Protein AF-A0A496VZM4-F1 (afdb_monomer)

Sequence (642 aa):
MKKKQLTVAIQAALLTVAVGGVSLPAYAQDSSTNTSATTPADQLVITIKSDGTVAITLNGDEITDISTLSNDVIKFLTAEQVTKFPVAVISGLTSEQVTALNADALPGLTKEQVAALKPEVVGSLSKDQIAKLTPETAGALTDEQKAKLSDEQKAVLPKAELDFATATAEQIKALTPEQLKGITPEQVILISVDVIAELSVDQLKALTPETAGALTDDQKAQLSDEQKAVLPKAELDFATATAEQIKALTPEQLKAITPEQIKLISIDVIVELSVEQLEALTPETAGALTDDQKAQLSDEQKATLPKAELDFATATAEQIKALTPEQLKGITPEQVILISIEVIAELSVEQLQALTPETAGALTDEQKAKLSDDQKAVLPKAELDFAKATAEQIKALTPEQLKAITPEQIKLISIDVIGELSVEQLKALTPETAAALTDDQKAKLSEEQVAALPKPDVPKPDVEIDFANLTAEAIKALTPEQLKGIKPDQITLIKVEIIVVLSVEQLKLLTPETAAALTDEQKAKLSEEQVAALPKPDAPKPDVEIDFANLTAEAIKALTPAQLKGIKPDQITLIKVEIIVVLSVEQLKFLTPETAAALTDEQKAKLSEDQVAALPKIEVEIDFANLTADEIKALTPEQLKG

Mean predicted aligned error: 21.82 Å

Foldseek 3Di:
DVVVVVVVVVVVVVVVPPDDPDDDDADDDDDDDDDDDDDRQFDWDWDQDPVRAIFTDTVRHTQPALCPDDLVNQLPAALCNQLRDDLNRLQNDDLSSQCSHDLRNQCSDDLSNLLSHDLQNLLSHDLSSQLSHELSNLVSHDPSNVVSHDPSSVVNHNHRPDPLQPDDLVRLLPDALQNLCVDALVSLQSHDLVSLQPHDLSNQLSHDLRNLLSQDPSNVVSHDPSSVVNHDHPPPPLQPDDLVRLQSDDLVNQCVDALVSLQSHDLVSLQVHDLSNQLSHAQRNLLSHDPSSQVNHDPSSNVSHHHPPDPLQPDDLVRLQPDDLQNLCPDALVSLQSQDLVSLQVHDLSNQLSHDCHNLVSQDPSSVVSHDPSSVVNHPNNPPPLLPDDLVRVQPDDLVNQCVDALVSLQNHDLVNLQVHDLSNQLSHAQRNLVSHDPSNVVSHDPSSNVSHDHPPADDLPDDDPQLPDDLVRLQPHDLVRLCVQALVSLQNHDLVNLQSDDLVSQLSYDQRNLVSHDPSNLVSHDPSNNVSHDHPDQDDLPDDDPQLDDDLVNLLSDDLVNQCVQALVSLQSHDLVNLQSQDLVSQLSHDQSNLVSHDPSNLVSHDPSNNVSHDHDDDPDPPVPDDPVNVVVDDPVRPPD

Structure (mmCIF, N/CA/C/O backbone):
data_AF-A0A496VZM4-F1
#
_entry.id   AF-A0A496VZM4-F1
#
loop_
_atom_site.group_PDB
_atom_site.id
_atom_site.type_symbol
_atom_site.label_atom_id
_atom_site.label_alt_id
_atom_site.label_comp_id
_atom_site.label_asym_id
_atom_site.label_entity_id
_atom_site.label_seq_id
_atom_site.pdbx_PDB_ins_code
_atom_site.Cartn_x
_atom_site.Cartn_y
_atom_site.Cartn_z
_atom_site.occupancy
_atom_site.B_iso_or_equiv
_atom_site.auth_seq_id
_atom_site.auth_comp_id
_atom_site.auth_asym_id
_atom_site.auth_atom_id
_atom_site.pdbx_PDB_model_num
ATOM 1 N N . MET A 1 1 ? -50.394 -44.567 76.960 1.00 43.31 1 MET A N 1
ATOM 2 C CA . MET A 1 1 ? -49.107 -43.854 77.150 1.00 43.31 1 MET A CA 1
ATOM 3 C C . MET A 1 1 ? -48.301 -43.605 75.865 1.00 43.31 1 MET A C 1
ATOM 5 O O . MET A 1 1 ? -47.581 -42.621 75.844 1.00 43.31 1 MET A O 1
ATOM 9 N N . LYS A 1 2 ? -48.451 -44.372 74.767 1.00 40.59 2 LYS A N 1
ATOM 10 C CA . LYS A 1 2 ? -47.658 -44.157 73.530 1.00 40.59 2 LYS A CA 1
ATOM 11 C C . LYS A 1 2 ? -48.129 -43.033 72.578 1.00 40.59 2 LYS A C 1
ATOM 13 O O . LYS A 1 2 ? -47.316 -42.535 71.818 1.00 40.59 2 LYS A O 1
ATOM 18 N N . LYS A 1 3 ? -49.385 -42.558 72.651 1.00 34.91 3 LYS A N 1
ATOM 19 C CA . LYS A 1 3 ? -49.855 -41.397 71.849 1.00 34.91 3 LYS A CA 1
ATOM 20 C C . LYS A 1 3 ? -49.446 -40.031 72.425 1.00 34.91 3 LYS A C 1
ATOM 22 O O . LYS A 1 3 ? -49.185 -39.114 71.664 1.00 34.91 3 LYS A O 1
ATOM 27 N N . LYS A 1 4 ? -49.314 -39.908 73.754 1.00 36.12 4 LYS A N 1
ATOM 28 C CA . LYS A 1 4 ? -48.930 -38.646 74.419 1.00 36.12 4 LYS A CA 1
ATOM 29 C C . LYS A 1 4 ? -47.436 -38.322 74.275 1.00 36.12 4 LYS A C 1
ATOM 31 O O . LYS A 1 4 ? -47.079 -37.156 74.286 1.00 36.12 4 LYS A O 1
ATOM 36 N N . GLN A 1 5 ? -46.581 -39.331 74.083 1.00 35.34 5 GLN A N 1
ATOM 37 C CA . GLN A 1 5 ? -45.159 -39.103 73.803 1.00 35.34 5 GLN A CA 1
ATOM 38 C C . GLN A 1 5 ? -44.869 -38.762 72.335 1.00 35.34 5 GLN A C 1
ATOM 40 O O . GLN A 1 5 ? -43.882 -38.091 72.075 1.00 35.34 5 GLN A O 1
ATOM 45 N N . LEU A 1 6 ? -45.745 -39.129 71.390 1.00 33.50 6 LEU A N 1
ATOM 46 C CA . LEU A 1 6 ? -45.580 -38.736 69.986 1.00 33.50 6 LEU A CA 1
ATOM 47 C C . LEU A 1 6 ? -46.003 -37.275 69.749 1.00 33.50 6 LEU A C 1
ATOM 49 O O . LEU A 1 6 ? -45.349 -36.568 68.995 1.00 33.50 6 LEU A O 1
ATOM 53 N N . THR A 1 7 ? -47.025 -36.784 70.461 1.00 34.47 7 THR A N 1
ATOM 54 C CA . THR A 1 7 ? -47.387 -35.355 70.440 1.00 34.47 7 THR A CA 1
ATOM 55 C C . THR A 1 7 ? -46.315 -34.495 71.110 1.00 34.47 7 THR A C 1
ATOM 57 O O . THR A 1 7 ? -45.970 -33.456 70.573 1.00 34.47 7 THR A O 1
ATOM 60 N N . VAL A 1 8 ? -45.706 -34.952 72.213 1.00 35.44 8 VAL A N 1
ATOM 61 C CA . VAL A 1 8 ? -44.595 -34.230 72.866 1.00 35.44 8 VAL A CA 1
ATOM 62 C C . VAL A 1 8 ? -43.301 -34.289 72.040 1.00 35.44 8 VAL A C 1
ATOM 64 O O . VAL A 1 8 ? -42.565 -33.311 72.018 1.00 35.44 8 VAL A O 1
ATOM 67 N N . ALA A 1 9 ? -43.047 -35.368 71.291 1.00 31.36 9 ALA A N 1
ATOM 68 C CA . ALA A 1 9 ? -41.899 -35.452 70.384 1.00 31.36 9 ALA A CA 1
ATOM 69 C C . ALA A 1 9 ? -42.070 -34.602 69.110 1.00 31.36 9 ALA A C 1
ATOM 71 O O . ALA A 1 9 ? -41.090 -34.052 68.625 1.00 31.36 9 ALA A O 1
ATOM 72 N N . ILE A 1 10 ? -43.295 -34.424 68.600 1.00 34.78 10 ILE A N 1
ATOM 73 C CA . ILE A 1 10 ? -43.569 -33.522 67.465 1.00 34.78 10 ILE A CA 1
ATOM 74 C C . ILE A 1 10 ? -43.601 -32.052 67.926 1.00 34.78 10 ILE A C 1
ATOM 76 O O . ILE A 1 10 ? -43.100 -31.187 67.216 1.00 34.78 10 ILE A O 1
ATOM 80 N N . GLN A 1 11 ? -44.066 -31.763 69.148 1.00 31.38 11 GLN A N 1
ATOM 81 C CA . GLN A 1 11 ? -43.980 -30.416 69.734 1.00 31.38 11 GLN A CA 1
ATOM 82 C C . GLN A 1 11 ? -42.536 -30.025 70.108 1.00 31.38 11 GLN A C 1
ATOM 84 O O . GLN A 1 11 ? -42.198 -28.848 70.068 1.00 31.38 11 GLN A O 1
ATOM 89 N N . ALA A 1 12 ? -41.672 -30.999 70.425 1.00 28.48 12 ALA A N 1
ATOM 90 C CA . ALA A 1 12 ? -40.240 -30.785 70.654 1.00 28.48 12 ALA A CA 1
ATOM 91 C C . ALA A 1 12 ? -39.414 -30.744 69.350 1.00 28.48 12 ALA A C 1
ATOM 93 O O . ALA A 1 12 ? -38.400 -30.054 69.304 1.00 28.48 12 ALA A O 1
ATOM 94 N N . ALA A 1 13 ? -39.860 -31.414 68.279 1.00 27.88 13 ALA A N 1
ATOM 95 C CA . ALA A 1 13 ? -39.225 -31.359 66.955 1.00 27.88 13 ALA A CA 1
ATOM 96 C C . ALA A 1 13 ? -39.627 -30.121 66.125 1.00 27.88 13 ALA A C 1
ATOM 98 O O . ALA A 1 13 ? -38.911 -29.745 65.205 1.00 27.88 13 ALA A O 1
ATOM 99 N N . LEU A 1 14 ? -40.723 -29.440 66.479 1.00 29.66 14 LEU A N 1
ATOM 100 C CA . LEU A 1 14 ? -41.043 -28.094 65.975 1.00 29.66 14 LEU A CA 1
ATOM 101 C C . LEU A 1 14 ? -40.309 -26.977 66.739 1.00 29.66 14 LEU A C 1
ATOM 103 O O . LEU A 1 14 ? -40.306 -25.834 66.297 1.00 29.66 14 LEU A O 1
ATOM 107 N N . LEU A 1 15 ? -39.632 -27.306 67.845 1.00 28.31 15 LEU A N 1
ATOM 108 C CA . LEU A 1 15 ? -38.853 -26.359 68.648 1.00 28.31 15 LEU A CA 1
ATOM 109 C C . LEU A 1 15 ? -37.381 -26.239 68.202 1.00 28.31 15 LEU A C 1
ATOM 111 O O . LEU A 1 15 ? -36.607 -25.528 68.834 1.00 28.31 15 LEU A O 1
ATOM 115 N N . THR A 1 16 ? -36.984 -26.915 67.117 1.00 28.17 16 THR A N 1
ATOM 116 C CA . THR A 1 16 ? -35.622 -26.859 66.538 1.00 28.17 16 THR A CA 1
ATOM 117 C C . THR A 1 16 ? -35.547 -26.090 65.213 1.00 28.17 16 THR A C 1
ATOM 119 O O . THR A 1 16 ? -34.551 -26.181 64.503 1.00 28.17 16 THR A O 1
ATOM 122 N N . VAL A 1 17 ? -36.567 -25.281 64.906 1.00 29.25 17 VAL A N 1
ATOM 123 C CA . VAL A 1 17 ? -36.495 -24.199 63.900 1.00 29.25 17 VAL A CA 1
ATOM 124 C C . VAL A 1 17 ? -36.655 -22.841 64.598 1.00 29.25 17 VAL A C 1
ATOM 126 O O . VAL A 1 17 ? -37.290 -21.918 64.106 1.00 29.25 17 VAL A O 1
ATOM 129 N N . ALA A 1 18 ? -36.073 -22.718 65.793 1.00 29.52 18 ALA A N 1
ATOM 130 C CA . ALA A 1 18 ? -35.772 -21.430 66.402 1.00 29.52 18 ALA A CA 1
ATOM 131 C C . ALA A 1 18 ? -34.430 -20.939 65.837 1.00 29.52 18 ALA A C 1
ATOM 133 O O . ALA A 1 18 ? -33.386 -21.051 66.478 1.00 29.52 18 ALA A O 1
ATOM 134 N N . VAL A 1 19 ? -34.450 -20.437 64.601 1.00 27.27 19 VAL A N 1
ATOM 135 C CA . VAL A 1 19 ? -33.400 -19.528 64.133 1.00 27.27 19 VAL A CA 1
ATOM 136 C C . VAL A 1 19 ? -33.747 -18.161 64.718 1.00 27.27 19 VAL A C 1
ATOM 138 O O . VAL A 1 19 ? -34.764 -17.582 64.355 1.00 27.27 19 VAL A O 1
ATOM 141 N N . GLY A 1 20 ? -32.933 -17.693 65.666 1.00 28.41 20 GLY A N 1
ATOM 142 C CA . GLY A 1 20 ? -32.851 -16.270 66.009 1.00 28.41 20 GLY A CA 1
ATOM 143 C C . GLY A 1 20 ? -33.810 -15.749 67.082 1.00 28.41 20 GLY A C 1
ATOM 144 O O . GLY A 1 20 ? -34.491 -14.754 66.872 1.00 28.41 20 GLY A O 1
ATOM 145 N N . GLY A 1 21 ? -33.823 -16.348 68.276 1.00 26.11 21 GLY A N 1
ATOM 146 C CA . GLY A 1 21 ? -34.295 -15.639 69.469 1.00 26.11 21 GLY A CA 1
ATOM 147 C C . GLY A 1 21 ? -33.329 -14.508 69.839 1.00 26.11 21 GLY A C 1
ATOM 148 O O . GLY A 1 21 ? -32.432 -14.713 70.654 1.00 26.11 21 GLY A O 1
ATOM 149 N N . VAL A 1 22 ? -33.496 -13.326 69.244 1.00 27.81 22 VAL A N 1
ATOM 150 C CA . VAL A 1 22 ? -32.857 -12.092 69.721 1.00 27.81 22 VAL A CA 1
ATOM 151 C C . VAL A 1 22 ? -33.694 -11.563 70.884 1.00 27.81 22 VAL A C 1
ATOM 153 O O . VAL A 1 22 ? -34.744 -10.957 70.693 1.00 27.81 22 VAL A O 1
ATOM 156 N N . SER A 1 23 ? -33.238 -11.808 72.111 1.00 31.33 23 SER A N 1
ATOM 157 C CA . SER A 1 23 ? -33.670 -11.011 73.261 1.00 31.33 23 SER A CA 1
ATOM 158 C C . SER A 1 23 ? -33.010 -9.635 73.153 1.00 31.33 23 SER A C 1
ATOM 160 O O . SER A 1 23 ? -31.786 -9.554 73.057 1.00 31.33 23 SER A O 1
ATOM 162 N N . LEU A 1 24 ? -33.799 -8.558 73.186 1.00 34.31 24 LEU A N 1
ATOM 163 C CA . LEU A 1 24 ? -33.275 -7.192 73.283 1.00 34.31 24 LEU A CA 1
ATOM 164 C C . LEU A 1 24 ? -32.529 -6.974 74.618 1.00 34.31 24 LEU A C 1
ATOM 166 O O . LEU A 1 24 ? -32.895 -7.586 75.630 1.00 34.31 24 LEU A O 1
ATOM 170 N N . PRO A 1 25 ? -31.524 -6.075 74.657 1.00 30.08 25 PRO A N 1
ATOM 171 C CA . PRO A 1 25 ? -31.063 -5.458 75.893 1.00 30.08 25 PRO A CA 1
ATOM 172 C C . PRO A 1 25 ? -32.167 -4.558 76.462 1.00 30.08 25 PRO A C 1
ATOM 174 O O . PRO A 1 25 ? -32.875 -3.869 75.731 1.00 30.08 25 PRO A O 1
ATOM 177 N N . ALA A 1 26 ? -32.314 -4.595 77.783 1.00 28.75 26 ALA A N 1
ATOM 178 C CA . ALA A 1 26 ? -33.298 -3.821 78.520 1.00 28.75 26 ALA A CA 1
ATOM 179 C C . ALA A 1 26 ? -33.220 -2.318 78.202 1.00 28.75 26 ALA A C 1
ATOM 181 O O . ALA A 1 26 ? -32.135 -1.744 78.090 1.00 28.75 26 ALA A O 1
ATOM 182 N N . TYR A 1 27 ? -34.394 -1.688 78.148 1.00 31.20 27 TYR A N 1
ATOM 183 C CA . TYR A 1 27 ? -34.573 -0.254 78.344 1.00 31.20 27 TYR A CA 1
ATOM 184 C C . TYR A 1 27 ? -33.718 0.176 79.546 1.00 31.20 27 TYR A C 1
ATOM 186 O O . TYR A 1 27 ? -33.880 -0.364 80.643 1.00 31.20 27 TYR A O 1
ATOM 194 N N . ALA A 1 28 ? -32.774 1.095 79.345 1.00 27.95 28 ALA A N 1
ATOM 195 C CA . ALA A 1 28 ? -31.966 1.636 80.429 1.00 27.95 28 ALA A CA 1
ATOM 196 C C . ALA A 1 28 ? -32.857 2.509 81.329 1.00 27.95 28 ALA A C 1
ATOM 198 O O . ALA A 1 28 ? -32.944 3.722 81.160 1.00 27.95 28 ALA A O 1
ATOM 199 N N . GLN A 1 29 ? -33.553 1.876 82.270 1.00 28.83 29 GLN A N 1
ATOM 200 C CA . GLN A 1 29 ? -33.977 2.523 83.502 1.00 28.83 29 GLN A CA 1
ATOM 201 C C . GLN A 1 29 ? -32.877 2.295 84.536 1.00 28.83 29 GLN A C 1
ATOM 203 O O . GLN A 1 29 ? -32.385 1.183 84.723 1.00 28.83 29 GLN A O 1
ATOM 208 N N . ASP A 1 30 ? -32.478 3.415 85.122 1.00 26.52 30 ASP A N 1
ATOM 209 C CA . ASP A 1 30 ? -31.510 3.604 86.190 1.00 26.52 30 ASP A CA 1
ATOM 210 C C . ASP A 1 30 ? -31.435 2.428 87.182 1.00 26.52 30 ASP A C 1
ATOM 212 O O . ASP A 1 30 ? -32.431 1.920 87.702 1.00 26.52 30 ASP A O 1
ATOM 216 N N . SER A 1 31 ? -30.207 1.990 87.437 1.00 32.09 31 SER A N 1
ATOM 217 C CA . SER A 1 31 ? -29.876 0.900 88.335 1.00 32.09 31 SER A CA 1
ATOM 218 C C . SER A 1 31 ? -30.161 1.269 89.794 1.00 32.09 31 SER A C 1
ATOM 220 O O . SER A 1 31 ? -29.306 1.839 90.468 1.00 32.09 31 SER A O 1
ATOM 222 N N . SER A 1 32 ? -31.302 0.835 90.336 1.00 29.72 32 SER A N 1
ATOM 223 C CA . SER A 1 32 ? -31.382 0.422 91.746 1.00 29.72 32 SER A CA 1
ATOM 224 C C . SER A 1 32 ? -32.537 -0.559 92.023 1.00 29.72 32 SER A C 1
ATOM 226 O O . SER A 1 32 ? -33.709 -0.247 91.869 1.00 29.72 32 SER A O 1
ATOM 228 N N . THR A 1 33 ? -32.163 -1.771 92.460 1.00 33.19 33 THR A N 1
ATOM 229 C CA . THR A 1 33 ? -32.938 -2.739 93.273 1.00 33.19 33 THR A CA 1
ATOM 230 C C . THR A 1 33 ? -34.367 -3.124 92.840 1.00 33.19 33 THR A C 1
ATOM 232 O O . THR A 1 33 ? -35.293 -2.405 93.187 1.00 33.19 33 THR A O 1
ATOM 235 N N . ASN A 1 34 ? -34.591 -4.329 92.277 1.00 25.42 34 ASN A N 1
ATOM 236 C CA . ASN A 1 34 ? -35.631 -5.269 92.765 1.00 25.42 34 ASN A CA 1
ATOM 237 C C . ASN A 1 34 ? -35.643 -6.627 92.027 1.00 25.42 34 ASN A C 1
ATOM 239 O O . ASN A 1 34 ? -35.606 -6.686 90.803 1.00 25.42 34 ASN A O 1
ATOM 243 N N . THR A 1 35 ? -35.803 -7.717 92.779 1.00 33.66 35 THR A N 1
ATOM 244 C CA . THR A 1 35 ? -36.199 -9.049 92.303 1.00 33.66 35 THR A CA 1
ATOM 245 C C . THR A 1 35 ? -37.724 -9.187 92.372 1.00 33.66 35 THR A C 1
ATOM 247 O O . THR A 1 35 ? -38.262 -9.434 93.447 1.00 33.66 35 THR A O 1
ATOM 250 N N . SER A 1 36 ? -38.427 -9.056 91.248 1.00 27.83 36 SER A N 1
ATOM 251 C CA . SER A 1 36 ? -39.773 -9.611 91.029 1.00 27.83 36 SER A CA 1
ATOM 252 C C . SER A 1 36 ? -40.138 -9.460 89.555 1.00 27.83 36 SER A C 1
ATOM 254 O O . SER A 1 36 ? -39.878 -8.420 88.963 1.00 27.83 36 SER A O 1
ATOM 256 N N . ALA A 1 37 ? -40.742 -10.500 88.982 1.00 38.78 37 ALA A N 1
ATOM 257 C CA . ALA A 1 37 ? -41.228 -10.543 87.612 1.00 38.78 37 ALA A CA 1
ATOM 258 C C . ALA A 1 37 ? -42.090 -9.318 87.260 1.00 38.78 37 ALA A C 1
ATOM 260 O O . ALA A 1 37 ? -43.184 -9.142 87.795 1.00 38.78 37 ALA A O 1
ATOM 261 N N . THR A 1 38 ? -41.606 -8.516 86.319 1.00 28.09 38 THR A N 1
ATOM 262 C CA . THR A 1 38 ? -42.410 -7.608 85.508 1.00 28.09 38 THR A CA 1
ATOM 263 C C . THR A 1 38 ? -42.096 -7.929 84.055 1.00 28.09 38 THR A C 1
ATOM 265 O O . THR A 1 38 ? -40.939 -7.959 83.640 1.00 28.09 38 THR A O 1
ATOM 268 N N . THR A 1 39 ? -43.135 -8.273 83.302 1.00 36.97 39 THR A N 1
ATOM 269 C CA . THR A 1 39 ? -43.108 -8.448 81.849 1.00 36.97 39 THR A CA 1
ATOM 270 C C . THR A 1 39 ? -42.351 -7.272 81.224 1.00 36.97 39 THR A C 1
ATOM 272 O O . THR A 1 39 ? -42.657 -6.133 81.585 1.00 36.97 39 THR A O 1
ATOM 275 N N . PRO A 1 40 ? -41.363 -7.486 80.339 1.00 40.44 40 PRO A N 1
ATOM 276 C CA . PRO A 1 40 ? -40.703 -6.368 79.683 1.00 40.44 40 PRO A CA 1
ATOM 277 C C . PRO A 1 40 ? -41.748 -5.663 78.822 1.00 40.44 40 PRO A C 1
ATOM 279 O O . PRO A 1 40 ? -42.354 -6.299 77.960 1.00 40.44 40 PRO A O 1
ATOM 282 N N . ALA A 1 41 ? -41.999 -4.387 79.107 1.00 44.31 41 ALA A N 1
ATOM 283 C CA . ALA A 1 41 ? -42.799 -3.552 78.231 1.00 44.31 41 ALA A CA 1
ATOM 284 C C . ALA A 1 41 ? -42.126 -3.536 76.850 1.00 44.31 41 ALA A C 1
ATOM 286 O O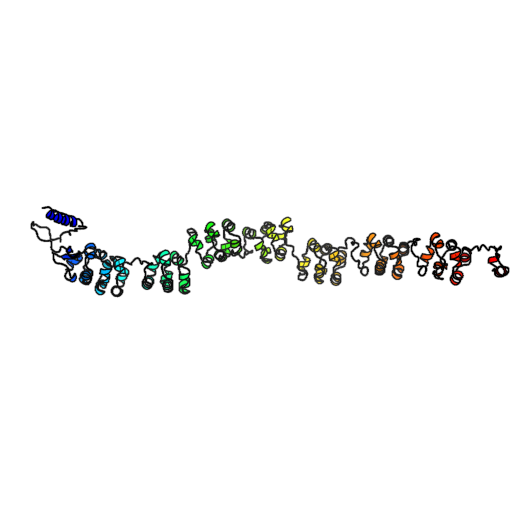 . ALA A 1 41 ? -40.930 -3.266 76.742 1.00 44.31 41 ALA A O 1
ATOM 287 N N . ASP A 1 42 ? -42.911 -3.882 75.836 1.00 56.28 42 ASP A N 1
ATOM 288 C CA . ASP A 1 42 ? -42.643 -3.752 74.404 1.00 56.28 42 ASP A CA 1
ATOM 289 C C . ASP A 1 42 ? -41.777 -4.848 73.761 1.00 56.28 42 ASP A C 1
ATOM 291 O O . ASP A 1 42 ? -40.930 -4.583 72.907 1.00 56.28 42 ASP A O 1
ATOM 295 N N . GLN A 1 43 ? -42.026 -6.121 74.101 1.00 63.41 43 GLN A N 1
ATOM 296 C CA . GLN A 1 43 ? -41.483 -7.229 73.302 1.00 63.41 43 GLN A CA 1
ATOM 297 C C . GLN A 1 43 ? -42.298 -7.470 72.028 1.00 63.41 43 GLN A C 1
ATOM 299 O O . GLN A 1 43 ? -43.440 -7.934 72.083 1.00 63.41 43 GLN A O 1
ATOM 304 N N . LEU A 1 44 ? -41.662 -7.208 70.885 1.00 69.38 44 LEU A N 1
ATOM 305 C CA . LEU A 1 44 ? -42.074 -7.686 69.567 1.00 69.38 44 LEU A CA 1
ATOM 306 C C . LEU A 1 44 ? -41.711 -9.168 69.414 1.00 69.38 44 LEU A C 1
ATOM 308 O O . LEU A 1 44 ? -40.536 -9.534 69.435 1.00 69.38 44 LEU A O 1
ATOM 312 N N . VAL A 1 45 ? -42.722 -10.015 69.233 1.00 71.88 45 VAL A N 1
ATOM 313 C CA . VAL A 1 45 ? -42.568 -11.463 69.036 1.00 71.88 45 VAL A CA 1
ATOM 314 C C . VAL A 1 45 ? -43.171 -11.861 67.695 1.00 71.88 45 VAL A C 1
ATOM 316 O O . VAL A 1 45 ? -44.305 -11.500 67.384 1.00 71.88 45 VAL A O 1
ATOM 319 N N . ILE A 1 46 ? -42.424 -12.636 66.910 1.00 65.56 46 ILE A N 1
ATOM 320 C CA . ILE A 1 46 ? -42.906 -13.240 65.665 1.00 65.56 46 ILE A CA 1
ATOM 321 C C . ILE A 1 46 ? -43.438 -14.635 65.994 1.00 65.56 46 ILE A C 1
ATOM 323 O O . ILE A 1 46 ? -42.703 -15.488 66.490 1.00 65.56 46 ILE A O 1
ATOM 327 N N . THR A 1 47 ? -44.713 -14.875 65.707 1.00 66.31 47 THR A N 1
ATOM 328 C CA . THR A 1 47 ? -45.383 -16.159 65.933 1.00 66.31 47 THR A CA 1
ATOM 329 C C . THR A 1 47 ? -45.964 -16.671 64.623 1.00 66.31 47 THR A C 1
ATOM 331 O O . THR A 1 47 ? -46.574 -15.916 63.876 1.00 66.31 47 THR A O 1
ATOM 334 N N . ILE A 1 48 ? -45.828 -17.965 64.341 1.00 62.62 48 ILE A N 1
ATOM 335 C CA . ILE A 1 48 ? -46.572 -18.605 63.249 1.00 62.62 48 ILE A CA 1
ATOM 336 C C . ILE A 1 48 ? -47.885 -19.127 63.834 1.00 62.62 48 ILE A C 1
ATOM 338 O O . ILE A 1 48 ? -47.879 -19.950 64.753 1.00 62.62 48 ILE A O 1
ATOM 342 N N . LYS A 1 49 ? -49.013 -18.628 63.330 1.00 69.50 49 LYS A N 1
ATOM 343 C CA . LYS A 1 49 ? -50.349 -19.082 63.719 1.00 69.50 49 LYS A CA 1
ATOM 344 C C . LYS A 1 49 ? -50.603 -20.506 63.229 1.00 69.50 49 LYS A C 1
ATOM 346 O O . LYS A 1 49 ? -49.954 -21.017 62.320 1.00 69.50 49 LYS A O 1
ATOM 351 N N . SER A 1 50 ? -51.617 -21.151 63.802 1.00 64.69 50 SER A N 1
ATOM 352 C CA . SER A 1 50 ? -52.029 -22.509 63.424 1.00 64.69 50 SER A CA 1
ATOM 353 C C . SER A 1 50 ? -52.507 -22.647 61.973 1.00 64.69 50 SER A C 1
ATOM 355 O O . SER A 1 50 ? -52.553 -23.762 61.464 1.00 64.69 50 SER A O 1
ATOM 357 N N . ASP A 1 51 ? -52.881 -21.544 61.324 1.00 69.88 51 ASP A N 1
ATOM 358 C CA . ASP A 1 51 ? -53.250 -21.488 59.904 1.00 69.88 51 ASP A CA 1
ATOM 359 C C . ASP A 1 51 ? -52.040 -21.265 58.971 1.00 69.88 51 ASP A C 1
ATOM 361 O O . ASP A 1 51 ? -52.209 -21.160 57.758 1.00 69.88 51 ASP A O 1
ATOM 365 N N . GLY A 1 52 ? -50.821 -21.217 59.521 1.00 57.75 52 GLY A N 1
ATOM 366 C CA . GLY A 1 52 ? -49.579 -21.003 58.780 1.00 57.75 52 GLY A CA 1
ATOM 367 C C . GLY A 1 52 ? -49.239 -19.533 58.519 1.00 57.75 52 GLY A C 1
ATOM 368 O O . GLY A 1 52 ? -48.194 -19.263 57.929 1.00 57.75 52 GLY A O 1
ATOM 369 N N . THR A 1 53 ? -50.070 -18.581 58.956 1.00 65.19 53 THR A N 1
ATOM 370 C CA . THR A 1 53 ? -49.783 -17.146 58.801 1.00 65.19 53 THR A CA 1
ATOM 371 C C . THR A 1 53 ? -48.797 -16.647 59.856 1.00 65.19 53 THR A C 1
ATOM 373 O O . THR A 1 53 ? -48.757 -17.134 60.986 1.00 65.19 53 THR A O 1
ATOM 376 N N . VAL A 1 54 ? -47.972 -15.666 59.488 1.00 65.69 54 VAL A N 1
ATOM 377 C CA . VAL A 1 54 ? -47.052 -15.001 60.417 1.00 65.69 54 VAL A CA 1
ATOM 378 C C . VAL A 1 54 ? -47.807 -13.873 61.121 1.00 65.69 54 VAL A C 1
ATOM 380 O O . VAL A 1 54 ? -48.288 -12.953 60.467 1.00 65.69 54 VAL A O 1
ATOM 383 N N . ALA A 1 55 ? -47.900 -13.942 62.445 1.00 71.38 55 ALA A N 1
ATOM 384 C CA . ALA A 1 55 ? -48.328 -12.849 63.306 1.00 71.38 55 ALA A CA 1
ATOM 385 C C . ALA A 1 55 ? -47.117 -12.193 63.953 1.00 71.38 55 ALA A C 1
ATOM 387 O O . ALA A 1 55 ? -46.207 -12.865 64.441 1.00 71.38 55 ALA A O 1
ATOM 388 N N . ILE A 1 56 ? -47.153 -10.872 64.024 1.00 77.00 56 ILE A N 1
ATOM 389 C CA . ILE A 1 56 ? -46.228 -10.098 64.839 1.00 77.00 56 ILE A CA 1
ATOM 390 C C . ILE A 1 56 ? -47.041 -9.542 65.995 1.00 77.00 56 ILE A C 1
ATOM 392 O O . ILE A 1 56 ? -48.070 -8.914 65.767 1.00 77.00 56 ILE A O 1
ATOM 396 N N . THR A 1 57 ? -46.614 -9.804 67.225 1.00 76.38 57 THR A N 1
ATOM 397 C CA . THR A 1 57 ? -47.324 -9.360 68.427 1.00 76.38 57 THR A CA 1
ATOM 398 C C . THR A 1 57 ? -46.461 -8.426 69.260 1.00 76.38 57 THR A C 1
ATOM 400 O O . THR A 1 57 ? -45.282 -8.724 69.447 1.00 76.38 57 THR A O 1
ATOM 403 N N . LEU A 1 58 ? -47.042 -7.363 69.817 1.00 74.81 58 LEU A N 1
ATOM 404 C CA . LEU A 1 58 ? -46.423 -6.506 70.832 1.00 74.81 58 LEU A CA 1
ATOM 405 C C . LEU A 1 58 ? -47.124 -6.758 72.167 1.00 74.81 58 LEU A C 1
ATOM 407 O O . LEU A 1 58 ? -48.337 -6.605 72.260 1.00 74.81 58 LEU A O 1
ATOM 411 N N . ASN A 1 59 ? -46.384 -7.178 73.195 1.00 74.19 59 ASN A N 1
ATOM 412 C CA . ASN A 1 59 ? -46.956 -7.507 74.513 1.00 74.19 59 ASN A CA 1
ATOM 413 C C . ASN A 1 59 ? -48.088 -8.566 74.467 1.00 74.19 59 ASN A C 1
ATOM 415 O O . ASN A 1 59 ? -48.906 -8.646 75.380 1.00 74.19 59 ASN A O 1
ATOM 419 N N . GLY A 1 60 ? -48.108 -9.406 73.423 1.00 70.94 60 GLY A N 1
ATOM 420 C CA . GLY A 1 60 ? -49.112 -10.453 73.199 1.00 70.94 60 GLY A CA 1
ATOM 421 C C . GLY A 1 60 ? -50.264 -10.066 72.265 1.00 70.94 60 GLY A C 1
ATOM 422 O O . GLY A 1 60 ? -50.984 -10.961 71.824 1.00 70.94 60 GLY A O 1
ATOM 423 N N . ASP A 1 61 ? -50.396 -8.787 71.903 1.00 76.94 61 ASP A N 1
ATOM 424 C CA . ASP A 1 61 ? -51.431 -8.301 70.986 1.00 76.94 61 ASP A CA 1
ATOM 425 C C . ASP A 1 61 ? -50.919 -8.265 69.544 1.00 76.94 61 ASP A C 1
ATOM 427 O O . ASP A 1 61 ? -49.828 -7.764 69.273 1.00 76.94 61 ASP A O 1
ATOM 431 N N . GLU A 1 62 ? -51.698 -8.803 68.605 1.00 83.38 62 GLU A N 1
ATOM 432 C CA . GLU A 1 62 ? -51.327 -8.857 67.190 1.00 83.38 62 GLU A CA 1
ATOM 433 C C . GLU A 1 62 ? -51.338 -7.472 66.531 1.00 83.38 62 GLU A C 1
ATOM 435 O O . GLU A 1 62 ? -52.336 -6.749 66.554 1.00 83.38 62 GLU A O 1
ATOM 440 N N . ILE A 1 63 ? -50.228 -7.136 65.878 1.00 82.88 63 ILE A N 1
ATOM 441 C CA . ILE A 1 63 ? -50.036 -5.894 65.139 1.00 82.88 63 ILE A CA 1
ATOM 442 C C . ILE A 1 63 ? -50.626 -6.078 63.742 1.00 82.88 63 ILE A C 1
ATOM 444 O O . ILE A 1 63 ? -49.989 -6.613 62.835 1.00 82.88 63 ILE A O 1
ATOM 448 N N . THR A 1 64 ? -51.868 -5.635 63.582 1.00 85.31 64 THR A N 1
ATOM 449 C CA . THR A 1 64 ? -52.574 -5.629 62.289 1.00 85.31 64 THR A CA 1
ATOM 450 C C . THR A 1 64 ? -52.500 -4.277 61.580 1.00 85.31 64 THR A C 1
ATOM 452 O O . THR A 1 64 ? -52.711 -4.211 60.372 1.00 85.31 64 THR A O 1
ATOM 455 N N . ASP A 1 65 ? -52.137 -3.220 62.307 1.00 87.50 65 ASP A N 1
ATOM 456 C CA . ASP A 1 65 ? -51.910 -1.873 61.797 1.00 87.50 65 ASP A CA 1
ATOM 457 C C . ASP A 1 65 ? -50.646 -1.305 62.452 1.00 87.50 65 ASP A C 1
ATOM 459 O O . ASP A 1 65 ? -50.574 -1.154 63.670 1.00 87.50 65 ASP A O 1
ATOM 463 N N . ILE A 1 66 ? -49.619 -1.018 61.651 1.00 88.69 66 ILE A N 1
ATOM 464 C CA . ILE A 1 66 ? -48.342 -0.510 62.163 1.00 88.69 66 ILE A CA 1
ATOM 465 C C . ILE A 1 66 ? -48.451 0.935 62.662 1.00 88.69 66 ILE A C 1
ATOM 467 O O . ILE A 1 66 ? -47.633 1.361 63.476 1.00 88.69 66 ILE A O 1
ATOM 471 N N . SER A 1 67 ? -49.471 1.683 62.224 1.00 87.62 67 SER A N 1
ATOM 472 C CA . SER A 1 67 ? -49.684 3.081 62.617 1.00 87.62 67 SER A CA 1
ATOM 473 C C . SER A 1 67 ? -50.035 3.237 64.099 1.00 87.62 67 SER A C 1
ATOM 475 O O . SER A 1 67 ? -49.866 4.316 64.664 1.00 87.62 67 SER A O 1
ATOM 477 N N . THR A 1 68 ? -50.457 2.154 64.763 1.00 83.94 68 THR A N 1
ATOM 478 C CA . THR A 1 68 ? -50.749 2.151 66.201 1.00 83.94 68 THR A CA 1
ATOM 479 C C . THR A 1 68 ? -49.493 2.026 67.066 1.00 83.94 68 THR A C 1
ATOM 481 O O . THR A 1 68 ? -49.583 2.169 68.285 1.00 83.94 68 THR A O 1
ATOM 484 N N . LEU A 1 69 ? -48.329 1.729 66.475 1.00 84.50 69 LEU A N 1
ATOM 485 C CA . LEU A 1 69 ? -47.063 1.631 67.203 1.00 84.50 69 LEU A CA 1
ATOM 486 C C . LEU A 1 69 ? -46.464 3.015 67.458 1.00 84.50 69 LEU A C 1
ATOM 488 O O . LEU A 1 69 ? -46.448 3.876 66.576 1.00 84.50 69 LEU A O 1
ATOM 492 N N . SER A 1 70 ? -45.920 3.218 68.659 1.00 83.38 70 SER A N 1
ATOM 493 C CA . SER A 1 70 ? -45.211 4.455 68.984 1.00 83.38 70 SER A CA 1
ATOM 494 C C . SER A 1 70 ? -43.905 4.572 68.190 1.00 83.38 70 SER A C 1
ATOM 496 O O . SER A 1 70 ? -43.277 3.572 67.834 1.00 83.38 70 SER A O 1
ATOM 498 N N . ASN A 1 71 ? -43.450 5.806 67.963 1.00 82.81 71 ASN A N 1
ATOM 499 C CA . ASN A 1 71 ? -42.167 6.065 67.303 1.00 82.81 71 ASN A CA 1
ATOM 500 C C . ASN A 1 71 ? -40.982 5.442 68.062 1.00 82.81 71 ASN A C 1
ATOM 502 O O . ASN A 1 71 ? -40.004 5.043 67.435 1.00 82.81 71 ASN A O 1
ATOM 506 N N . ASP A 1 72 ? -41.084 5.304 69.388 1.00 78.50 72 ASP A N 1
ATOM 507 C CA . ASP A 1 72 ? -40.068 4.633 70.202 1.00 78.50 72 ASP A CA 1
ATOM 508 C C . ASP A 1 72 ? -39.970 3.143 69.864 1.00 78.50 72 ASP A C 1
ATOM 510 O O . ASP A 1 72 ? -38.864 2.631 69.722 1.00 78.50 72 ASP A O 1
ATOM 514 N N . VAL A 1 73 ? -41.099 2.461 69.646 1.00 78.69 73 VAL A N 1
ATOM 515 C CA . VAL A 1 73 ? -41.103 1.057 69.202 1.00 78.69 73 VAL A CA 1
ATOM 516 C C . VAL A 1 73 ? -40.554 0.939 67.778 1.00 78.69 73 VAL A C 1
ATOM 518 O O . VAL A 1 73 ? -39.696 0.096 67.517 1.00 78.69 73 VAL A O 1
ATOM 521 N N . ILE A 1 74 ? -40.993 1.811 66.863 1.00 84.81 74 ILE A N 1
ATOM 522 C CA . ILE A 1 74 ? -40.554 1.806 65.456 1.00 84.81 74 ILE A CA 1
ATOM 523 C C . ILE A 1 74 ? -39.036 2.002 65.331 1.00 84.81 74 ILE A C 1
ATOM 525 O O . ILE A 1 74 ? -38.385 1.327 64.533 1.00 84.81 74 ILE A O 1
ATOM 529 N N . LYS A 1 75 ? -38.450 2.879 66.151 1.00 82.50 75 LYS A N 1
ATOM 530 C CA . LYS A 1 75 ? -37.014 3.189 66.141 1.00 82.50 75 LYS A CA 1
ATOM 531 C C . LYS A 1 75 ? -36.115 1.976 66.400 1.00 82.50 75 LYS A C 1
ATOM 533 O O . LYS A 1 75 ? -34.982 1.953 65.921 1.00 82.50 75 LYS A O 1
ATOM 538 N N . PHE A 1 76 ? -36.590 0.986 67.155 1.00 79.31 76 PHE A N 1
ATOM 539 C CA . PHE A 1 76 ? -35.809 -0.201 67.522 1.00 79.31 76 PHE A CA 1
ATOM 540 C C . PHE A 1 76 ? -36.065 -1.420 66.630 1.00 79.31 76 PHE A C 1
ATOM 542 O O . PHE A 1 76 ? -35.487 -2.479 66.886 1.00 79.31 76 PHE A O 1
ATOM 549 N N . LEU A 1 77 ? -36.880 -1.287 65.579 1.00 83.00 77 LEU A N 1
ATOM 550 C CA . LEU A 1 77 ? -37.061 -2.361 64.609 1.00 83.00 77 LEU A CA 1
ATOM 551 C C . LEU A 1 77 ? -35.737 -2.698 63.917 1.00 83.00 77 LEU A C 1
ATOM 553 O O . LEU A 1 77 ? -35.007 -1.815 63.465 1.00 83.00 77 LEU A O 1
ATOM 557 N N . THR A 1 78 ? -35.436 -3.989 63.816 1.00 83.38 78 THR A N 1
ATOM 558 C CA . THR A 1 78 ? -34.285 -4.496 63.061 1.00 83.38 78 THR A CA 1
ATOM 559 C C . THR A 1 78 ? -34.684 -4.851 61.631 1.00 83.38 78 THR A C 1
ATOM 561 O O . THR A 1 78 ? -35.854 -5.115 61.354 1.00 83.38 78 THR A O 1
ATOM 564 N N . ALA A 1 79 ? -33.710 -4.937 60.717 1.00 84.00 79 ALA A N 1
ATOM 565 C CA . ALA A 1 79 ? -33.959 -5.400 59.349 1.00 84.00 79 ALA A CA 1
ATOM 566 C C . ALA A 1 79 ? -34.657 -6.773 59.323 1.00 84.00 79 ALA A C 1
ATOM 568 O O . ALA A 1 79 ? -35.632 -6.970 58.602 1.00 84.00 79 ALA A O 1
ATOM 569 N N . GLU A 1 80 ? -34.224 -7.708 60.174 1.00 82.81 80 GLU A N 1
ATOM 570 C CA . GLU A 1 80 ? -34.839 -9.034 60.265 1.00 82.81 80 GLU A CA 1
ATOM 571 C C . GLU A 1 80 ? -36.313 -8.956 60.682 1.00 82.81 80 GLU A C 1
ATOM 573 O O . GLU A 1 80 ? -37.141 -9.653 60.106 1.00 82.81 80 GLU A O 1
ATOM 578 N N . GLN A 1 81 ? -36.678 -8.073 61.611 1.00 80.69 81 GLN A N 1
ATOM 579 C CA . GLN A 1 81 ? -38.077 -7.887 62.008 1.00 80.69 81 GLN A CA 1
ATOM 580 C C . GLN A 1 81 ? -38.905 -7.237 60.896 1.00 80.69 81 GLN A C 1
ATOM 582 O O . GLN A 1 81 ? -40.012 -7.697 60.616 1.00 80.69 81 GLN A O 1
ATOM 587 N N . VAL A 1 82 ? -38.360 -6.215 60.228 1.00 87.94 82 VAL A N 1
ATOM 588 C CA . VAL A 1 82 ? -39.022 -5.522 59.110 1.00 87.94 82 VAL A CA 1
ATOM 589 C C . VAL A 1 82 ? -39.367 -6.496 57.975 1.00 87.94 82 VAL A C 1
ATOM 591 O O . VAL A 1 82 ? -40.502 -6.472 57.490 1.00 87.94 82 VAL A O 1
ATOM 594 N N . THR A 1 83 ? -38.473 -7.437 57.634 1.00 87.56 83 THR A N 1
ATOM 595 C CA . THR A 1 83 ? -38.748 -8.447 56.583 1.00 87.56 83 THR A CA 1
ATOM 596 C C . THR A 1 83 ? -39.963 -9.330 56.882 1.00 87.56 83 THR A C 1
ATOM 598 O O . THR A 1 83 ? -40.539 -9.914 55.966 1.00 87.56 83 THR A O 1
ATOM 601 N N . LYS A 1 84 ? -40.354 -9.482 58.156 1.00 84.25 84 LYS A N 1
ATOM 602 C CA . LYS A 1 84 ? -41.428 -10.397 58.578 1.00 84.25 84 LYS A CA 1
ATOM 603 C C . LYS A 1 84 ? -42.801 -9.739 58.624 1.00 84.25 84 LYS A C 1
ATOM 605 O O . LYS A 1 84 ? -43.794 -10.457 58.734 1.00 84.25 84 LYS A O 1
ATOM 610 N N . PHE A 1 85 ? -42.882 -8.409 58.543 1.00 86.88 85 PHE A N 1
ATOM 611 C CA . PHE A 1 85 ? -44.171 -7.725 58.507 1.00 86.88 85 PHE A CA 1
ATOM 612 C C . PHE A 1 85 ? -44.904 -7.999 57.187 1.00 86.88 85 PHE A C 1
ATOM 614 O O . PHE A 1 85 ? -44.311 -7.884 56.114 1.00 86.88 85 PHE A O 1
ATOM 621 N N . PRO A 1 86 ? -46.211 -8.305 57.213 1.00 88.69 86 PRO A N 1
ATOM 622 C CA . PRO A 1 86 ? -46.994 -8.390 55.987 1.00 88.69 86 PRO A CA 1
ATOM 623 C C . PRO A 1 86 ? -46.985 -7.061 55.214 1.00 88.69 86 PRO A C 1
ATOM 625 O O . PRO A 1 86 ? -47.004 -5.987 55.817 1.00 88.69 86 PRO A O 1
ATOM 628 N N . VAL A 1 87 ? -47.045 -7.126 53.879 1.00 92.06 87 VAL A N 1
ATOM 629 C CA . VAL A 1 87 ? -47.086 -5.940 52.995 1.00 92.06 87 VAL A CA 1
ATOM 630 C C . VAL A 1 87 ? -48.199 -4.966 53.401 1.00 92.06 87 VAL A C 1
ATOM 632 O O . VAL A 1 87 ? -47.964 -3.765 53.494 1.00 92.06 87 VAL A O 1
ATOM 635 N N . ALA A 1 88 ? -49.389 -5.487 53.724 1.00 89.81 88 ALA A N 1
ATOM 636 C CA . ALA A 1 88 ? -50.526 -4.682 54.172 1.00 89.81 88 ALA A CA 1
ATOM 637 C C . ALA A 1 88 ? -50.223 -3.886 55.454 1.00 89.81 88 ALA A C 1
ATOM 639 O O . ALA A 1 88 ? -50.649 -2.741 55.573 1.00 89.81 88 ALA A O 1
ATOM 640 N N . VAL A 1 89 ? -49.439 -4.456 56.373 1.00 90.69 89 VAL A N 1
ATOM 641 C CA . VAL A 1 89 ? -49.050 -3.793 57.623 1.00 90.69 89 VAL A CA 1
ATOM 642 C C . VAL A 1 89 ? -48.015 -2.700 57.342 1.00 90.69 89 VAL A C 1
ATOM 644 O O . VAL A 1 89 ? -48.213 -1.569 57.772 1.00 90.69 89 VAL A O 1
ATOM 647 N N . ILE A 1 90 ? -46.973 -2.982 56.545 1.00 92.94 90 ILE A N 1
ATOM 648 C CA . ILE A 1 90 ? -45.953 -1.980 56.165 1.00 92.94 90 ILE A CA 1
ATOM 649 C C . ILE A 1 90 ? -46.553 -0.801 55.386 1.00 92.94 90 ILE A C 1
ATOM 651 O O . ILE A 1 90 ? -46.165 0.342 55.618 1.00 92.94 90 ILE A O 1
ATOM 655 N N . SER A 1 91 ? -47.543 -1.042 54.520 1.00 93.50 91 SER A N 1
ATOM 656 C CA . SER A 1 91 ? -48.222 0.026 53.762 1.00 93.50 91 SER A CA 1
ATOM 657 C C . SER A 1 91 ? -48.953 1.055 54.647 1.00 93.50 91 SER A C 1
ATOM 659 O O . SER A 1 91 ? -49.273 2.159 54.193 1.00 93.50 91 SER A O 1
ATOM 661 N N . GLY A 1 92 ? -49.204 0.707 55.917 1.00 93.81 92 GLY A N 1
ATOM 662 C CA . GLY A 1 92 ? -49.808 1.572 56.930 1.00 93.81 92 GLY A CA 1
ATOM 663 C C . GLY A 1 92 ? -48.840 2.547 57.610 1.00 93.81 92 GLY A C 1
ATOM 664 O O . GLY A 1 92 ? -49.304 3.397 58.368 1.00 93.81 92 GLY A O 1
ATOM 665 N N . LEU A 1 93 ? -47.528 2.458 57.350 1.00 94.31 93 LEU A N 1
ATOM 666 C CA . LEU A 1 93 ? -46.533 3.360 57.940 1.00 94.31 93 LEU A CA 1
ATOM 667 C C . LEU A 1 93 ? -46.859 4.829 57.646 1.00 94.31 93 LEU A C 1
ATOM 669 O O . LEU A 1 93 ? -47.206 5.202 56.522 1.00 94.31 93 LEU A O 1
ATOM 673 N N . THR A 1 94 ? -46.706 5.678 58.659 1.00 95.81 94 THR A N 1
ATOM 674 C CA . THR A 1 94 ? -46.833 7.134 58.513 1.00 95.81 94 THR A CA 1
ATOM 675 C C . THR A 1 94 ? -45.474 7.782 58.230 1.00 95.81 94 THR A C 1
ATOM 677 O O . THR A 1 94 ? -44.424 7.210 58.529 1.00 95.81 94 THR A O 1
ATOM 680 N N . SER A 1 95 ? -45.465 9.005 57.687 1.00 94.94 95 SER A N 1
ATOM 681 C CA . SER A 1 95 ? -44.222 9.763 57.461 1.00 94.94 95 SER A CA 1
ATOM 682 C C . SER A 1 95 ? -43.435 10.008 58.756 1.00 94.94 95 SER A C 1
ATOM 684 O O . SER A 1 95 ? -42.205 9.951 58.758 1.00 94.94 95 SER A O 1
ATOM 686 N N . GLU A 1 96 ? -44.127 10.228 59.880 1.00 92.81 96 GLU A N 1
ATOM 687 C CA . GLU A 1 96 ? -43.488 10.394 61.192 1.00 92.81 96 GLU A CA 1
ATOM 688 C C . GLU A 1 96 ? -42.808 9.100 61.659 1.00 92.81 96 GLU A C 1
ATOM 690 O O . GLU A 1 96 ? -41.658 9.134 62.098 1.00 92.81 96 GLU A O 1
ATOM 695 N N . GLN A 1 97 ? -43.475 7.954 61.493 1.00 93.12 97 GLN A N 1
ATOM 696 C CA . GLN A 1 97 ? -42.916 6.650 61.850 1.00 93.12 97 GLN A CA 1
ATOM 697 C C . GLN A 1 97 ? -41.725 6.277 60.965 1.00 93.12 97 GLN A C 1
ATOM 699 O O . GLN A 1 97 ? -40.712 5.801 61.472 1.00 93.12 97 GLN A O 1
ATOM 704 N N . VAL A 1 98 ? -41.795 6.536 59.656 1.00 91.56 98 VAL A N 1
ATOM 705 C CA . VAL A 1 98 ? -40.660 6.295 58.753 1.00 91.56 98 VAL A CA 1
ATOM 706 C C . VAL A 1 98 ? -39.474 7.182 59.097 1.00 91.56 98 VAL A C 1
ATOM 708 O O . VAL A 1 98 ? -38.351 6.696 59.091 1.00 91.56 98 VAL A O 1
ATOM 711 N N . THR A 1 99 ? -39.693 8.434 59.495 1.00 91.31 99 THR A N 1
ATOM 712 C CA . THR A 1 99 ? -38.598 9.303 59.958 1.00 91.31 99 THR A CA 1
ATOM 713 C C . THR A 1 99 ? -37.971 8.795 61.266 1.00 91.31 99 THR A C 1
ATOM 715 O O . THR A 1 99 ? -36.774 8.972 61.488 1.00 91.31 99 THR A O 1
ATOM 718 N N . ALA A 1 100 ? -38.755 8.142 62.132 1.00 87.81 100 ALA A N 1
ATOM 719 C CA . ALA A 1 100 ? -38.273 7.538 63.376 1.00 87.81 100 ALA A CA 1
ATOM 720 C C . ALA A 1 100 ? -37.558 6.185 63.181 1.00 87.81 100 ALA A C 1
ATOM 722 O O . ALA A 1 100 ? -36.777 5.785 64.048 1.00 87.81 100 ALA A O 1
ATOM 723 N N . LEU A 1 101 ? -37.811 5.485 62.070 1.00 88.19 101 LEU A N 1
ATOM 724 C CA . LEU A 1 101 ? -37.224 4.180 61.762 1.00 88.19 101 LEU A CA 1
ATOM 725 C C . LEU A 1 101 ? -35.699 4.278 61.618 1.00 88.19 101 LEU A C 1
ATOM 727 O O . LEU A 1 101 ? -35.173 5.130 60.901 1.00 88.19 101 LEU A O 1
ATOM 731 N N . ASN A 1 102 ? -34.964 3.374 62.262 1.00 87.06 102 ASN A N 1
ATOM 732 C CA . ASN A 1 102 ? -33.517 3.313 62.087 1.00 87.06 102 ASN A CA 1
ATOM 733 C C . ASN A 1 102 ? -33.171 2.968 60.624 1.00 87.06 102 ASN A C 1
ATOM 735 O O . ASN A 1 102 ? -33.723 2.027 60.055 1.00 87.06 102 ASN A O 1
ATOM 739 N N . ALA A 1 103 ? -32.233 3.702 60.020 1.00 92.19 103 ALA A N 1
ATOM 740 C CA . ALA A 1 103 ? -31.773 3.455 58.656 1.00 92.19 103 ALA A CA 1
ATOM 741 C C . ALA A 1 103 ? -31.233 2.022 58.463 1.00 92.19 103 ALA A C 1
ATOM 743 O O . ALA A 1 103 ? -31.398 1.450 57.391 1.00 92.19 103 ALA A O 1
ATOM 744 N N . ASP A 1 104 ? -30.680 1.396 59.510 1.00 88.12 104 ASP A N 1
ATOM 745 C CA . ASP A 1 104 ? -30.223 -0.003 59.472 1.00 88.12 104 ASP A CA 1
ATOM 746 C C . ASP A 1 104 ? -31.368 -1.035 59.408 1.00 88.12 104 ASP A C 1
ATOM 748 O O . ASP A 1 104 ? -31.116 -2.219 59.185 1.00 88.12 104 ASP A O 1
ATOM 752 N N . ALA A 1 105 ? -32.626 -0.617 59.573 1.00 87.38 105 ALA A N 1
ATOM 753 C CA . ALA A 1 105 ? -33.794 -1.478 59.400 1.00 87.38 105 ALA A CA 1
ATOM 754 C C . ALA A 1 105 ? -34.264 -1.558 57.936 1.00 87.38 105 ALA A C 1
ATOM 756 O O . ALA A 1 105 ? -34.885 -2.542 57.536 1.00 87.38 105 ALA A O 1
ATOM 757 N N . LEU A 1 106 ? -33.950 -0.542 57.123 1.00 92.50 106 LEU A N 1
ATOM 758 C CA . LEU A 1 106 ? -34.399 -0.435 55.731 1.00 92.50 106 LEU A CA 1
ATOM 759 C C . LEU A 1 106 ? -33.864 -1.512 54.778 1.00 92.50 106 LEU A C 1
ATOM 761 O O . LEU A 1 106 ? -34.631 -1.910 53.897 1.00 92.50 106 LEU A O 1
ATOM 765 N N . PRO A 1 107 ? -32.642 -2.061 54.949 1.00 91.19 107 PRO A N 1
ATOM 766 C CA . PRO A 1 107 ? -32.217 -3.238 54.194 1.00 91.19 107 PRO A CA 1
ATOM 767 C C . PRO A 1 107 ? -33.138 -4.455 54.364 1.00 91.19 107 PRO A C 1
ATOM 769 O O . PRO A 1 107 ? -33.086 -5.376 53.558 1.00 91.19 107 PRO A O 1
ATOM 772 N N . GLY A 1 108 ? -33.964 -4.477 55.416 1.00 89.69 108 GLY A N 1
ATOM 773 C CA . GLY A 1 108 ? -34.949 -5.522 55.672 1.00 89.69 108 GLY A CA 1
ATOM 774 C C . GLY A 1 108 ? -36.288 -5.340 54.959 1.00 89.69 108 GLY A C 1
ATOM 775 O O . GLY A 1 108 ? -37.176 -6.170 55.128 1.00 89.69 108 GLY A O 1
ATOM 776 N N . LEU A 1 109 ? -36.491 -4.270 54.191 1.00 93.81 109 LEU A N 1
ATOM 777 C CA . LEU A 1 109 ? -37.685 -4.169 53.355 1.00 93.81 109 LEU A CA 1
ATOM 778 C C . LEU A 1 109 ? -37.566 -5.111 52.151 1.00 93.81 109 LEU A C 1
ATOM 780 O O . LEU A 1 109 ? -36.502 -5.276 51.567 1.00 93.81 109 LEU A O 1
ATOM 784 N N . THR A 1 110 ? -38.681 -5.710 51.760 1.00 93.62 110 THR A N 1
ATOM 785 C CA . THR A 1 110 ? -38.824 -6.466 50.507 1.00 93.62 110 THR A CA 1
ATOM 786 C C . THR A 1 110 ? -39.278 -5.540 49.381 1.00 93.62 110 THR A C 1
ATOM 788 O O . THR A 1 110 ? -39.845 -4.471 49.634 1.00 93.62 110 THR A O 1
ATOM 791 N N . LYS A 1 111 ? -39.079 -5.942 48.121 1.00 90.50 111 LYS A N 1
ATOM 792 C CA . LYS A 1 111 ? -39.531 -5.157 46.961 1.00 90.50 111 LYS A CA 1
ATOM 793 C C . LYS A 1 111 ? -41.043 -4.902 46.986 1.00 90.50 111 LYS A C 1
ATOM 795 O O . LYS A 1 111 ? -41.476 -3.791 46.696 1.00 90.50 111 LYS A O 1
ATOM 800 N N . GLU A 1 112 ? -41.839 -5.886 47.408 1.00 94.12 112 GLU A N 1
ATOM 801 C CA . GLU A 1 112 ? -43.295 -5.760 47.515 1.00 94.12 112 GLU A CA 1
ATOM 802 C C . GLU A 1 112 ? -43.701 -4.785 48.624 1.00 94.12 112 GLU A C 1
ATOM 804 O O . GLU A 1 112 ? -44.633 -4.003 48.446 1.00 94.12 112 GLU A O 1
ATOM 809 N N . GLN A 1 113 ? -42.993 -4.801 49.758 1.00 95.50 113 GLN A N 1
ATOM 810 C CA . GLN A 1 113 ? -43.217 -3.838 50.837 1.00 95.50 113 GLN A CA 1
ATOM 811 C C . GLN A 1 113 ? -42.883 -2.409 50.388 1.00 95.50 113 GLN A C 1
ATOM 813 O O . GLN A 1 113 ? -43.669 -1.505 50.661 1.00 95.50 113 GLN A O 1
ATOM 818 N N . VAL A 1 114 ? -41.764 -2.198 49.681 1.00 94.50 114 VAL A N 1
ATOM 819 C CA . VAL A 1 114 ? -41.376 -0.864 49.186 1.00 94.50 114 VAL A CA 1
ATOM 820 C C . VAL A 1 114 ? -42.350 -0.344 48.135 1.00 94.50 114 VAL A C 1
ATOM 822 O O . VAL A 1 114 ? -42.808 0.793 48.248 1.00 94.50 114 VAL A O 1
ATOM 825 N N . ALA A 1 115 ? -42.737 -1.172 47.164 1.00 93.62 115 ALA A N 1
ATOM 826 C CA . ALA A 1 115 ? -43.715 -0.789 46.147 1.00 93.62 115 ALA A CA 1
ATOM 827 C C . ALA A 1 115 ? -45.091 -0.432 46.750 1.00 93.62 115 ALA A C 1
ATOM 829 O O . ALA A 1 115 ? -45.818 0.377 46.179 1.00 93.62 115 ALA A O 1
ATOM 830 N N . ALA A 1 116 ? -45.440 -0.995 47.914 1.00 95.44 116 ALA A N 1
ATOM 831 C CA . ALA A 1 116 ? -46.696 -0.725 48.615 1.00 95.44 116 ALA A CA 1
ATOM 832 C C . ALA A 1 116 ? -46.676 0.518 49.531 1.00 95.44 116 ALA A C 1
ATOM 834 O O . ALA A 1 116 ? -47.728 0.900 50.052 1.00 95.44 116 ALA A O 1
ATOM 835 N N . LEU A 1 117 ? -45.519 1.152 49.763 1.00 95.62 117 LEU A N 1
ATOM 836 C CA . LEU A 1 117 ? -45.445 2.390 50.549 1.00 95.62 117 LEU A CA 1
ATOM 837 C C . LEU A 1 117 ? -46.140 3.546 49.821 1.00 95.62 117 LEU A C 1
ATOM 839 O O . LEU A 1 117 ? -46.061 3.685 48.602 1.00 95.62 117 LEU A O 1
ATOM 843 N N . LYS A 1 118 ? -46.776 4.447 50.569 1.00 96.31 118 LYS A N 1
ATOM 844 C CA . LYS A 1 118 ? -47.389 5.641 49.971 1.00 96.31 118 LYS A CA 1
ATOM 845 C C . LYS A 1 118 ? -46.305 6.599 49.442 1.00 96.31 118 LYS A C 1
ATOM 847 O O . LYS A 1 118 ? -45.279 6.753 50.111 1.00 96.31 118 LYS A O 1
ATOM 852 N N . PRO A 1 119 ? -46.520 7.298 48.312 1.00 96.19 119 PRO A N 1
ATOM 853 C CA . PRO A 1 119 ? -45.548 8.251 47.769 1.00 96.19 119 PRO A CA 1
ATOM 854 C C . PRO A 1 119 ? -45.072 9.307 48.779 1.00 96.19 119 PRO A C 1
ATOM 856 O O . PRO A 1 119 ? -43.882 9.606 48.854 1.00 96.19 119 PRO A O 1
ATOM 859 N N . GLU A 1 120 ? -45.974 9.840 49.607 1.00 95.69 120 GLU A N 1
ATOM 860 C CA . GLU A 1 120 ? -45.658 10.837 50.643 1.00 95.69 120 GLU A CA 1
ATOM 861 C C . GLU A 1 120 ? -44.739 10.281 51.739 1.00 95.69 120 GLU A C 1
ATOM 863 O O . GLU A 1 120 ? -43.927 11.010 52.308 1.00 95.69 120 GLU A O 1
ATOM 868 N N . VAL A 1 121 ? -44.849 8.984 52.026 1.00 95.94 121 VAL A N 1
ATOM 869 C CA . VAL A 1 121 ? -44.012 8.293 53.011 1.00 95.94 121 VAL A CA 1
ATOM 870 C C . VAL A 1 121 ? -42.604 8.105 52.453 1.00 95.94 121 VAL A C 1
ATOM 872 O O . VAL A 1 121 ? -41.631 8.423 53.134 1.00 95.94 121 VAL A O 1
ATOM 875 N N . VAL A 1 122 ? -42.484 7.692 51.188 1.00 96.12 122 VAL A N 1
ATOM 876 C CA . VAL A 1 122 ? -41.183 7.602 50.505 1.00 96.12 122 VAL A CA 1
ATOM 877 C C . VAL A 1 122 ? -40.497 8.971 50.432 1.00 96.12 122 VAL A C 1
ATOM 879 O O . VAL A 1 122 ? -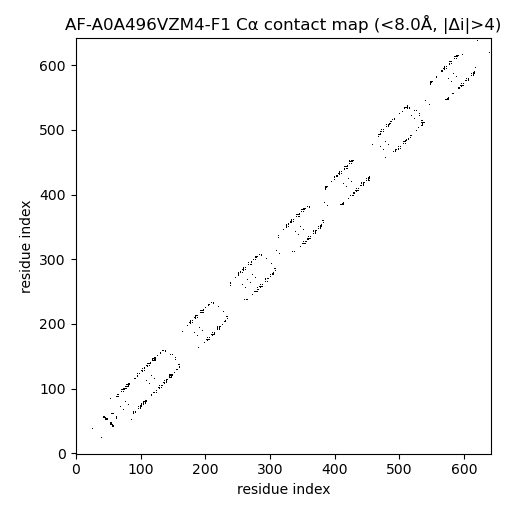39.314 9.075 50.74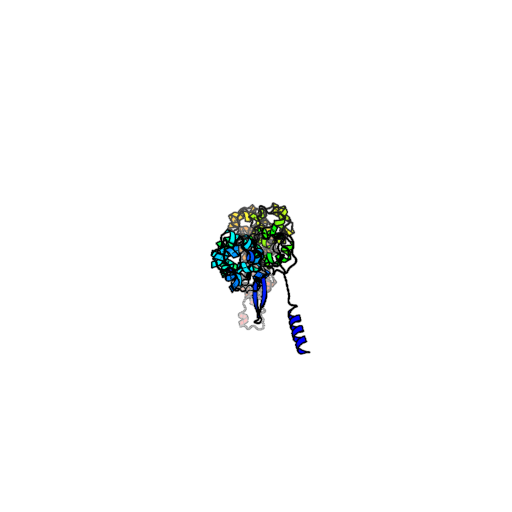6 1.00 96.12 122 VAL A O 1
ATOM 882 N N . GLY A 1 123 ? -41.239 10.035 50.108 1.00 95.56 123 GLY A N 1
ATOM 883 C CA . GLY A 1 123 ? -40.707 11.404 50.088 1.00 95.56 123 GLY A CA 1
ATOM 884 C C . GLY A 1 123 ? -40.190 11.902 51.446 1.00 95.56 123 GLY A C 1
ATOM 885 O O . GLY A 1 123 ? -39.335 12.785 51.484 1.00 95.56 123 GLY A O 1
ATOM 886 N N . SER A 1 124 ? -40.664 11.330 52.561 1.00 95.75 124 SER A N 1
ATOM 887 C CA . SER A 1 124 ? -40.222 11.695 53.917 1.00 95.75 124 SER A CA 1
ATOM 888 C C . SER A 1 124 ? -38.949 10.992 54.406 1.00 95.75 124 SER A C 1
ATOM 890 O O . SER A 1 124 ? -38.420 11.382 55.445 1.00 95.75 124 SER A O 1
ATOM 892 N N . LEU A 1 125 ? -38.430 9.996 53.677 1.00 95.12 125 LEU A N 1
ATOM 893 C CA . LEU A 1 125 ? -37.195 9.293 54.050 1.00 95.12 125 LEU A CA 1
ATOM 894 C C . LEU A 1 125 ? -36.003 10.257 54.117 1.00 95.12 125 LEU A C 1
ATOM 896 O O . LEU A 1 125 ? -35.780 11.061 53.217 1.00 95.12 125 LEU A O 1
ATOM 900 N N . SER A 1 126 ? -35.172 10.163 55.149 1.00 94.81 126 SER A N 1
ATOM 901 C CA . SER A 1 126 ? -33.933 10.943 55.210 1.00 94.81 126 SER A CA 1
ATOM 902 C C . SER A 1 126 ? -32.916 10.476 54.156 1.00 94.81 126 SER A C 1
ATOM 904 O O . SER A 1 126 ? -33.009 9.373 53.617 1.00 94.81 126 SER A O 1
ATOM 906 N N . LYS A 1 127 ? -31.894 11.293 53.866 1.00 93.06 127 LYS A N 1
ATOM 907 C CA . LYS A 1 127 ? -30.814 10.897 52.939 1.00 93.06 127 LYS A CA 1
ATOM 908 C C . LYS A 1 127 ? -30.092 9.632 53.410 1.00 93.06 127 LYS A C 1
ATOM 910 O O . LYS A 1 127 ? -29.835 8.748 52.603 1.00 93.06 127 LYS A O 1
ATOM 915 N N . ASP A 1 128 ? -29.824 9.533 54.711 1.00 91.81 128 ASP A N 1
ATOM 916 C CA . ASP A 1 128 ? -29.147 8.377 55.310 1.00 91.81 128 ASP A CA 1
ATOM 917 C C . ASP A 1 128 ? -30.003 7.111 55.215 1.00 91.81 128 ASP A C 1
ATOM 919 O O . ASP A 1 128 ? -29.491 6.019 54.986 1.00 91.81 128 ASP A O 1
ATOM 923 N N . GLN A 1 129 ? -31.320 7.264 55.348 1.00 94.88 129 GLN A N 1
ATOM 924 C CA . GLN A 1 129 ? -32.282 6.188 55.153 1.00 94.88 129 GLN A CA 1
ATOM 925 C C . GLN A 1 129 ? -32.327 5.725 53.696 1.00 94.88 129 GLN A C 1
ATOM 927 O O . GLN A 1 129 ? -32.217 4.530 53.428 1.00 94.88 129 GLN A O 1
ATOM 932 N N . ILE A 1 130 ? -32.419 6.657 52.744 1.00 92.75 130 ILE A N 1
ATOM 933 C CA . ILE A 1 130 ? -32.397 6.315 51.319 1.00 92.75 130 ILE A CA 1
ATOM 934 C C . ILE A 1 130 ? -31.089 5.619 50.942 1.00 92.75 130 ILE A C 1
ATOM 936 O O . ILE A 1 130 ? -31.137 4.582 50.287 1.00 92.75 130 ILE A O 1
ATOM 940 N N . ALA A 1 131 ? -29.945 6.107 51.423 1.00 90.12 131 ALA A N 1
ATOM 941 C CA . ALA A 1 131 ? -28.637 5.500 51.174 1.00 90.12 131 ALA A CA 1
ATOM 942 C C . ALA A 1 131 ? -28.496 4.068 51.732 1.00 90.12 131 ALA A C 1
ATOM 944 O O . ALA A 1 131 ? -27.601 3.334 51.315 1.00 90.12 131 ALA A O 1
ATOM 945 N N . LYS A 1 132 ? -29.359 3.665 52.676 1.00 92.75 132 LYS A N 1
ATOM 946 C CA . LYS A 1 132 ? -29.396 2.321 53.274 1.00 92.75 132 LYS A CA 1
ATOM 947 C C . LYS A 1 132 ? -30.387 1.373 52.605 1.00 92.75 132 LYS A C 1
ATOM 949 O O . LYS A 1 132 ? -30.433 0.204 52.983 1.00 92.75 132 LYS A O 1
ATOM 954 N N . LEU A 1 133 ? -31.172 1.829 51.627 1.00 90.19 133 LEU A N 1
ATOM 955 C CA . LEU A 1 133 ? -31.946 0.907 50.801 1.00 90.19 133 LEU A CA 1
ATOM 956 C C . LEU A 1 133 ? -31.004 -0.069 50.083 1.00 90.19 133 LEU A C 1
ATOM 958 O O . LEU A 1 133 ? -29.834 0.216 49.826 1.00 90.19 133 LEU A O 1
ATOM 962 N N . THR A 1 134 ? -31.515 -1.247 49.755 1.00 86.00 134 THR A N 1
ATOM 963 C CA . THR A 1 134 ? -30.781 -2.154 48.873 1.00 86.00 134 THR A CA 1
ATOM 964 C C . THR A 1 134 ? -30.985 -1.710 47.422 1.00 86.00 134 THR A C 1
ATOM 966 O O . THR A 1 134 ? -32.009 -1.092 47.118 1.00 86.00 134 THR A O 1
ATOM 969 N N . PRO A 1 135 ? -30.066 -2.046 46.503 1.00 79.88 135 PRO A N 1
ATOM 970 C CA . PRO A 1 135 ? -30.274 -1.837 45.071 1.00 79.88 135 PRO A CA 1
ATOM 971 C C . PRO A 1 135 ? -31.616 -2.412 44.573 1.00 79.88 135 PRO A C 1
ATOM 973 O O . PRO A 1 135 ? -32.319 -1.762 43.802 1.00 79.88 135 PRO A O 1
ATOM 976 N N . GLU A 1 136 ? -32.020 -3.585 45.075 1.00 80.31 136 GLU A N 1
ATOM 977 C CA . GLU A 1 136 ? -33.288 -4.241 44.724 1.00 80.31 136 GLU A CA 1
ATOM 978 C C . GLU A 1 136 ? -34.509 -3.434 45.195 1.00 80.31 136 GLU A C 1
ATOM 980 O O . GLU A 1 136 ? -35.429 -3.172 44.418 1.00 80.31 136 GLU A O 1
ATOM 985 N N . THR A 1 137 ? -34.516 -2.979 46.451 1.00 85.44 137 THR A N 1
ATOM 986 C CA . THR A 1 137 ? -35.634 -2.192 46.991 1.00 85.44 137 THR A CA 1
ATOM 987 C C . THR A 1 137 ? -35.700 -0.778 46.431 1.00 85.44 137 THR A C 1
ATOM 989 O O . THR A 1 137 ? -36.794 -0.271 46.195 1.00 85.44 137 THR A O 1
ATOM 992 N N . ALA A 1 138 ? -34.561 -0.147 46.157 1.00 86.06 138 ALA A N 1
ATOM 993 C CA . ALA A 1 138 ? -34.522 1.135 45.462 1.00 86.06 138 ALA A CA 1
ATOM 994 C C . ALA A 1 138 ? -35.038 1.017 44.014 1.00 86.06 138 ALA A C 1
ATOM 996 O O . ALA A 1 138 ? -35.753 1.903 43.539 1.00 86.06 138 ALA A O 1
ATOM 997 N N . GLY A 1 139 ? -34.743 -0.099 43.333 1.00 79.06 139 GLY A N 1
ATOM 998 C CA . GLY A 1 139 ? -35.293 -0.425 42.014 1.00 79.06 139 GLY A CA 1
ATOM 999 C C . GLY A 1 139 ? -36.809 -0.653 42.016 1.00 79.06 139 GLY A C 1
ATOM 1000 O O . GLY A 1 139 ? -37.475 -0.325 41.036 1.00 79.06 139 GLY A O 1
ATOM 1001 N N . ALA A 1 140 ? -37.366 -1.140 43.129 1.00 85.81 140 ALA A N 1
ATOM 1002 C CA . ALA A 1 140 ? -38.798 -1.391 43.303 1.00 85.81 140 ALA A CA 1
ATOM 1003 C C . ALA A 1 140 ? -39.653 -0.124 43.513 1.00 85.81 140 ALA A C 1
ATOM 1005 O O . ALA A 1 140 ? -40.881 -0.220 43.552 1.00 85.81 140 ALA A O 1
ATOM 1006 N N . LEU A 1 141 ? -39.033 1.056 43.651 1.00 87.62 141 LEU A N 1
ATOM 1007 C CA . LEU A 1 141 ? -39.760 2.320 43.754 1.00 87.62 141 LEU A CA 1
ATOM 1008 C C . LEU A 1 141 ? -40.550 2.610 42.469 1.00 87.62 141 LEU A C 1
ATOM 1010 O O . LEU A 1 141 ? -39.992 2.653 41.369 1.00 87.62 141 LEU A O 1
ATOM 1014 N N . THR A 1 142 ? -41.840 2.882 42.631 1.00 88.00 142 THR A N 1
ATOM 1015 C CA . THR A 1 142 ? -42.744 3.308 41.556 1.00 88.00 142 THR A CA 1
ATOM 1016 C C . THR A 1 142 ? -42.432 4.734 41.097 1.00 88.00 142 THR A C 1
ATOM 1018 O O . THR A 1 142 ? -41.803 5.518 41.815 1.00 88.00 142 THR A O 1
ATOM 1021 N N . ASP A 1 143 ? -42.903 5.111 39.909 1.00 81.56 143 ASP A N 1
ATOM 1022 C CA . ASP A 1 143 ? -42.673 6.455 39.366 1.00 81.56 143 ASP A CA 1
ATOM 1023 C C . ASP A 1 143 ? -43.316 7.550 40.229 1.00 81.56 143 ASP A C 1
ATOM 1025 O O . ASP A 1 143 ? -42.719 8.604 40.451 1.00 81.56 143 ASP A O 1
ATOM 1029 N N . GLU A 1 144 ? -44.489 7.273 40.806 1.00 90.12 144 GLU A N 1
ATOM 1030 C CA . GLU A 1 144 ? -45.167 8.184 41.736 1.00 90.12 144 GLU A CA 1
ATOM 1031 C C . GLU A 1 144 ? -44.348 8.413 43.013 1.00 90.12 144 GLU A C 1
ATOM 1033 O O . GLU A 1 144 ? -44.253 9.541 43.499 1.00 90.12 144 GLU A O 1
ATOM 1038 N N . GLN A 1 145 ? -43.707 7.365 43.540 1.00 94.19 145 GLN A N 1
ATOM 1039 C CA . GLN A 1 145 ? -42.814 7.467 44.696 1.00 94.19 145 GLN A CA 1
ATOM 1040 C C . GLN A 1 145 ? -41.532 8.238 44.348 1.00 94.19 145 GLN A C 1
ATOM 1042 O O . GLN A 1 145 ? -41.138 9.142 45.086 1.00 94.19 145 GLN A O 1
ATOM 1047 N N . LYS A 1 146 ? -40.903 7.943 43.201 1.00 86.50 146 LYS A N 1
ATOM 1048 C CA . LYS A 1 146 ? -39.701 8.655 42.724 1.00 86.50 146 LYS A CA 1
ATOM 1049 C C . LYS A 1 146 ? -39.967 10.144 42.491 1.00 86.50 146 LYS A C 1
ATOM 1051 O O . LYS A 1 146 ? -39.089 10.968 42.753 1.00 86.50 146 LYS A O 1
ATOM 1056 N N . ALA A 1 147 ? -41.174 10.504 42.055 1.00 88.12 147 ALA A N 1
ATOM 1057 C CA . ALA A 1 147 ? -41.586 11.893 41.862 1.00 88.12 147 ALA A CA 1
ATOM 1058 C C . ALA A 1 147 ? -41.664 12.700 43.173 1.00 88.12 147 ALA A C 1
ATOM 1060 O O . ALA A 1 147 ? -41.589 13.928 43.132 1.00 88.12 147 ALA A O 1
ATOM 1061 N N . LYS A 1 148 ? -41.791 12.038 44.333 1.00 96.06 148 LYS A N 1
ATOM 1062 C CA . LYS A 1 148 ? -41.806 12.686 45.656 1.00 96.06 148 LYS A CA 1
ATOM 1063 C C . LYS A 1 148 ? -40.419 12.872 46.271 1.00 96.06 148 LYS A C 1
ATOM 1065 O O . LYS A 1 148 ? -40.317 13.558 47.284 1.00 96.06 148 LYS A O 1
ATOM 1070 N N . LEU A 1 149 ? -39.374 12.293 45.679 1.00 92.00 149 LEU A N 1
ATOM 1071 C CA . LEU A 1 149 ? -38.003 12.462 46.153 1.00 92.00 149 LEU A CA 1
ATOM 1072 C C . LEU A 1 149 ? -37.441 13.838 45.759 1.00 92.00 149 LEU A C 1
ATOM 1074 O O . LEU A 1 149 ? -37.580 14.270 44.610 1.00 92.00 149 LEU A O 1
ATOM 1078 N N . SER A 1 150 ? -36.755 14.496 46.694 1.00 90.62 150 SER A N 1
ATOM 1079 C CA . SER A 1 150 ? -35.923 15.673 46.435 1.00 90.62 150 SER A CA 1
ATOM 1080 C C . SER A 1 150 ? -34.699 15.308 45.592 1.00 90.62 150 SER A C 1
ATOM 1082 O O . SER A 1 150 ? -34.311 14.140 45.489 1.00 90.62 150 SER A O 1
ATOM 1084 N N . ASP A 1 151 ? -34.049 16.306 45.003 1.00 78.94 151 ASP A N 1
ATOM 1085 C CA . ASP A 1 151 ? -32.860 16.074 44.179 1.00 78.94 151 ASP A CA 1
ATOM 1086 C C . ASP A 1 151 ? -31.700 15.499 45.003 1.00 78.94 151 ASP A C 1
ATOM 1088 O O . ASP A 1 151 ? -30.976 14.615 44.544 1.00 78.94 151 ASP A O 1
ATOM 1092 N N . GLU A 1 152 ? -31.567 15.904 46.266 1.00 80.88 152 GLU A N 1
ATOM 1093 C CA . GLU A 1 152 ? -30.545 15.358 47.154 1.00 80.88 152 GLU A CA 1
ATOM 1094 C C . GLU A 1 152 ? -30.844 13.933 47.629 1.00 80.88 152 GLU A C 1
ATOM 1096 O O . GLU A 1 152 ? -29.912 13.185 47.916 1.00 80.88 152 GLU A O 1
ATOM 1101 N N . GLN A 1 153 ? -32.119 13.555 47.731 1.00 89.38 153 GLN A N 1
ATOM 1102 C CA . GLN A 1 153 ? -32.542 12.177 47.988 1.00 89.38 153 GLN A CA 1
ATOM 1103 C C . GLN A 1 153 ? -32.260 11.288 46.769 1.00 89.38 153 GLN A C 1
ATOM 1105 O O . GLN A 1 153 ? -31.690 10.207 46.911 1.00 89.38 153 GLN A O 1
ATOM 1110 N N . LYS A 1 154 ? -32.580 11.763 45.559 1.00 81.25 154 LYS A N 1
ATOM 1111 C CA . LYS A 1 154 ? -32.268 11.060 44.302 1.00 81.25 154 LYS A CA 1
ATOM 1112 C C . LYS A 1 154 ? -30.763 10.850 44.118 1.00 81.25 154 LYS A C 1
ATOM 1114 O O . LYS A 1 154 ? -30.356 9.809 43.613 1.00 81.25 154 LYS A O 1
ATOM 1119 N N . ALA A 1 155 ? -29.939 11.802 44.561 1.00 72.38 155 ALA A N 1
ATOM 1120 C CA . ALA A 1 155 ? -28.482 11.714 44.460 1.00 72.38 155 ALA A CA 1
ATOM 1121 C C . ALA A 1 155 ? -27.872 10.556 45.274 1.00 72.38 155 ALA A C 1
ATOM 1123 O O . ALA A 1 155 ? -26.831 10.027 44.884 1.00 72.38 155 ALA A O 1
ATOM 1124 N N . VAL A 1 156 ? -28.511 10.159 46.381 1.00 81.00 156 VAL A N 1
ATOM 1125 C CA . VAL A 1 156 ? -28.041 9.081 47.271 1.00 81.00 156 VAL A CA 1
ATOM 1126 C C . VAL A 1 156 ? -28.816 7.773 47.102 1.00 81.00 156 VAL A C 1
ATOM 1128 O O . VAL A 1 156 ? -28.554 6.823 47.835 1.00 81.00 156 VAL A O 1
ATOM 1131 N N . LEU A 1 157 ? -29.762 7.710 46.156 1.00 82.94 157 LEU A N 1
ATOM 1132 C CA . LEU A 1 157 ? -30.553 6.512 45.895 1.00 82.94 157 LEU A CA 1
ATOM 1133 C C . LEU A 1 157 ? -29.632 5.365 45.437 1.00 82.94 157 LEU A C 1
ATOM 1135 O O . LEU A 1 157 ? -28.948 5.515 44.417 1.00 82.94 157 LEU A O 1
ATOM 1139 N N . PRO A 1 158 ? -29.606 4.225 46.156 1.00 79.69 158 PRO A N 1
ATOM 1140 C CA . PRO A 1 158 ? -28.876 3.037 45.744 1.00 79.69 158 PRO A CA 1
ATOM 1141 C C . PRO A 1 158 ? -29.358 2.619 44.360 1.00 79.69 158 PRO A C 1
ATOM 1143 O O . PRO A 1 158 ? -30.546 2.413 44.129 1.00 79.69 158 PRO A O 1
ATOM 1146 N N . LYS A 1 159 ? -28.443 2.563 43.401 1.00 70.12 159 LYS A N 1
ATOM 1147 C CA . LYS A 1 159 ? -28.789 2.207 42.028 1.00 70.12 159 LYS A CA 1
ATOM 1148 C C . LYS A 1 159 ? -28.850 0.687 41.953 1.00 70.12 159 LYS A C 1
ATOM 1150 O O . LYS A 1 159 ? -27.883 0.037 42.337 1.00 70.12 159 LYS A O 1
ATOM 1155 N N . ALA A 1 160 ? -29.975 0.139 41.492 1.00 60.62 160 ALA A N 1
ATOM 1156 C CA . ALA A 1 160 ? -30.050 -1.260 41.080 1.00 60.62 160 ALA A CA 1
ATOM 1157 C C . ALA A 1 160 ? -28.901 -1.548 40.100 1.00 60.62 160 ALA A C 1
ATOM 1159 O O . ALA A 1 160 ? -28.684 -0.753 39.182 1.00 60.62 160 ALA A O 1
ATOM 1160 N N . GLU A 1 161 ? -28.172 -2.653 40.280 1.00 64.31 161 GLU A N 1
ATOM 1161 C CA . GLU A 1 161 ? -27.436 -3.228 39.154 1.00 64.31 161 GLU A CA 1
ATOM 1162 C C . GLU A 1 161 ? -28.491 -3.555 38.099 1.00 64.31 161 GLU A C 1
ATOM 1164 O O . GLU A 1 161 ? -29.380 -4.379 38.326 1.00 64.31 161 GLU A O 1
ATOM 1169 N N . LEU A 1 162 ? -28.481 -2.800 37.002 1.00 70.81 162 LEU A N 1
ATOM 1170 C CA . LEU A 1 162 ? -29.428 -3.011 35.924 1.00 70.81 162 LEU A CA 1
ATOM 1171 C C . LEU A 1 162 ? -29.048 -4.327 35.248 1.00 70.81 162 LEU A C 1
ATOM 1173 O O . LEU A 1 162 ? -27.970 -4.438 34.668 1.00 70.81 162 LEU A O 1
ATOM 1177 N N . ASP A 1 163 ? -29.923 -5.324 35.329 1.00 78.81 163 ASP A N 1
ATOM 1178 C CA . ASP A 1 163 ? -29.771 -6.535 34.535 1.00 78.81 163 ASP A CA 1
ATOM 1179 C C . ASP A 1 163 ? -30.133 -6.221 33.079 1.00 78.81 163 ASP A C 1
ATOM 1181 O O . ASP A 1 163 ? -31.304 -6.170 32.700 1.00 78.81 163 ASP A O 1
ATOM 1185 N N . PHE A 1 164 ? -29.110 -5.999 32.256 1.00 81.25 164 PHE A N 1
ATOM 1186 C CA . PHE A 1 164 ? -29.264 -5.681 30.837 1.00 81.25 164 PHE A CA 1
ATOM 1187 C C . PHE A 1 164 ? -29.950 -6.797 30.034 1.00 81.25 164 PHE A C 1
ATOM 1189 O O . PHE A 1 164 ? -30.455 -6.520 28.951 1.00 81.25 164 PHE A O 1
ATOM 1196 N N . ALA A 1 165 ? -30.039 -8.029 30.556 1.00 74.00 165 ALA A N 1
ATOM 1197 C CA . ALA A 1 165 ? -30.787 -9.104 29.904 1.00 74.00 165 ALA A CA 1
ATOM 1198 C C . ALA A 1 165 ? -32.313 -8.946 30.041 1.00 74.00 165 ALA A C 1
ATOM 1200 O O . ALA A 1 165 ? -33.062 -9.532 29.257 1.00 74.00 165 ALA A O 1
ATOM 1201 N N . THR A 1 166 ? -32.786 -8.184 31.034 1.00 76.31 166 THR A N 1
ATOM 1202 C CA . THR A 1 166 ? -34.221 -8.018 31.334 1.00 76.31 166 THR A CA 1
ATOM 1203 C C . THR A 1 166 ? -34.687 -6.560 31.391 1.00 76.31 166 THR A C 1
ATOM 1205 O O . THR A 1 166 ? -35.888 -6.309 31.519 1.00 76.31 166 THR A O 1
ATOM 1208 N N . ALA A 1 167 ? -33.769 -5.600 31.266 1.00 79.25 167 ALA A N 1
ATOM 1209 C CA . ALA A 1 167 ? -34.059 -4.173 31.307 1.00 79.25 167 ALA A CA 1
ATOM 1210 C C . ALA A 1 167 ? -34.987 -3.712 30.169 1.00 79.25 167 ALA A C 1
ATOM 1212 O O . ALA A 1 167 ? -34.837 -4.110 29.013 1.00 79.25 167 ALA A O 1
ATOM 1213 N N . THR A 1 168 ? -35.924 -2.814 30.484 1.00 80.00 168 THR A N 1
ATOM 1214 C CA . THR A 1 168 ? -36.768 -2.170 29.468 1.00 80.00 168 THR A CA 1
ATOM 1215 C C . THR A 1 168 ? -36.026 -1.039 28.755 1.00 80.00 168 THR A C 1
ATOM 1217 O O . THR A 1 168 ? -35.051 -0.474 29.262 1.00 80.00 168 THR A O 1
ATOM 1220 N N . ALA A 1 169 ? -36.537 -0.650 27.585 1.00 82.75 169 ALA A N 1
ATOM 1221 C CA . ALA A 1 169 ? -36.017 0.479 26.824 1.00 82.75 169 ALA A CA 1
ATOM 1222 C C . ALA A 1 169 ? -35.997 1.782 27.643 1.00 82.75 169 ALA A C 1
ATOM 1224 O O . ALA A 1 169 ? -35.009 2.514 27.594 1.00 82.75 169 ALA A O 1
ATOM 1225 N N . GLU A 1 170 ? -37.046 2.073 28.425 1.00 75.06 170 GLU A N 1
ATOM 1226 C CA . GLU A 1 170 ? -37.072 3.277 29.266 1.00 75.06 170 GLU A CA 1
ATOM 1227 C C . GLU A 1 170 ? -36.012 3.240 30.371 1.00 75.06 170 GLU A C 1
ATOM 1229 O O . GLU A 1 170 ? -35.411 4.269 30.676 1.00 75.06 170 GLU A O 1
ATOM 1234 N N . GLN A 1 171 ? -35.749 2.066 30.952 1.00 74.88 171 GLN A N 1
ATOM 1235 C CA . GLN A 1 171 ? -34.755 1.917 32.017 1.00 74.88 171 GLN A CA 1
ATOM 1236 C C . GLN A 1 171 ? -33.334 2.170 31.509 1.00 74.88 171 GLN A C 1
ATOM 1238 O O . GLN A 1 171 ? -32.570 2.867 32.176 1.00 74.88 171 GLN A O 1
ATOM 1243 N N . ILE A 1 172 ? -32.993 1.665 30.319 1.00 84.50 172 ILE A N 1
ATOM 1244 C CA . ILE A 1 172 ? -31.676 1.899 29.709 1.00 84.50 172 ILE A CA 1
ATOM 1245 C C . ILE A 1 172 ? -31.522 3.375 29.311 1.00 84.50 172 ILE A C 1
ATOM 1247 O O . ILE A 1 172 ? -30.497 3.986 29.608 1.00 84.50 172 ILE A O 1
ATOM 1251 N N . LYS A 1 173 ? -32.556 3.990 28.719 1.00 83.38 173 LYS A N 1
ATOM 1252 C CA . LYS A 1 173 ? -32.538 5.422 28.351 1.00 83.38 173 LYS A CA 1
ATOM 1253 C C . LYS A 1 173 ? -32.432 6.352 29.560 1.00 83.38 173 LYS A C 1
ATOM 1255 O O . LYS A 1 173 ? -31.946 7.471 29.418 1.00 83.38 173 LYS A O 1
ATOM 1260 N N . ALA A 1 174 ? -32.865 5.908 30.739 1.00 78.62 174 ALA A N 1
ATOM 1261 C CA . ALA A 1 174 ? -32.763 6.671 31.980 1.00 78.62 174 ALA A CA 1
ATOM 1262 C C . ALA A 1 174 ? -31.361 6.635 32.625 1.00 78.62 174 ALA A C 1
ATOM 1264 O O . ALA A 1 174 ? -31.130 7.361 33.596 1.00 78.62 174 ALA A O 1
ATOM 1265 N N . LEU A 1 175 ? -30.424 5.821 32.116 1.00 80.88 175 LEU A N 1
ATOM 1266 C CA . LEU A 1 175 ? -29.054 5.770 32.630 1.00 80.88 175 LEU A CA 1
ATOM 1267 C C . LEU A 1 175 ? -28.333 7.099 32.397 1.00 80.88 175 LEU A C 1
ATOM 1269 O O . LEU A 1 175 ? -28.315 7.637 31.293 1.00 80.88 175 LEU A O 1
ATOM 1273 N N . THR A 1 176 ? -27.688 7.633 33.426 1.00 82.31 176 THR A N 1
ATOM 1274 C CA . THR A 1 176 ? -26.882 8.845 33.276 1.00 82.31 176 THR A CA 1
ATOM 1275 C C . THR A 1 176 ? -25.559 8.544 32.561 1.00 82.31 176 THR A C 1
ATOM 1277 O O . THR A 1 176 ? -25.064 7.416 32.634 1.00 82.31 176 THR A O 1
ATOM 1280 N N . PRO A 1 177 ? -24.922 9.556 31.939 1.00 82.81 177 PRO A N 1
ATOM 1281 C CA . PRO A 1 177 ? -23.555 9.453 31.425 1.00 82.81 177 PRO A CA 1
ATOM 1282 C C . PRO A 1 177 ? -22.576 8.768 32.396 1.00 82.81 177 PRO A C 1
ATOM 1284 O O . PRO A 1 177 ? -21.809 7.892 32.014 1.00 82.81 177 PRO A O 1
ATOM 1287 N N . GLU A 1 178 ? -22.649 9.099 33.687 1.00 76.94 178 GLU A N 1
ATOM 1288 C CA . GLU A 1 178 ? -21.757 8.524 34.698 1.00 76.94 178 GLU A CA 1
ATOM 1289 C C . GLU A 1 178 ? -22.039 7.038 34.976 1.00 76.94 178 GLU A C 1
ATOM 1291 O O . GLU A 1 178 ? -21.123 6.297 35.317 1.00 76.94 178 GLU A O 1
ATOM 1296 N N . GLN A 1 179 ? -23.287 6.584 34.816 1.00 74.00 179 GLN A N 1
ATOM 1297 C CA . GLN A 1 179 ? -23.639 5.164 34.938 1.00 74.00 179 GLN A CA 1
ATOM 1298 C C . GLN A 1 179 ? -23.171 4.364 33.723 1.00 74.00 179 GLN A C 1
ATOM 1300 O O . GLN A 1 179 ? -22.728 3.230 33.876 1.00 74.00 179 GLN A O 1
ATOM 1305 N N . LEU A 1 180 ? -23.212 4.970 32.536 1.00 85.50 180 LEU A N 1
ATOM 1306 C CA . LEU A 1 180 ? -22.748 4.344 31.299 1.00 85.50 180 LEU A CA 1
ATOM 1307 C C . LEU A 1 180 ? -21.230 4.128 31.260 1.00 85.50 180 LEU A C 1
ATOM 1309 O O . LEU A 1 180 ? -20.776 3.229 30.564 1.00 85.50 180 LEU A O 1
ATOM 1313 N N . LYS A 1 181 ? -20.438 4.855 32.059 1.00 80.19 181 LYS A N 1
ATOM 1314 C CA . LYS A 1 181 ? -19.003 4.555 32.237 1.00 80.19 181 LYS A CA 1
ATOM 1315 C C . LYS A 1 181 ? -18.737 3.214 32.927 1.00 80.19 181 LYS A C 1
ATOM 1317 O O . LYS A 1 181 ? -17.640 2.682 32.800 1.00 80.19 181 LYS A O 1
ATOM 1322 N N . GLY A 1 182 ? -19.691 2.727 33.724 1.00 77.06 182 GLY A N 1
ATOM 1323 C CA . GLY A 1 182 ? -19.532 1.538 34.563 1.00 77.06 182 GLY A CA 1
ATOM 1324 C C . GLY A 1 182 ? -20.080 0.247 33.957 1.00 77.06 182 GLY A C 1
ATOM 1325 O O . GLY A 1 182 ? -20.007 -0.785 34.618 1.00 77.06 182 GLY A O 1
ATOM 1326 N N . ILE A 1 183 ? -20.654 0.298 32.751 1.00 84.00 183 ILE A N 1
ATOM 1327 C CA . ILE A 1 183 ? -21.174 -0.893 32.068 1.00 84.00 183 ILE A CA 1
ATOM 1328 C C . ILE A 1 183 ? -20.030 -1.671 31.410 1.00 84.00 183 ILE A C 1
ATOM 1330 O O . ILE A 1 183 ? -18.978 -1.104 31.115 1.00 84.00 183 ILE A O 1
ATOM 1334 N N . THR A 1 184 ? -20.232 -2.960 31.161 1.00 82.06 184 THR A N 1
ATOM 1335 C CA . THR A 1 184 ? -19.233 -3.816 30.501 1.00 82.06 184 THR A CA 1
ATOM 1336 C C . THR A 1 184 ? -19.539 -4.008 29.010 1.00 82.06 184 THR A C 1
ATOM 1338 O O . THR A 1 184 ? -20.687 -3.828 28.590 1.00 82.06 184 THR A O 1
ATOM 1341 N N . PRO A 1 185 ? -18.550 -4.400 28.184 1.00 79.38 185 PRO A N 1
ATOM 1342 C CA . PRO A 1 185 ? -18.766 -4.784 26.786 1.00 79.38 185 PRO A CA 1
ATOM 1343 C C . PRO A 1 185 ? -19.910 -5.786 26.581 1.00 79.38 185 PRO A C 1
ATOM 1345 O O . PRO A 1 185 ? -20.741 -5.613 25.691 1.00 79.38 185 PRO A O 1
ATOM 1348 N N . GLU A 1 186 ? -20.011 -6.802 27.439 1.00 81.25 186 GLU A N 1
ATOM 1349 C CA . GLU A 1 186 ? -21.048 -7.836 27.357 1.00 81.25 186 GLU A CA 1
ATOM 1350 C C . GLU A 1 186 ? -22.443 -7.260 27.602 1.00 81.25 186 GLU A C 1
ATOM 1352 O O . GLU A 1 186 ? -23.407 -7.683 26.968 1.00 81.25 186 GLU A O 1
ATOM 1357 N N . GLN A 1 187 ? -22.557 -6.272 28.492 1.00 87.00 187 GLN A N 1
ATOM 1358 C CA . GLN A 1 187 ? -23.818 -5.587 28.764 1.00 87.00 187 GLN A CA 1
ATOM 1359 C C . GLN A 1 187 ? -24.259 -4.710 27.587 1.00 87.00 187 GLN A C 1
ATOM 1361 O O . GLN A 1 187 ? -25.452 -4.647 27.298 1.00 87.00 187 GLN A O 1
ATOM 1366 N N . VAL A 1 188 ? -23.321 -4.079 26.872 1.00 89.81 188 VAL A N 1
ATOM 1367 C CA . VAL A 1 188 ? -23.618 -3.252 25.686 1.00 89.81 188 VAL A CA 1
ATOM 1368 C C . VAL A 1 188 ? -24.239 -4.082 24.564 1.00 89.81 188 VAL A C 1
ATOM 1370 O O . VAL A 1 188 ? -25.188 -3.636 23.918 1.00 89.81 188 VAL A O 1
ATOM 1373 N N . ILE A 1 189 ? -23.749 -5.305 24.350 1.00 88.06 189 ILE A N 1
ATOM 1374 C CA . ILE A 1 189 ? -24.253 -6.200 23.296 1.00 88.06 189 ILE A CA 1
ATOM 1375 C C . ILE A 1 189 ? -25.705 -6.632 23.575 1.00 88.06 189 ILE A C 1
ATOM 1377 O O . ILE A 1 189 ? -26.455 -6.920 22.645 1.00 88.06 189 ILE A O 1
ATOM 1381 N N . LEU A 1 190 ? -26.135 -6.631 24.842 1.00 91.19 190 LEU A N 1
ATOM 1382 C CA . LEU A 1 190 ? -27.514 -6.947 25.230 1.00 91.19 190 LEU A CA 1
ATOM 1383 C C . LEU A 1 190 ? -28.499 -5.789 24.979 1.00 91.19 190 LEU A C 1
ATOM 1385 O O . LEU A 1 190 ? -29.711 -6.009 24.985 1.00 91.19 190 LEU A O 1
ATOM 1389 N N . ILE A 1 191 ? -28.018 -4.565 24.735 1.00 90.25 191 ILE A N 1
ATOM 1390 C CA . ILE A 1 191 ? -28.881 -3.412 24.452 1.00 90.25 191 ILE A CA 1
ATOM 1391 C C . ILE A 1 191 ? -29.440 -3.536 23.031 1.00 90.25 191 ILE A C 1
ATOM 1393 O O . ILE A 1 191 ? -28.695 -3.578 22.057 1.00 90.25 191 ILE A O 1
ATOM 1397 N N . SER A 1 192 ? -30.763 -3.549 22.874 1.00 91.38 192 SER A N 1
ATOM 1398 C CA . SER A 1 192 ? -31.370 -3.628 21.536 1.00 91.38 192 SER A CA 1
ATOM 1399 C C . SER A 1 192 ? -30.967 -2.453 20.630 1.00 91.38 192 SER A C 1
ATOM 1401 O O . SER A 1 192 ? -30.750 -1.335 21.104 1.00 91.38 192 SER A O 1
ATOM 1403 N N . VAL A 1 193 ? -30.954 -2.698 19.320 1.00 92.50 193 VAL A N 1
ATOM 1404 C CA . VAL A 1 193 ? -30.645 -1.713 18.267 1.00 92.50 193 VAL A CA 1
ATOM 1405 C C . VAL A 1 193 ? -31.470 -0.427 18.388 1.00 92.50 193 VAL A C 1
ATOM 1407 O O . VAL A 1 193 ? -30.906 0.664 18.339 1.00 92.50 193 VAL A O 1
ATOM 1410 N N . ASP A 1 194 ? -32.778 -0.552 18.632 1.00 91.31 194 ASP A N 1
ATOM 1411 C CA . ASP A 1 194 ? -33.688 0.595 18.772 1.00 91.31 194 ASP A CA 1
ATOM 1412 C C . ASP A 1 194 ? -33.333 1.464 19.988 1.00 91.31 194 ASP A C 1
ATOM 1414 O O . ASP A 1 194 ? -33.379 2.691 19.938 1.00 91.31 194 ASP A O 1
ATOM 1418 N N . VAL A 1 195 ? -32.923 0.834 21.093 1.00 93.19 195 VAL A N 1
ATOM 1419 C CA . VAL A 1 195 ? -32.534 1.553 22.313 1.00 93.19 195 VAL A CA 1
ATOM 1420 C C . VAL A 1 195 ? -31.219 2.301 22.120 1.00 93.19 195 VAL A C 1
ATOM 1422 O O . VAL A 1 195 ? -31.117 3.435 22.583 1.00 93.19 195 VAL A O 1
ATOM 1425 N N . ILE A 1 196 ? -30.241 1.715 21.417 1.00 93.25 196 ILE A N 1
ATOM 1426 C CA . ILE A 1 196 ? -28.970 2.386 21.097 1.00 93.25 196 ILE A CA 1
ATOM 1427 C C . ILE A 1 196 ? -29.204 3.651 20.262 1.00 93.25 196 ILE A C 1
ATOM 1429 O O . ILE A 1 196 ? -28.620 4.691 20.569 1.00 93.25 196 ILE A O 1
ATOM 1433 N N . ALA A 1 197 ? -30.082 3.585 19.258 1.00 93.06 197 ALA A N 1
ATOM 1434 C CA . ALA A 1 197 ? -30.404 4.722 18.392 1.00 93.06 197 ALA A CA 1
ATOM 1435 C C . ALA A 1 197 ? -31.003 5.910 19.163 1.00 93.06 197 ALA A C 1
ATOM 1437 O O . ALA A 1 197 ? -30.845 7.066 18.774 1.00 93.06 197 ALA A O 1
ATOM 1438 N N . GLU A 1 198 ? -31.672 5.631 20.278 1.00 92.69 198 GLU A N 1
ATOM 1439 C CA . GLU A 1 198 ? -32.332 6.631 21.111 1.00 92.69 198 GLU A CA 1
ATOM 1440 C C . GLU A 1 198 ? -31.468 7.156 22.270 1.00 92.69 198 GLU A C 1
ATOM 1442 O O . GLU A 1 198 ? -31.899 8.066 22.986 1.00 92.69 198 GLU A O 1
ATOM 1447 N N . LEU A 1 199 ? -30.252 6.632 22.468 1.00 93.56 199 LEU A N 1
ATOM 1448 C CA . LEU A 1 199 ? -29.325 7.198 23.448 1.00 93.56 199 LEU A CA 1
ATOM 1449 C C . LEU A 1 199 ? -28.888 8.606 23.029 1.00 93.56 199 LEU A C 1
ATOM 1451 O O . LEU A 1 199 ? -28.544 8.879 21.878 1.00 93.56 199 LEU A O 1
ATOM 1455 N N . SER A 1 200 ? -28.863 9.521 23.992 1.00 94.25 200 SER A N 1
ATOM 1456 C CA . SER A 1 200 ? -28.395 10.885 23.758 1.00 94.25 200 SER A CA 1
ATOM 1457 C C . SER A 1 200 ? -26.899 10.936 23.427 1.00 94.25 200 SER A C 1
ATOM 1459 O O . SER A 1 200 ? -26.111 10.066 23.803 1.00 94.25 200 SER A O 1
ATOM 1461 N N . VAL A 1 201 ? -26.488 12.025 22.776 1.00 93.19 201 VAL A N 1
ATOM 1462 C CA . VAL A 1 201 ? -25.081 12.327 22.465 1.00 93.19 201 VAL A CA 1
ATOM 1463 C C . VAL A 1 201 ? -24.208 12.296 23.730 1.00 93.19 201 VAL A C 1
ATOM 1465 O O . VAL A 1 201 ? -23.121 11.728 23.707 1.00 93.19 201 VAL A O 1
ATOM 1468 N N . ASP A 1 202 ? -24.689 12.836 24.855 1.00 91.00 202 ASP A N 1
ATOM 1469 C CA . ASP A 1 202 ? -23.940 12.840 26.121 1.00 91.00 202 ASP A CA 1
ATOM 1470 C C . ASP A 1 202 ? -23.803 11.442 26.740 1.00 91.00 202 ASP A C 1
ATOM 1472 O O . ASP A 1 202 ? -22.771 11.128 27.331 1.00 91.00 202 ASP A O 1
ATOM 1476 N N . GLN A 1 203 ? -24.821 10.590 26.590 1.00 93.69 203 GLN A N 1
ATOM 1477 C CA . GLN A 1 203 ? -24.779 9.193 27.028 1.00 93.69 203 GLN A CA 1
ATOM 1478 C C . GLN A 1 203 ? -23.761 8.388 26.213 1.00 93.69 203 GLN A C 1
ATOM 1480 O O . GLN A 1 203 ? -22.913 7.712 26.790 1.00 93.69 203 GLN A O 1
ATOM 1485 N N . LEU A 1 204 ? -23.793 8.517 24.884 1.00 92.88 204 LEU A N 1
ATOM 1486 C CA . LEU A 1 204 ? -22.855 7.834 23.989 1.00 92.88 204 LEU A CA 1
ATOM 1487 C C . LEU A 1 204 ? -21.415 8.317 24.183 1.00 92.88 204 LEU A C 1
ATOM 1489 O O . LEU A 1 204 ? -20.493 7.507 24.214 1.00 92.88 204 LEU A O 1
ATOM 1493 N N . LYS A 1 205 ? -21.219 9.623 24.393 1.00 89.50 205 LYS A N 1
ATOM 1494 C CA . LYS A 1 205 ? -19.910 10.218 24.702 1.00 89.50 205 LYS A CA 1
ATOM 1495 C C . LYS A 1 205 ? -19.318 9.720 26.023 1.00 89.50 205 LYS A C 1
ATOM 1497 O O . LYS A 1 205 ? -18.107 9.790 26.215 1.00 89.50 205 LYS A O 1
ATOM 1502 N N . ALA A 1 206 ? -20.162 9.274 26.947 1.00 89.06 206 ALA A N 1
ATOM 1503 C CA . ALA A 1 206 ? -19.740 8.816 28.262 1.00 89.06 206 ALA A CA 1
ATOM 1504 C C . ALA A 1 206 ? -19.448 7.318 28.338 1.00 89.06 206 ALA A C 1
ATOM 1506 O O . ALA A 1 206 ? -18.982 6.859 29.379 1.00 89.06 206 ALA A O 1
ATOM 1507 N N . LEU A 1 207 ? -19.668 6.572 27.253 1.00 88.25 207 LEU A N 1
ATOM 1508 C CA . LEU A 1 207 ? -19.132 5.224 27.138 1.00 88.25 207 LEU A CA 1
ATOM 1509 C C . LEU A 1 207 ? -17.607 5.243 27.328 1.00 88.25 207 LEU A C 1
ATOM 1511 O O . LEU A 1 207 ? -16.923 6.252 27.134 1.00 88.25 207 LEU A O 1
ATOM 1515 N N . THR A 1 208 ? -17.057 4.109 27.726 1.00 82.50 208 THR A N 1
ATOM 1516 C CA . THR A 1 208 ? -15.613 3.887 27.654 1.00 82.50 208 THR A CA 1
ATOM 1517 C C . THR A 1 208 ? -15.235 3.485 26.226 1.00 82.50 208 THR A C 1
ATOM 1519 O O . THR A 1 208 ? -16.075 2.968 25.489 1.00 82.50 208 THR A O 1
ATOM 1522 N N . PRO A 1 209 ? -13.972 3.656 25.810 1.00 77.19 209 PRO A N 1
ATOM 1523 C CA . PRO A 1 209 ? -13.488 3.087 24.555 1.00 77.19 209 PRO A CA 1
ATOM 1524 C C . PRO A 1 209 ? -13.810 1.603 24.349 1.00 77.19 209 PRO A C 1
ATOM 1526 O O . PRO A 1 209 ? -14.151 1.189 23.246 1.00 77.19 209 PRO A O 1
ATOM 1529 N N . GLU A 1 210 ? -13.725 0.813 25.420 1.00 73.12 210 GLU A N 1
ATOM 1530 C CA . GLU A 1 210 ? -13.978 -0.628 25.401 1.00 73.12 210 GLU A CA 1
ATOM 1531 C C . GLU A 1 210 ? -15.457 -0.939 25.121 1.00 73.12 210 GLU A C 1
ATOM 1533 O O . GLU A 1 210 ? -15.781 -1.738 24.246 1.00 73.12 210 GLU A O 1
ATOM 1538 N N . THR A 1 211 ? -16.367 -0.238 25.801 1.00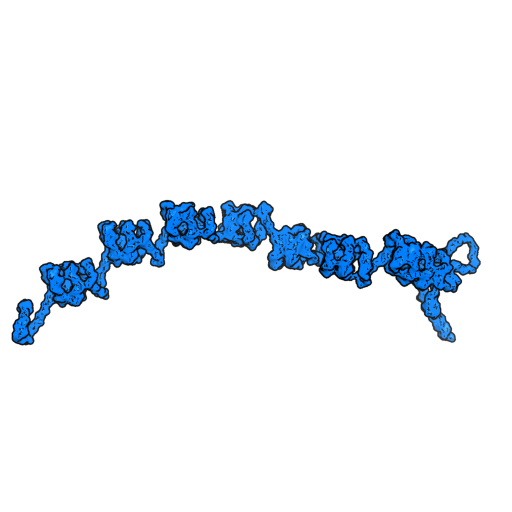 81.94 211 THR A N 1
ATOM 1539 C CA . THR A 1 211 ? -17.821 -0.395 25.623 1.00 81.94 211 THR A CA 1
ATOM 1540 C C . THR A 1 211 ? -18.316 0.185 24.299 1.00 81.94 211 THR A C 1
ATOM 1542 O O . THR A 1 211 ? -19.156 -0.425 23.644 1.00 81.94 211 THR A O 1
ATOM 1545 N N . ALA A 1 212 ? -17.764 1.316 23.850 1.00 84.81 212 ALA A N 1
ATOM 1546 C CA . ALA A 1 212 ? -18.043 1.869 22.525 1.00 84.81 212 ALA A CA 1
ATOM 1547 C C . ALA A 1 212 ? -17.539 0.945 21.400 1.00 84.81 212 ALA A C 1
ATOM 1549 O O . ALA A 1 212 ? -18.207 0.793 20.375 1.00 84.81 212 ALA A O 1
ATOM 1550 N N . GLY A 1 213 ? -16.386 0.293 21.596 1.00 75.88 213 GLY A N 1
ATOM 1551 C CA . GLY A 1 213 ? -15.843 -0.709 20.677 1.00 75.88 213 GLY A CA 1
ATOM 1552 C C . GLY A 1 213 ? -16.709 -1.967 20.571 1.00 75.88 213 GLY A C 1
ATOM 1553 O O . GLY A 1 213 ? -16.833 -2.522 19.480 1.00 75.88 213 GLY A O 1
ATOM 1554 N N . ALA A 1 214 ? -17.360 -2.359 21.670 1.00 82.62 214 ALA A N 1
ATOM 1555 C CA . ALA A 1 214 ? -18.226 -3.535 21.761 1.00 82.62 214 ALA A CA 1
ATOM 1556 C C . ALA A 1 214 ? -19.589 -3.395 21.056 1.00 82.62 214 ALA A C 1
ATOM 1558 O O . ALA A 1 214 ? -20.305 -4.387 20.923 1.00 82.62 214 ALA A O 1
ATOM 1559 N N . LEU A 1 215 ? -19.959 -2.191 20.597 1.00 84.94 215 LEU A N 1
ATOM 1560 C CA . LEU A 1 215 ? -21.164 -1.996 19.789 1.00 84.94 215 LEU A CA 1
ATOM 1561 C C . LEU A 1 215 ? -21.097 -2.861 18.519 1.00 84.94 215 LEU A C 1
ATOM 1563 O O . LEU A 1 215 ? -20.144 -2.776 17.737 1.00 84.94 215 LEU A O 1
ATOM 1567 N N . THR A 1 216 ? -22.139 -3.656 18.303 1.00 83.94 216 THR A N 1
ATOM 1568 C CA . THR A 1 216 ? -22.324 -4.479 17.101 1.00 83.94 216 THR A CA 1
ATOM 1569 C C . THR A 1 216 ? -22.521 -3.614 15.855 1.00 83.94 216 THR A C 1
ATOM 1571 O O . THR A 1 216 ? -22.895 -2.440 15.943 1.00 83.94 216 THR A O 1
ATOM 1574 N N . ASP A 1 217 ? -22.304 -4.194 14.675 1.00 80.12 217 ASP A N 1
ATOM 1575 C CA . ASP A 1 217 ? -22.477 -3.479 13.405 1.00 80.12 217 ASP A CA 1
ATOM 1576 C C . ASP A 1 217 ? -23.922 -3.005 13.206 1.00 80.12 217 ASP A C 1
ATOM 1578 O O . ASP A 1 217 ? -24.143 -1.866 12.794 1.00 80.12 217 ASP A O 1
ATOM 1582 N N . ASP A 1 218 ? -24.903 -3.820 13.605 1.00 84.25 218 ASP A N 1
ATOM 1583 C CA . ASP A 1 218 ? -26.321 -3.453 13.566 1.00 84.25 218 ASP A CA 1
ATOM 1584 C C . ASP A 1 218 ? -26.615 -2.249 14.476 1.00 84.25 218 ASP A C 1
ATOM 1586 O O . ASP A 1 218 ? -27.289 -1.305 14.060 1.00 84.25 218 ASP A O 1
ATOM 1590 N N . GLN A 1 219 ? -26.065 -2.231 15.698 1.00 91.81 219 GLN A N 1
ATOM 1591 C CA . GLN A 1 219 ? -26.192 -1.097 16.623 1.00 91.81 219 GLN A CA 1
ATOM 1592 C C . GLN A 1 219 ? -25.550 0.174 16.050 1.00 91.81 219 GLN A C 1
ATOM 1594 O O . GLN A 1 219 ? -26.163 1.241 16.088 1.00 91.81 219 GLN A O 1
ATOM 1599 N N . LYS A 1 220 ? -24.345 0.075 15.472 1.00 84.88 220 LYS A N 1
ATOM 1600 C CA . LYS A 1 220 ? -23.647 1.212 14.842 1.00 84.88 220 LYS A CA 1
ATOM 1601 C C . LYS A 1 220 ? -24.392 1.738 13.615 1.00 84.88 220 LYS A C 1
ATOM 1603 O O . LYS A 1 220 ? -24.386 2.948 13.375 1.00 84.88 220 LYS A O 1
ATOM 1608 N N . ALA A 1 221 ? -25.035 0.860 12.847 1.00 85.06 221 ALA A N 1
ATOM 1609 C CA . ALA A 1 221 ? -25.790 1.233 11.655 1.00 85.06 221 ALA A CA 1
ATOM 1610 C C . ALA A 1 221 ? -27.001 2.125 11.976 1.00 85.06 221 ALA A C 1
ATOM 1612 O O . ALA A 1 221 ? -27.347 2.976 11.157 1.00 85.06 221 ALA A O 1
ATOM 1613 N N . GLN A 1 222 ? -27.600 1.979 13.164 1.00 92.19 222 GLN A N 1
ATOM 1614 C CA . GLN A 1 222 ? -28.750 2.782 13.598 1.00 92.19 222 GLN A CA 1
ATOM 1615 C C . GLN A 1 222 ? -28.381 4.157 14.180 1.00 92.19 222 GLN A C 1
ATOM 1617 O O . GLN A 1 222 ? -29.264 4.991 14.374 1.00 92.19 222 GLN A O 1
ATOM 1622 N N . LEU A 1 223 ? -27.100 4.421 14.454 1.00 89.94 223 LEU A N 1
ATOM 1623 C CA . LEU A 1 223 ? -26.662 5.712 14.990 1.00 89.94 223 LEU A CA 1
ATOM 1624 C C . LEU A 1 223 ? -26.682 6.814 13.917 1.00 89.94 223 LEU A C 1
ATOM 1626 O O . LEU A 1 223 ? -26.244 6.603 12.779 1.00 89.94 223 LEU A O 1
ATOM 1630 N N . SER A 1 224 ? -27.113 8.015 14.311 1.00 90.12 224 SER A N 1
ATOM 1631 C CA . SER A 1 224 ? -26.983 9.233 13.503 1.00 90.12 224 SER A CA 1
ATOM 1632 C C . SER A 1 224 ? -25.517 9.647 13.337 1.00 90.12 224 SER A C 1
ATOM 1634 O O . SER A 1 224 ? -24.631 9.196 14.071 1.00 90.12 224 SER A O 1
ATOM 1636 N N . ASP A 1 225 ? -25.243 10.542 12.390 1.00 80.00 225 ASP A N 1
ATOM 1637 C CA . ASP A 1 225 ? -23.887 11.048 12.159 1.00 80.00 225 ASP A CA 1
ATOM 1638 C C . ASP A 1 225 ? -23.351 11.825 13.376 1.00 80.00 225 ASP A C 1
ATOM 1640 O O . ASP A 1 225 ? -22.184 11.677 13.746 1.00 80.00 225 ASP A O 1
ATOM 1644 N N . GLU A 1 226 ? -24.206 12.586 14.070 1.00 83.75 226 GLU A N 1
ATOM 1645 C CA . GLU A 1 226 ? -23.843 13.291 15.306 1.00 83.75 226 GLU A CA 1
ATOM 1646 C C . GLU A 1 226 ? -23.512 12.323 16.446 1.00 83.75 226 GLU A C 1
ATOM 1648 O O . GLU A 1 226 ? -22.560 12.550 17.193 1.00 83.75 226 GLU A O 1
ATOM 1653 N N . GLN A 1 227 ? -24.273 11.233 16.573 1.00 90.81 227 GLN A N 1
ATOM 1654 C CA . GLN A 1 227 ? -24.022 10.187 17.565 1.00 90.81 227 GLN A CA 1
ATOM 1655 C C . GLN A 1 227 ? -22.706 9.450 17.275 1.00 90.81 227 GLN A C 1
ATOM 1657 O O . GLN A 1 227 ? -21.888 9.264 18.178 1.00 90.81 227 GLN A O 1
ATOM 1662 N N . LYS A 1 228 ? -22.448 9.094 16.009 1.00 79.94 228 LYS A N 1
ATOM 1663 C CA . LYS A 1 228 ? -21.188 8.462 15.577 1.00 79.94 228 LYS A CA 1
ATOM 1664 C C . LYS A 1 228 ? -19.976 9.356 15.837 1.00 79.94 228 LYS A C 1
ATOM 1666 O O . LYS A 1 228 ? -18.924 8.859 16.234 1.00 79.94 228 LYS A O 1
ATOM 1671 N N . ALA A 1 229 ? -20.115 10.670 15.657 1.00 74.81 229 ALA A N 1
ATOM 1672 C CA . ALA A 1 229 ? -19.021 11.621 15.845 1.00 74.81 229 ALA A CA 1
ATOM 1673 C C . ALA A 1 229 ? -18.527 11.716 17.301 1.00 74.81 229 ALA A C 1
ATOM 1675 O O . ALA A 1 229 ? -17.354 12.039 17.524 1.00 74.81 229 ALA A O 1
ATOM 1676 N N . VAL A 1 230 ? -19.399 11.441 18.280 1.00 80.62 230 VAL A N 1
ATOM 1677 C CA . VAL A 1 230 ? -19.083 11.558 19.714 1.00 80.62 230 VAL A CA 1
ATOM 1678 C C . VAL A 1 230 ? -18.722 10.246 20.393 1.00 80.62 230 VAL A C 1
ATOM 1680 O O . VAL A 1 230 ? -18.318 10.288 21.557 1.00 80.62 230 VAL A O 1
ATOM 1683 N N . LEU A 1 231 ? -18.847 9.108 19.700 1.00 82.12 231 LEU A N 1
ATOM 1684 C CA . LEU A 1 231 ? -18.418 7.829 20.250 1.00 82.12 231 LEU A CA 1
ATOM 1685 C C . LEU A 1 231 ? -16.942 7.928 20.678 1.00 82.12 231 LEU A C 1
ATOM 1687 O O . LEU A 1 231 ? -16.102 8.365 19.877 1.00 82.12 231 LEU A O 1
ATOM 1691 N N . PRO A 1 232 ? -16.615 7.542 21.926 1.00 77.56 232 PRO A N 1
ATOM 1692 C CA . PRO A 1 232 ? -15.242 7.445 22.387 1.00 77.56 232 PRO A CA 1
ATOM 1693 C C . PRO A 1 232 ? -14.446 6.595 21.406 1.00 77.56 232 PRO A C 1
ATOM 1695 O O . PRO A 1 232 ? -14.737 5.419 21.187 1.00 77.56 232 PRO A O 1
ATOM 1698 N N . LYS A 1 233 ? -13.441 7.207 20.786 1.00 68.00 233 LYS A N 1
ATOM 1699 C CA . LYS A 1 233 ? -12.499 6.470 19.957 1.00 68.00 233 LYS A CA 1
ATOM 1700 C C . LYS A 1 233 ? -11.576 5.725 20.908 1.00 68.00 233 LYS A C 1
ATOM 1702 O O . LYS A 1 233 ? -11.040 6.328 21.836 1.00 68.00 233 LYS A O 1
ATOM 1707 N N . ALA A 1 234 ? -11.394 4.430 20.690 1.00 57.97 234 ALA A N 1
ATOM 1708 C CA . ALA A 1 234 ? -10.301 3.734 21.335 1.00 57.97 234 ALA A CA 1
ATOM 1709 C C . ALA A 1 234 ? -8.983 4.314 20.834 1.00 57.97 234 ALA A C 1
ATOM 1711 O O . ALA A 1 234 ? -8.580 4.073 19.701 1.00 57.97 234 ALA A O 1
ATOM 1712 N N . GLU A 1 235 ? -8.303 5.071 21.693 1.00 61.03 235 GLU A N 1
ATOM 1713 C CA . GLU A 1 235 ? -6.847 5.073 21.678 1.00 61.03 235 GLU A CA 1
ATOM 1714 C C . GLU A 1 235 ? -6.433 3.676 22.137 1.00 61.03 235 GLU A C 1
ATOM 1716 O O . GLU A 1 235 ? -6.254 3.406 23.322 1.00 61.03 235 GLU A O 1
ATOM 1721 N N . LEU A 1 236 ? -6.431 2.742 21.186 1.00 65.75 236 LEU A N 1
ATOM 1722 C CA . LEU A 1 236 ? -5.958 1.395 21.425 1.00 65.75 236 LEU A CA 1
ATOM 1723 C C . LEU A 1 236 ? -4.467 1.504 21.758 1.00 65.75 236 LEU A C 1
ATOM 1725 O O . LEU A 1 236 ? -3.679 1.989 20.945 1.00 65.75 236 LEU A O 1
ATOM 1729 N N . ASP A 1 237 ? -4.080 1.088 22.960 1.00 73.50 237 ASP A N 1
ATOM 1730 C CA . ASP A 1 237 ? -2.669 0.957 23.297 1.00 73.50 237 ASP A CA 1
ATOM 1731 C C . ASP A 1 237 ? -2.114 -0.288 22.601 1.00 73.50 237 ASP A C 1
ATOM 1733 O O . ASP A 1 237 ? -2.243 -1.413 23.083 1.00 73.50 237 ASP A O 1
ATOM 1737 N N . PHE A 1 238 ? -1.492 -0.081 21.441 1.00 76.69 238 PHE A N 1
ATOM 1738 C CA . PHE A 1 238 ? -0.909 -1.146 20.624 1.00 76.69 238 PHE A CA 1
ATOM 1739 C C . PHE A 1 238 ? 0.200 -1.932 21.346 1.00 76.69 238 PHE A C 1
ATOM 1741 O O . PHE A 1 238 ? 0.538 -3.022 20.895 1.00 76.69 238 PHE A O 1
ATOM 1748 N N . ALA A 1 239 ? 0.744 -1.436 22.466 1.00 69.19 239 ALA A N 1
ATOM 1749 C CA . ALA A 1 239 ? 1.709 -2.184 23.273 1.00 69.19 239 ALA A CA 1
ATOM 1750 C C . ALA A 1 239 ? 1.058 -3.274 24.145 1.00 69.19 239 ALA A C 1
ATOM 1752 O O . ALA A 1 239 ? 1.737 -4.218 24.550 1.00 69.19 239 ALA A O 1
ATOM 1753 N N . THR A 1 240 ? -0.234 -3.140 24.461 1.00 73.25 240 THR A N 1
ATOM 1754 C CA . THR A 1 240 ? -0.969 -4.057 25.352 1.00 73.25 240 THR A CA 1
ATOM 1755 C C . THR A 1 240 ? -2.214 -4.675 24.713 1.00 73.25 240 THR A C 1
ATOM 1757 O O . THR A 1 240 ? -2.838 -5.548 25.316 1.00 73.25 240 THR A O 1
ATOM 1760 N N . ALA A 1 241 ? -2.560 -4.264 23.491 1.00 75.75 241 ALA A N 1
ATOM 1761 C CA . ALA A 1 241 ? -3.708 -4.765 22.750 1.00 75.75 241 ALA A CA 1
ATOM 1762 C C . ALA A 1 241 ? -3.632 -6.277 22.478 1.00 75.75 241 ALA A C 1
ATOM 1764 O O . ALA A 1 241 ? -2.597 -6.825 22.094 1.00 75.75 241 ALA A O 1
ATOM 1765 N N . THR A 1 242 ? -4.770 -6.948 22.640 1.00 78.00 242 THR A N 1
ATOM 1766 C CA . THR A 1 242 ? -4.946 -8.361 22.278 1.00 78.00 242 THR A CA 1
ATOM 1767 C C . THR A 1 242 ? -5.119 -8.539 20.768 1.00 78.00 242 THR A C 1
ATOM 1769 O O . THR A 1 242 ? -5.481 -7.606 20.046 1.00 78.00 242 THR A O 1
ATOM 1772 N N . ALA A 1 243 ? -4.906 -9.766 20.287 1.00 80.81 243 ALA A N 1
ATOM 1773 C CA . ALA A 1 243 ? -5.103 -10.121 18.885 1.00 80.81 243 ALA A CA 1
ATOM 1774 C C . ALA A 1 243 ? -6.538 -9.838 18.414 1.00 80.81 243 ALA A C 1
ATOM 1776 O O . ALA A 1 243 ? -6.734 -9.258 17.346 1.00 80.81 243 ALA A O 1
ATOM 1777 N N . GLU A 1 244 ? -7.543 -10.195 19.221 1.00 74.38 244 GLU A N 1
ATOM 1778 C CA . GLU A 1 244 ? -8.949 -9.940 18.904 1.00 74.38 244 GLU A CA 1
ATOM 1779 C C . GLU A 1 244 ? -9.254 -8.442 18.779 1.00 74.38 244 GLU A C 1
ATOM 1781 O O . GLU A 1 244 ? -9.972 -8.038 17.865 1.00 74.38 244 GLU A O 1
ATOM 1786 N N . GLN A 1 245 ? -8.674 -7.604 19.645 1.00 70.62 245 GLN A N 1
ATOM 1787 C CA . GLN A 1 245 ? -8.887 -6.153 19.608 1.00 70.62 245 GLN A CA 1
ATOM 1788 C C . GLN A 1 245 ? -8.306 -5.507 18.346 1.00 70.62 245 GLN A C 1
ATOM 1790 O O . GLN A 1 245 ? -8.946 -4.635 17.763 1.00 70.62 245 GLN A O 1
ATOM 1795 N N . ILE A 1 246 ? -7.123 -5.940 17.902 1.00 82.50 246 ILE A N 1
ATOM 1796 C CA . ILE A 1 246 ? -6.503 -5.422 16.674 1.00 82.50 246 ILE A CA 1
ATOM 1797 C C . ILE A 1 246 ? -7.307 -5.850 15.439 1.00 82.50 246 ILE A C 1
ATOM 1799 O O . ILE A 1 246 ? -7.560 -5.031 14.558 1.00 82.50 246 ILE A O 1
ATOM 1803 N N . LYS A 1 247 ? -7.764 -7.108 15.384 1.00 82.06 247 LYS A N 1
ATOM 1804 C CA . LYS A 1 247 ? -8.591 -7.613 14.273 1.00 82.06 247 LYS A CA 1
ATOM 1805 C C . LYS A 1 247 ? -9.960 -6.945 14.185 1.00 82.06 247 LYS A C 1
ATOM 1807 O O . LYS A 1 247 ? -10.537 -6.905 13.104 1.00 82.06 247 LYS A O 1
ATOM 1812 N N . ALA A 1 248 ? -10.483 -6.436 15.298 1.00 77.50 248 ALA A N 1
ATOM 1813 C CA . ALA A 1 248 ? -11.752 -5.718 15.335 1.00 77.50 248 ALA A CA 1
ATOM 1814 C C . ALA A 1 248 ? -11.653 -4.270 14.811 1.00 77.50 248 ALA A C 1
ATOM 1816 O O . ALA A 1 248 ? -12.679 -3.595 14.699 1.00 77.50 248 ALA A O 1
ATOM 1817 N N . LEU A 1 249 ? -10.449 -3.771 14.492 1.00 78.69 249 LEU A N 1
ATOM 1818 C CA . LEU A 1 249 ? -10.278 -2.430 13.938 1.00 78.69 249 LEU A CA 1
ATOM 1819 C C . LEU A 1 249 ? -10.895 -2.329 12.540 1.00 78.69 249 LEU A C 1
ATOM 1821 O O . LEU A 1 249 ? -10.592 -3.104 11.633 1.00 78.69 249 LEU A O 1
ATOM 1825 N N . THR A 1 250 ? -11.740 -1.323 12.358 1.00 81.00 250 THR A N 1
ATOM 1826 C CA . THR A 1 250 ? -12.333 -0.990 11.059 1.00 81.00 250 THR A CA 1
ATOM 1827 C C . THR A 1 250 ? -11.302 -0.349 10.116 1.00 81.00 250 THR A C 1
ATOM 1829 O O . THR A 1 250 ? -10.337 0.258 10.593 1.00 81.00 250 THR A O 1
ATOM 1832 N N . PRO A 1 251 ? -11.518 -0.397 8.787 1.00 79.81 251 PRO A N 1
ATOM 1833 C CA . PRO A 1 251 ? -10.718 0.341 7.805 1.00 79.81 251 PRO A CA 1
ATOM 1834 C C . PRO A 1 251 ? -10.459 1.814 8.178 1.00 79.81 251 PRO A C 1
ATOM 1836 O O . PRO A 1 251 ? -9.318 2.274 8.182 1.00 79.81 251 PRO A O 1
ATOM 1839 N N . GLU A 1 252 ? -11.492 2.558 8.580 1.00 75.56 252 GLU A N 1
ATOM 1840 C CA . GLU A 1 252 ? -11.358 3.952 9.028 1.00 75.56 252 GLU A CA 1
ATOM 1841 C C . GLU A 1 252 ? -10.469 4.119 10.267 1.00 75.56 252 GLU A C 1
ATOM 1843 O O . GLU A 1 252 ? -9.755 5.116 10.375 1.00 75.56 252 GLU A O 1
ATOM 1848 N N . GLN A 1 253 ? -10.486 3.163 11.198 1.00 75.62 253 GLN A N 1
ATOM 1849 C CA . GLN A 1 253 ? -9.611 3.197 12.372 1.00 75.62 253 GLN A CA 1
ATOM 1850 C C . GLN A 1 253 ? -8.164 2.865 12.001 1.00 75.62 253 GLN A C 1
ATOM 1852 O O . GLN A 1 253 ? -7.248 3.483 12.541 1.00 75.62 253 GLN A O 1
ATOM 1857 N N . LEU A 1 254 ? -7.953 1.959 11.044 1.00 84.69 254 LEU A N 1
ATOM 1858 C CA . LEU A 1 254 ? -6.625 1.606 10.535 1.00 84.69 254 LEU A CA 1
ATOM 1859 C C . LEU A 1 254 ? -5.947 2.761 9.782 1.00 84.69 254 LEU A C 1
ATOM 1861 O O . LEU A 1 254 ? -4.727 2.881 9.845 1.00 84.69 254 LEU A O 1
ATOM 1865 N N . LYS A 1 255 ? -6.705 3.686 9.177 1.00 80.75 255 LYS A N 1
ATOM 1866 C CA . LYS A 1 255 ? -6.152 4.941 8.619 1.00 80.75 255 LYS A CA 1
ATOM 1867 C C . LYS A 1 255 ? -5.536 5.859 9.678 1.00 80.75 255 LYS A C 1
ATOM 1869 O O . LYS A 1 255 ? -4.686 6.680 9.346 1.00 80.75 255 LYS A O 1
ATOM 1874 N N . ALA A 1 256 ? -5.993 5.772 10.927 1.00 81.12 256 ALA A N 1
ATOM 1875 C CA . ALA A 1 256 ? -5.570 6.664 12.005 1.00 81.12 256 ALA A CA 1
ATOM 1876 C C . ALA A 1 256 ? -4.362 6.138 12.799 1.00 81.12 256 ALA A C 1
ATOM 1878 O O . ALA A 1 256 ? -3.840 6.863 13.647 1.00 81.12 256 ALA A O 1
ATOM 1879 N N . ILE A 1 257 ? -3.919 4.900 12.549 1.00 85.00 257 ILE A N 1
ATOM 1880 C CA . ILE A 1 257 ? -2.777 4.319 13.259 1.00 85.00 257 ILE A CA 1
ATOM 1881 C C . ILE A 1 257 ? -1.462 4.850 12.683 1.00 85.00 257 ILE A C 1
ATOM 1883 O O . ILE A 1 257 ? -1.309 5.051 11.475 1.00 85.00 257 ILE A O 1
ATOM 1887 N N . THR A 1 258 ? -0.485 5.038 13.557 1.00 84.12 258 THR A N 1
ATOM 1888 C CA . THR A 1 258 ? 0.811 5.612 13.195 1.00 84.12 258 THR A CA 1
ATOM 1889 C C . THR A 1 258 ? 1.830 4.542 12.778 1.00 84.12 258 THR A C 1
ATOM 1891 O O . THR A 1 258 ? 1.705 3.375 13.169 1.00 84.12 258 THR A O 1
ATOM 1894 N N . PRO A 1 259 ? 2.899 4.932 12.057 1.00 82.12 259 PRO A N 1
ATOM 1895 C CA . PRO A 1 259 ? 4.056 4.078 11.775 1.00 82.12 259 PRO A CA 1
ATOM 1896 C C . PRO A 1 259 ? 4.672 3.386 12.996 1.00 82.12 259 PRO A C 1
ATOM 1898 O O . PRO A 1 259 ? 5.221 2.297 12.869 1.00 82.12 259 PRO A O 1
ATOM 1901 N N . GLU A 1 260 ? 4.590 3.988 14.184 1.00 82.31 260 GLU A N 1
ATOM 1902 C CA . GLU A 1 260 ? 5.136 3.370 15.396 1.00 82.31 260 GLU A CA 1
ATOM 1903 C C . GLU A 1 260 ? 4.167 2.391 16.052 1.00 82.31 260 GLU A C 1
ATOM 1905 O O . GLU A 1 260 ? 4.600 1.424 16.669 1.00 82.31 260 GLU A O 1
ATOM 1910 N N . GLN A 1 261 ? 2.862 2.583 15.868 1.00 88.12 261 GLN A N 1
ATOM 1911 C CA . GLN A 1 261 ? 1.846 1.661 16.373 1.00 88.12 261 GLN A CA 1
ATOM 1912 C C . GLN A 1 261 ? 1.812 0.352 15.578 1.00 88.12 261 GLN A C 1
ATOM 1914 O O . GLN A 1 261 ? 1.746 -0.716 16.181 1.00 88.12 261 GLN A O 1
ATOM 1919 N N . ILE A 1 262 ? 1.924 0.404 14.244 1.00 89.38 262 ILE A N 1
ATOM 1920 C CA . ILE A 1 262 ? 1.898 -0.810 13.405 1.00 89.38 262 ILE A CA 1
ATOM 1921 C C . ILE A 1 262 ? 3.092 -1.745 13.687 1.00 89.38 262 ILE A C 1
ATOM 1923 O O . ILE A 1 262 ? 2.951 -2.967 13.640 1.00 89.38 262 ILE A O 1
ATOM 1927 N N . LYS A 1 263 ? 4.255 -1.195 14.066 1.00 87.44 263 LYS A N 1
ATOM 1928 C CA . LYS A 1 263 ? 5.443 -1.979 14.452 1.00 87.44 263 LYS A CA 1
ATOM 1929 C C . LYS A 1 263 ? 5.256 -2.756 15.757 1.00 87.44 263 LYS A C 1
ATOM 1931 O O . LYS A 1 263 ? 5.973 -3.726 15.985 1.00 87.44 263 LYS A O 1
ATOM 1936 N N . LEU A 1 264 ? 4.333 -2.323 16.618 1.00 89.25 264 LEU A N 1
ATOM 1937 C CA . LEU A 1 264 ? 4.033 -2.991 17.888 1.00 89.25 264 LEU A CA 1
ATOM 1938 C C . LEU A 1 264 ? 3.085 -4.185 17.712 1.00 89.25 264 LEU A C 1
ATOM 1940 O O . LEU A 1 264 ? 3.002 -5.028 18.602 1.00 89.25 264 LEU A O 1
ATOM 1944 N N . ILE A 1 265 ? 2.398 -4.287 16.570 1.00 88.31 265 ILE A N 1
ATOM 1945 C CA . ILE A 1 265 ? 1.491 -5.399 16.280 1.00 88.31 265 ILE A CA 1
ATOM 1946 C C . ILE A 1 265 ? 2.313 -6.658 15.992 1.00 88.31 265 ILE A C 1
ATOM 1948 O O . ILE A 1 265 ? 3.210 -6.655 15.147 1.00 88.31 265 ILE A O 1
ATOM 1952 N N . SER A 1 266 ? 2.013 -7.759 16.678 1.00 88.94 266 SER A N 1
ATOM 1953 C CA . SER A 1 266 ? 2.728 -9.015 16.453 1.00 88.94 266 SER A CA 1
ATOM 1954 C C . SER A 1 266 ? 2.495 -9.565 15.041 1.00 88.94 266 SER A C 1
ATOM 1956 O O . SER A 1 266 ? 1.475 -9.309 14.399 1.00 88.94 266 SER A O 1
ATOM 1958 N N . ILE A 1 267 ? 3.449 -10.365 14.567 1.00 89.75 267 ILE A N 1
ATOM 1959 C CA . ILE A 1 267 ? 3.393 -11.015 13.251 1.00 89.75 267 ILE A CA 1
ATOM 1960 C C . ILE A 1 267 ? 2.125 -11.869 13.114 1.00 89.75 267 ILE A C 1
ATOM 1962 O O . ILE A 1 267 ? 1.442 -11.766 12.099 1.00 89.75 267 ILE A O 1
ATOM 1966 N N . ASP A 1 268 ? 1.786 -12.646 14.150 1.00 88.62 268 ASP A N 1
ATOM 1967 C CA . ASP A 1 268 ? 0.607 -13.525 14.162 1.00 88.62 268 ASP A CA 1
ATOM 1968 C C . ASP A 1 268 ? -0.695 -12.749 13.925 1.00 88.62 268 ASP A C 1
ATOM 1970 O O . ASP A 1 268 ? -1.599 -13.238 13.261 1.00 88.62 268 ASP A O 1
ATOM 1974 N N .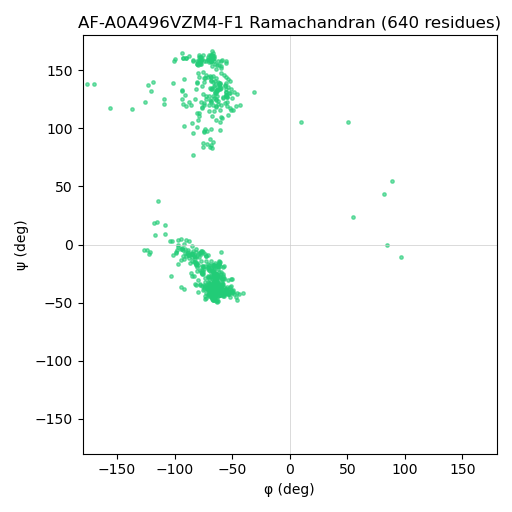 VAL A 1 269 ? -0.775 -11.510 14.416 1.00 90.00 269 VAL A N 1
ATOM 1975 C CA . VAL A 1 269 ? -1.955 -10.657 14.240 1.00 90.00 269 VAL A CA 1
ATOM 1976 C C . VAL A 1 269 ? -1.974 -10.006 12.858 1.00 90.00 269 VAL A C 1
ATOM 1978 O O . VAL A 1 269 ? -3.027 -9.954 12.228 1.00 90.00 269 VAL A O 1
ATOM 1981 N N . ILE A 1 270 ? -0.822 -9.540 12.364 1.00 90.44 270 ILE A N 1
ATOM 1982 C CA . ILE A 1 270 ? -0.691 -8.899 11.044 1.00 90.44 270 ILE A CA 1
ATOM 1983 C C . ILE A 1 270 ? -1.158 -9.829 9.920 1.00 90.44 270 ILE A C 1
ATOM 1985 O O . ILE A 1 270 ? -1.873 -9.387 9.022 1.00 90.44 270 ILE A O 1
ATOM 1989 N N . VAL A 1 271 ? -0.782 -11.111 9.965 1.00 91.56 271 VAL A N 1
ATOM 1990 C CA . VAL A 1 271 ? -1.143 -12.077 8.909 1.00 91.56 271 VAL A CA 1
ATOM 1991 C C . VAL A 1 271 ? -2.624 -12.441 8.905 1.00 91.56 271 VAL A C 1
ATOM 1993 O O . VAL A 1 271 ? -3.137 -12.904 7.888 1.00 91.56 271 VAL A O 1
ATOM 1996 N N . GLU A 1 272 ? -3.319 -12.208 10.015 1.00 90.56 272 GLU A N 1
ATOM 1997 C CA . GLU A 1 272 ? -4.751 -12.459 10.154 1.00 90.56 272 GLU A CA 1
ATOM 1998 C C . GLU A 1 272 ? -5.613 -11.230 9.823 1.00 90.56 272 GLU A C 1
ATOM 2000 O O . GLU A 1 272 ? -6.840 -11.349 9.792 1.00 90.56 272 GLU A O 1
ATOM 2005 N N . LEU A 1 273 ? -5.008 -10.064 9.553 1.00 91.06 273 LEU A N 1
ATOM 2006 C CA . LEU A 1 273 ? -5.739 -8.908 9.035 1.00 91.06 273 LEU A CA 1
ATOM 2007 C C . LEU A 1 273 ? -6.283 -9.206 7.635 1.00 91.06 273 LEU A C 1
ATOM 2009 O O . LEU A 1 273 ? -5.597 -9.762 6.770 1.00 91.06 273 LEU A O 1
ATOM 2013 N N . SER A 1 274 ? -7.530 -8.800 7.405 1.00 91.44 274 SER A N 1
ATOM 2014 C CA . SER A 1 274 ? -8.168 -8.931 6.096 1.00 91.44 274 SER A CA 1
ATOM 2015 C C . SER A 1 274 ? -7.500 -8.038 5.046 1.00 91.44 274 SER A C 1
ATOM 2017 O O . SER A 1 274 ? -6.843 -7.041 5.353 1.00 91.44 274 SER A O 1
ATOM 2019 N N . VAL A 1 275 ? -7.712 -8.384 3.777 1.00 89.62 275 VAL A N 1
ATOM 2020 C CA . VAL A 1 275 ? -7.233 -7.607 2.627 1.00 89.62 275 VAL A CA 1
ATOM 2021 C C . VAL A 1 275 ? -7.745 -6.161 2.679 1.00 89.62 275 VAL A C 1
ATOM 2023 O O . VAL A 1 275 ? -6.958 -5.239 2.489 1.00 89.62 275 VAL A O 1
ATOM 2026 N N . GLU A 1 276 ? -9.021 -5.964 3.023 1.00 87.94 276 GLU A N 1
ATOM 2027 C CA . GLU A 1 276 ? -9.658 -4.642 3.148 1.00 87.94 276 GLU A CA 1
ATOM 2028 C C . GLU A 1 276 ? -9.076 -3.818 4.306 1.00 87.94 276 GLU A C 1
ATOM 2030 O O . GLU A 1 276 ? -8.910 -2.605 4.191 1.00 87.94 276 GLU A O 1
ATOM 2035 N N . GLN A 1 277 ? -8.718 -4.463 5.419 1.00 92.19 277 GLN A N 1
ATOM 2036 C CA . GLN A 1 277 ? -8.042 -3.803 6.539 1.00 92.19 277 GLN A CA 1
ATOM 2037 C C . GLN A 1 277 ? -6.629 -3.345 6.162 1.00 92.19 277 GLN A C 1
ATOM 2039 O O . GLN A 1 277 ? -6.236 -2.226 6.491 1.00 92.19 277 GLN A O 1
ATOM 2044 N N . LEU A 1 278 ? -5.870 -4.182 5.452 1.00 91.50 278 LEU A N 1
ATOM 2045 C CA . LEU A 1 278 ? -4.526 -3.830 4.991 1.00 91.50 278 LEU A CA 1
ATOM 2046 C C . LEU A 1 278 ? -4.552 -2.736 3.918 1.00 91.50 278 LEU A C 1
ATOM 2048 O O . LEU A 1 278 ? -3.723 -1.831 3.969 1.00 91.50 278 LEU A O 1
ATOM 2052 N N . GLU A 1 279 ? -5.523 -2.772 3.003 1.00 89.25 279 GLU A N 1
ATOM 2053 C CA . GLU A 1 279 ? -5.750 -1.730 1.990 1.00 89.25 279 GLU A CA 1
ATOM 2054 C C . GLU A 1 279 ? -6.133 -0.377 2.615 1.00 89.25 279 GLU A C 1
ATOM 2056 O O . GLU A 1 279 ? -5.869 0.682 2.048 1.00 89.25 279 GLU A O 1
ATOM 2061 N N . ALA A 1 280 ? -6.715 -0.387 3.814 1.00 88.94 280 ALA A N 1
ATOM 2062 C CA . ALA A 1 280 ? -7.095 0.828 4.520 1.00 88.94 280 ALA A CA 1
ATOM 2063 C C . ALA A 1 280 ? -5.932 1.546 5.216 1.00 88.94 280 ALA A C 1
ATOM 2065 O O . ALA A 1 280 ? -6.116 2.672 5.679 1.00 88.94 280 ALA A O 1
ATOM 2066 N N . LEU A 1 281 ? -4.751 0.931 5.321 1.00 88.12 281 LEU A N 1
ATOM 2067 C CA . LEU A 1 281 ? -3.587 1.591 5.911 1.00 88.12 281 LEU A CA 1
ATOM 2068 C C . LEU A 1 281 ? -3.218 2.862 5.130 1.00 88.12 281 LEU A C 1
ATOM 2070 O O . LEU A 1 281 ? -3.530 3.035 3.953 1.00 88.12 281 LEU A O 1
ATOM 2074 N N . THR A 1 282 ? -2.514 3.787 5.777 1.00 83.19 282 THR A N 1
ATOM 2075 C CA . THR A 1 282 ? -1.863 4.851 5.008 1.00 83.19 282 THR A CA 1
ATOM 2076 C C . THR A 1 282 ? -0.597 4.298 4.352 1.00 83.19 282 THR A C 1
ATOM 2078 O O . THR A 1 282 ? -0.004 3.348 4.876 1.00 83.19 282 THR A O 1
ATOM 2081 N N . PRO A 1 283 ? -0.125 4.891 3.245 1.00 77.88 283 PRO A N 1
ATOM 2082 C CA . PRO A 1 283 ? 1.125 4.459 2.634 1.00 77.88 283 PRO A CA 1
ATOM 2083 C C . PRO A 1 283 ? 2.340 4.569 3.574 1.00 77.88 283 PRO A C 1
ATOM 2085 O O . PRO A 1 283 ? 3.240 3.732 3.526 1.00 77.88 283 PRO A O 1
ATOM 2088 N N . GLU A 1 284 ? 2.343 5.556 4.475 1.00 76.69 284 GLU A N 1
ATOM 2089 C CA . GLU A 1 284 ? 3.374 5.728 5.506 1.00 76.69 284 GLU A CA 1
ATOM 2090 C C . GLU A 1 284 ? 3.340 4.581 6.530 1.00 76.69 284 GLU A C 1
ATOM 2092 O O . GLU A 1 284 ? 4.364 3.959 6.819 1.00 76.69 284 GLU A O 1
ATOM 2097 N N . THR A 1 285 ? 2.146 4.236 7.021 1.00 83.50 285 THR A N 1
ATOM 2098 C CA . THR A 1 285 ? 1.942 3.136 7.972 1.00 83.50 285 THR A CA 1
ATOM 2099 C C . THR A 1 285 ? 2.251 1.774 7.339 1.00 83.50 285 THR A C 1
ATOM 2101 O O . THR A 1 285 ? 2.949 0.962 7.940 1.00 83.50 285 THR A O 1
ATOM 2104 N N . ALA A 1 286 ? 1.796 1.518 6.110 1.00 85.94 286 ALA A N 1
ATOM 2105 C CA . ALA A 1 286 ? 2.104 0.287 5.381 1.00 85.94 286 ALA A CA 1
ATOM 2106 C C . ALA A 1 286 ? 3.612 0.151 5.094 1.00 85.94 286 ALA A C 1
ATOM 2108 O O . ALA A 1 286 ? 4.181 -0.938 5.212 1.00 85.94 286 ALA A O 1
ATOM 2109 N N . GLY A 1 287 ? 4.290 1.262 4.781 1.00 77.94 287 GLY A N 1
ATOM 2110 C CA . GLY A 1 287 ? 5.744 1.306 4.617 1.00 77.94 287 GLY A CA 1
ATOM 2111 C C . GLY A 1 287 ? 6.507 0.939 5.894 1.00 77.94 287 GLY A C 1
ATOM 2112 O O . GLY A 1 287 ? 7.547 0.279 5.810 1.00 77.94 287 GLY A O 1
ATOM 2113 N N . ALA A 1 288 ? 5.957 1.300 7.056 1.00 84.94 288 ALA A N 1
ATOM 2114 C CA . ALA A 1 288 ? 6.546 1.088 8.375 1.00 84.94 288 ALA A CA 1
ATOM 2115 C C . ALA A 1 288 ? 6.432 -0.345 8.926 1.00 84.94 288 ALA A C 1
ATOM 2117 O O . ALA A 1 288 ? 7.052 -0.632 9.953 1.00 84.94 288 ALA A O 1
ATOM 2118 N N . LEU A 1 289 ? 5.693 -1.238 8.252 1.00 85.88 289 LEU A N 1
ATOM 2119 C CA . LEU A 1 289 ? 5.706 -2.674 8.548 1.00 85.88 289 LEU A CA 1
ATOM 2120 C C . LEU A 1 289 ? 7.148 -3.207 8.532 1.00 85.88 289 LEU A C 1
ATOM 2122 O O . LEU A 1 289 ? 7.924 -2.901 7.618 1.00 85.88 289 LEU A O 1
ATOM 2126 N N . THR A 1 290 ? 7.499 -4.019 9.526 1.00 85.00 290 THR A N 1
ATOM 2127 C CA . THR A 1 290 ? 8.826 -4.635 9.628 1.00 85.00 290 THR A CA 1
ATOM 2128 C C . THR A 1 290 ? 9.031 -5.679 8.531 1.00 85.00 290 THR A C 1
ATOM 2130 O O . THR A 1 290 ? 8.071 -6.218 7.973 1.00 85.00 290 THR A O 1
ATOM 2133 N N . ASP A 1 291 ? 10.287 -5.996 8.222 1.00 79.94 291 ASP A N 1
ATOM 2134 C CA . ASP A 1 291 ? 10.605 -7.009 7.208 1.00 79.94 291 ASP A CA 1
ATOM 2135 C C . ASP A 1 291 ? 10.040 -8.386 7.584 1.00 79.94 291 ASP A C 1
ATOM 2137 O O . ASP A 1 291 ? 9.511 -9.089 6.724 1.00 79.94 291 ASP A O 1
ATOM 2141 N N . ASP A 1 292 ? 10.051 -8.730 8.875 1.00 84.50 292 ASP A N 1
ATOM 2142 C CA . ASP A 1 292 ? 9.464 -9.973 9.381 1.00 84.50 292 ASP A CA 1
ATOM 2143 C C . ASP A 1 292 ? 7.935 -10.000 9.210 1.00 84.50 292 ASP A C 1
ATOM 2145 O O . ASP A 1 292 ? 7.379 -11.016 8.788 1.00 84.50 292 ASP A O 1
ATOM 2149 N N . GLN A 1 293 ? 7.249 -8.880 9.478 1.00 90.81 293 GLN A N 1
ATOM 2150 C CA . GLN A 1 293 ? 5.809 -8.746 9.233 1.00 90.81 293 GLN A CA 1
ATOM 2151 C C . GLN A 1 293 ? 5.499 -8.897 7.735 1.00 90.81 293 GLN A C 1
ATOM 2153 O O . GLN A 1 293 ? 4.640 -9.693 7.357 1.00 90.81 293 GLN A O 1
ATOM 2158 N N . LYS A 1 294 ? 6.234 -8.189 6.863 1.00 83.69 294 LYS A N 1
ATOM 2159 C CA . LYS A 1 294 ? 6.059 -8.256 5.401 1.00 83.69 294 LYS A CA 1
ATOM 2160 C C . LYS A 1 294 ? 6.341 -9.652 4.851 1.00 83.69 294 LYS A C 1
ATOM 2162 O O . LYS A 1 294 ? 5.635 -10.096 3.949 1.00 83.69 294 LYS A O 1
ATOM 2167 N N . ALA A 1 295 ? 7.346 -10.354 5.373 1.00 83.19 295 ALA A N 1
ATOM 2168 C CA . ALA A 1 295 ? 7.723 -11.683 4.902 1.00 83.19 295 ALA A CA 1
ATOM 2169 C C . ALA A 1 295 ? 6.583 -12.701 5.058 1.00 83.19 295 ALA A C 1
ATOM 2171 O O . ALA A 1 295 ? 6.398 -13.538 4.171 1.00 83.19 295 ALA A O 1
ATOM 2172 N N . GLN A 1 296 ? 5.807 -12.593 6.140 1.00 91.62 296 GLN A N 1
ATOM 2173 C CA . GLN A 1 296 ? 4.752 -13.545 6.499 1.00 91.62 296 GLN A CA 1
ATOM 2174 C C . GLN A 1 296 ? 3.386 -13.240 5.865 1.00 91.62 296 GLN A C 1
ATOM 2176 O O . GLN A 1 296 ? 2.508 -14.100 5.882 1.00 91.62 296 GLN A O 1
ATOM 2181 N N . LEU A 1 297 ? 3.200 -12.059 5.263 1.00 88.00 297 LEU A N 1
ATOM 2182 C CA . LEU A 1 297 ? 1.985 -11.754 4.503 1.00 88.00 297 LEU A CA 1
ATOM 2183 C C . LEU A 1 297 ? 1.852 -12.663 3.270 1.00 88.00 297 LEU A C 1
ATOM 2185 O O . LEU A 1 297 ? 2.837 -12.961 2.581 1.00 88.00 297 LEU A O 1
ATOM 2189 N N . SER A 1 298 ? 0.617 -13.056 2.962 1.00 87.50 298 SER A N 1
ATOM 2190 C CA . SER A 1 298 ? 0.285 -13.746 1.710 1.00 87.50 298 SER A CA 1
ATOM 2191 C C . SER A 1 298 ? 0.499 -12.844 0.487 1.00 87.50 298 SER A C 1
ATOM 2193 O O . SER A 1 298 ? 0.568 -11.619 0.605 1.00 87.50 298 SER A O 1
ATOM 2195 N N . ASP A 1 299 ? 0.585 -13.438 -0.706 1.00 78.62 299 ASP A N 1
ATOM 2196 C CA . ASP A 1 299 ? 0.769 -12.684 -1.956 1.00 78.62 299 ASP A CA 1
ATOM 2197 C C . ASP A 1 299 ? -0.387 -11.705 -2.221 1.00 78.62 299 ASP A C 1
ATOM 2199 O O . ASP A 1 299 ? -0.161 -10.593 -2.696 1.00 78.62 299 ASP A O 1
ATOM 2203 N N . GLU A 1 300 ? -1.614 -12.085 -1.853 1.00 80.25 300 GLU A N 1
ATOM 2204 C CA . GLU A 1 300 ? -2.804 -11.240 -1.990 1.00 80.25 300 GLU A CA 1
ATOM 2205 C C . GLU A 1 300 ? -2.743 -10.029 -1.047 1.00 80.25 300 GLU A C 1
ATOM 2207 O O . GLU A 1 300 ? -2.892 -8.896 -1.494 1.00 80.25 300 GLU A O 1
ATOM 2212 N N . GLN A 1 301 ? -2.398 -10.241 0.227 1.00 88.31 301 GLN A N 1
ATOM 2213 C CA . GLN A 1 301 ? -2.203 -9.156 1.198 1.00 88.31 301 GLN A CA 1
ATOM 2214 C C . GLN A 1 301 ? -1.057 -8.212 0.794 1.00 88.31 301 GLN A C 1
ATOM 2216 O O . GLN A 1 301 ? -1.171 -6.995 0.920 1.00 88.31 301 GLN A O 1
ATOM 2221 N N . LYS A 1 302 ? 0.055 -8.748 0.272 1.00 77.75 302 LYS A N 1
ATOM 2222 C CA . LYS A 1 302 ? 1.179 -7.939 -0.234 1.00 77.75 302 LYS A CA 1
ATOM 2223 C C . LYS A 1 302 ? 0.771 -7.069 -1.421 1.00 77.75 302 LYS A C 1
ATOM 2225 O O . LYS A 1 302 ? 1.238 -5.936 -1.534 1.00 77.75 302 LYS A O 1
ATOM 2230 N N . ALA A 1 303 ? -0.083 -7.583 -2.306 1.00 72.31 303 ALA A N 1
ATOM 2231 C CA . ALA A 1 303 ? -0.540 -6.849 -3.480 1.00 72.31 303 ALA A CA 1
ATOM 2232 C C . ALA A 1 303 ? -1.410 -5.633 -3.109 1.00 72.31 303 ALA A C 1
ATOM 2234 O O . ALA A 1 303 ? -1.311 -4.601 -3.789 1.00 72.31 303 ALA A O 1
ATOM 2235 N N . THR A 1 304 ? -2.200 -5.740 -2.033 1.00 77.88 304 THR A N 1
ATOM 2236 C CA . THR A 1 304 ? -3.154 -4.709 -1.588 1.00 77.88 304 THR A CA 1
ATOM 2237 C C . THR A 1 304 ? -2.592 -3.694 -0.606 1.00 77.88 304 THR A C 1
ATOM 2239 O O . THR A 1 304 ? -3.238 -2.673 -0.380 1.00 77.88 304 THR A O 1
ATOM 2242 N N . LEU A 1 305 ? -1.385 -3.912 -0.068 1.00 80.44 305 LEU A N 1
ATOM 2243 C CA . LEU A 1 305 ? -0.738 -2.913 0.778 1.00 80.44 305 LEU A CA 1
ATOM 2244 C C . LEU A 1 305 ? -0.652 -1.555 0.048 1.00 80.44 305 LEU A C 1
ATOM 2246 O O . LEU A 1 305 ? -0.112 -1.489 -1.069 1.00 80.44 305 LEU A O 1
ATOM 2250 N N . PRO A 1 306 ? -1.141 -0.472 0.681 1.00 74.19 306 PRO A N 1
ATOM 2251 C CA . PRO A 1 306 ? -0.993 0.897 0.217 1.00 74.19 306 PRO A CA 1
ATOM 2252 C C . PRO A 1 306 ? 0.481 1.191 -0.004 1.00 74.19 306 PRO A C 1
ATOM 2254 O O . PRO A 1 306 ? 1.311 1.083 0.899 1.00 74.19 306 PRO A O 1
ATOM 2257 N N . LYS A 1 307 ? 0.826 1.513 -1.244 1.00 67.25 307 LYS A N 1
ATOM 2258 C CA . LYS A 1 307 ? 2.215 1.733 -1.633 1.00 67.25 307 LYS A CA 1
ATOM 2259 C C . LYS A 1 307 ? 2.531 3.197 -1.360 1.00 67.25 307 LYS A C 1
ATOM 2261 O O . LYS A 1 307 ? 1.829 4.064 -1.872 1.00 67.25 307 LYS A O 1
ATOM 2266 N N . ALA A 1 308 ? 3.549 3.473 -0.544 1.00 56.97 308 ALA A N 1
ATOM 2267 C CA . ALA A 1 308 ? 4.075 4.829 -0.403 1.00 56.97 308 ALA A CA 1
ATOM 2268 C C . ALA A 1 308 ? 4.452 5.351 -1.788 1.00 56.97 308 ALA A C 1
ATOM 2270 O O . ALA A 1 308 ? 5.260 4.724 -2.475 1.00 56.97 308 ALA A O 1
ATOM 2271 N N . GLU A 1 309 ? 3.873 6.481 -2.200 1.00 61.12 309 GLU A N 1
ATOM 2272 C CA . GLU A 1 309 ? 4.534 7.323 -3.190 1.00 61.12 309 GLU A CA 1
ATOM 2273 C C . GLU A 1 309 ? 5.857 7.733 -2.549 1.00 61.12 309 GLU A C 1
ATOM 2275 O O . GLU A 1 309 ? 5.904 8.569 -1.647 1.00 61.12 309 GLU A O 1
ATOM 2280 N N . LEU A 1 310 ? 6.923 7.025 -2.919 1.00 67.94 310 LEU A N 1
ATOM 2281 C CA . LEU A 1 310 ? 8.249 7.309 -2.414 1.00 67.94 310 LEU A CA 1
ATOM 2282 C C . LEU A 1 310 ? 8.644 8.685 -2.950 1.00 67.94 310 LEU A C 1
ATOM 2284 O O . LEU A 1 310 ? 8.782 8.867 -4.160 1.00 67.94 310 LEU A O 1
ATOM 2288 N N . ASP A 1 311 ? 8.814 9.657 -2.060 1.00 77.38 311 ASP A N 1
ATOM 2289 C CA . ASP A 1 311 ? 9.390 10.942 -2.434 1.00 77.38 311 ASP A CA 1
ATOM 2290 C C . ASP A 1 311 ? 10.898 10.768 -2.648 1.00 77.38 311 ASP A C 1
ATOM 2292 O O . ASP A 1 311 ? 11.693 10.771 -1.708 1.00 77.38 311 ASP A O 1
ATOM 2296 N N . PHE A 1 312 ? 11.297 10.614 -3.909 1.00 80.25 312 PHE A N 1
ATOM 2297 C CA . PHE A 1 312 ? 12.693 10.433 -4.303 1.00 80.25 312 PHE A CA 1
ATOM 2298 C C . PHE A 1 312 ? 13.591 11.627 -3.940 1.00 80.25 312 PHE A C 1
ATOM 2300 O O . PHE A 1 312 ? 14.809 11.467 -3.923 1.00 80.25 312 PHE A O 1
ATOM 2307 N N . ALA A 1 313 ? 13.035 12.801 -3.607 1.00 74.19 313 ALA A N 1
ATOM 2308 C CA . ALA A 1 313 ? 13.826 13.939 -3.138 1.00 74.19 313 ALA A CA 1
ATOM 2309 C C . ALA A 1 313 ? 14.300 13.781 -1.681 1.00 74.19 313 ALA A C 1
ATOM 2311 O O . ALA A 1 313 ? 15.287 14.406 -1.288 1.00 74.19 313 ALA A O 1
ATOM 2312 N N . THR A 1 314 ? 13.602 12.972 -0.877 1.00 76.31 314 THR A N 1
ATOM 2313 C CA . THR A 1 314 ? 13.888 12.778 0.557 1.00 76.31 314 THR A CA 1
ATOM 2314 C C . THR A 1 314 ? 14.170 11.324 0.943 1.00 76.31 314 THR A C 1
ATOM 2316 O O . THR A 1 314 ? 14.606 11.070 2.068 1.00 76.31 314 THR A O 1
ATOM 2319 N N . ALA A 1 315 ? 13.973 10.377 0.022 1.00 78.62 315 ALA A N 1
ATOM 2320 C CA . ALA A 1 315 ? 14.181 8.952 0.246 1.00 78.62 315 ALA A CA 1
ATOM 2321 C C . ALA A 1 315 ? 15.627 8.602 0.635 1.00 78.62 315 ALA A C 1
ATOM 2323 O O . ALA A 1 315 ? 16.597 9.099 0.057 1.00 78.62 315 ALA A O 1
ATOM 2324 N N . THR A 1 316 ? 15.778 7.687 1.595 1.00 80.00 316 THR A N 1
ATOM 2325 C CA . THR A 1 316 ? 17.087 7.139 1.970 1.00 80.00 316 THR A CA 1
ATOM 2326 C C . THR A 1 316 ? 17.556 6.068 0.984 1.00 80.00 316 THR A C 1
ATOM 2328 O O . THR A 1 316 ? 16.773 5.481 0.231 1.00 80.00 316 THR A O 1
ATOM 2331 N N . ALA A 1 317 ? 18.854 5.760 1.024 1.00 81.94 317 ALA A N 1
ATOM 2332 C CA . ALA A 1 317 ? 19.452 4.709 0.207 1.00 81.94 317 ALA A CA 1
ATOM 2333 C C . ALA A 1 317 ? 18.786 3.342 0.432 1.00 81.94 317 ALA A C 1
ATOM 2335 O O . ALA A 1 317 ? 18.522 2.617 -0.525 1.00 81.94 317 ALA A O 1
ATOM 2336 N N . GLU A 1 318 ? 18.488 2.996 1.684 1.00 75.06 318 GLU A N 1
ATOM 2337 C CA . GLU A 1 318 ? 17.817 1.746 2.047 1.00 75.06 318 GLU A CA 1
ATOM 2338 C C . GLU A 1 318 ? 16.393 1.681 1.486 1.00 75.06 318 GLU A C 1
ATOM 2340 O O . GLU A 1 318 ? 15.981 0.633 0.992 1.00 75.06 318 GLU A O 1
ATOM 2345 N N . GLN A 1 319 ? 15.657 2.797 1.502 1.00 72.88 319 GLN A N 1
ATOM 2346 C CA . GLN A 1 319 ? 14.290 2.855 0.979 1.00 72.88 319 GLN A CA 1
ATOM 2347 C C . GLN A 1 319 ? 14.246 2.646 -0.538 1.00 72.88 319 GLN A C 1
ATOM 2349 O O . GLN A 1 319 ? 13.395 1.902 -1.022 1.00 72.88 319 GLN A O 1
ATOM 2354 N N . ILE A 1 320 ? 15.179 3.244 -1.286 1.00 83.00 320 ILE A N 1
ATOM 2355 C CA . ILE A 1 320 ? 15.256 3.053 -2.743 1.00 83.00 320 ILE A CA 1
ATOM 2356 C C . ILE A 1 320 ? 15.687 1.617 -3.083 1.00 83.00 320 ILE A C 1
ATOM 2358 O O . ILE A 1 320 ? 15.110 1.003 -3.978 1.00 83.00 320 ILE A O 1
ATOM 2362 N N . LYS A 1 321 ? 16.645 1.034 -2.346 1.00 82.31 321 LYS A N 1
ATOM 2363 C CA . LYS A 1 321 ? 17.076 -0.366 -2.551 1.00 82.31 321 LYS A CA 1
ATOM 2364 C C . LYS A 1 321 ? 15.982 -1.385 -2.231 1.00 82.31 321 LYS A C 1
ATOM 2366 O O . LYS A 1 321 ? 16.006 -2.481 -2.784 1.00 82.31 321 LYS A O 1
ATOM 2371 N N . ALA A 1 322 ? 15.033 -1.039 -1.364 1.00 77.75 322 ALA A N 1
ATOM 2372 C CA . ALA A 1 322 ? 13.896 -1.890 -1.026 1.00 77.75 322 ALA A CA 1
ATOM 2373 C C . ALA A 1 322 ? 12.790 -1.902 -2.102 1.00 77.75 322 ALA A C 1
ATOM 2375 O O . ALA A 1 322 ? 11.846 -2.687 -1.987 1.00 77.75 322 ALA A O 1
ATOM 2376 N N . LEU A 1 323 ? 12.882 -1.063 -3.146 1.00 78.69 323 LEU A N 1
ATOM 2377 C CA . LEU A 1 323 ? 11.903 -1.049 -4.234 1.00 78.69 323 LEU A CA 1
ATOM 2378 C C . LEU A 1 323 ? 11.937 -2.358 -5.024 1.00 78.69 323 LEU A C 1
ATOM 2380 O O . LEU A 1 323 ? 12.961 -2.780 -5.550 1.00 78.69 323 LEU A O 1
ATOM 2384 N N . THR A 1 324 ? 10.790 -2.999 -5.160 1.00 81.75 324 THR A N 1
ATOM 2385 C CA . THR A 1 324 ? 10.641 -4.188 -6.000 1.00 81.75 324 THR A CA 1
ATOM 2386 C C . THR A 1 324 ? 10.733 -3.833 -7.493 1.00 81.75 324 THR A C 1
ATOM 2388 O O . THR A 1 324 ? 10.410 -2.706 -7.880 1.00 81.75 324 THR A O 1
ATOM 2391 N N . PRO A 1 325 ? 11.090 -4.798 -8.363 1.00 80.81 325 PRO A N 1
ATOM 2392 C CA . PRO A 1 325 ? 11.020 -4.642 -9.818 1.00 80.81 325 PRO A CA 1
ATOM 2393 C C . PRO A 1 325 ? 9.699 -4.026 -10.315 1.00 80.81 325 PRO A C 1
ATOM 2395 O O . PRO A 1 325 ? 9.698 -3.128 -11.150 1.00 80.81 325 PRO A O 1
ATOM 2398 N N . GLU A 1 326 ? 8.561 -4.444 -9.756 1.00 76.00 326 GLU A N 1
ATOM 2399 C CA . GLU A 1 326 ? 7.252 -3.931 -10.171 1.00 76.00 326 GLU A CA 1
ATOM 2400 C C . GLU A 1 326 ? 7.040 -2.460 -9.776 1.00 76.00 326 GLU A C 1
ATOM 2402 O O . GLU A 1 326 ? 6.417 -1.707 -10.519 1.00 76.00 326 GLU A O 1
ATOM 2407 N N . GLN A 1 327 ? 7.603 -2.019 -8.644 1.00 71.88 327 GLN A N 1
ATOM 2408 C CA . GLN A 1 327 ? 7.558 -0.612 -8.226 1.00 71.88 327 GLN A CA 1
ATOM 2409 C C . GLN A 1 327 ? 8.421 0.277 -9.125 1.00 71.88 327 GLN A C 1
ATOM 2411 O O . GLN A 1 327 ? 8.039 1.408 -9.412 1.00 71.88 327 GLN A O 1
ATOM 2416 N N . LEU A 1 328 ? 9.542 -0.246 -9.624 1.00 83.44 328 LEU A N 1
ATOM 2417 C CA . LEU A 1 328 ? 10.436 0.476 -10.531 1.00 83.44 328 LEU A CA 1
ATOM 2418 C C . LEU A 1 328 ? 9.844 0.694 -11.935 1.00 83.44 328 LEU A C 1
ATOM 2420 O O . LEU A 1 328 ? 10.287 1.600 -12.636 1.00 83.44 328 LEU A O 1
ATOM 2424 N N . LYS A 1 329 ? 8.800 -0.047 -12.333 1.00 78.88 329 LYS A N 1
ATOM 2425 C CA . LYS A 1 329 ? 8.042 0.241 -13.568 1.00 78.88 329 LYS A CA 1
ATOM 2426 C C . LYS A 1 329 ? 7.207 1.519 -13.478 1.00 78.88 329 LYS A C 1
ATOM 2428 O O . LYS A 1 329 ? 6.903 2.112 -14.508 1.00 78.88 329 LYS A O 1
ATOM 2433 N N . GLY A 1 330 ? 6.786 1.895 -12.268 1.00 76.38 330 GLY A N 1
ATOM 2434 C CA . GLY A 1 330 ? 5.872 3.015 -12.022 1.00 76.38 330 GLY A CA 1
ATOM 2435 C C . GLY A 1 330 ? 6.557 4.349 -11.728 1.00 76.38 330 GLY A C 1
ATOM 2436 O O . GLY A 1 330 ? 5.863 5.349 -11.567 1.00 76.38 330 GLY A O 1
ATOM 2437 N N . ILE A 1 331 ? 7.890 4.374 -11.633 1.00 83.94 331 ILE A N 1
ATOM 2438 C CA . ILE A 1 331 ? 8.637 5.613 -11.391 1.00 83.94 331 ILE A CA 1
ATOM 2439 C C . ILE A 1 331 ? 8.730 6.442 -12.674 1.00 83.94 331 ILE A C 1
ATOM 2441 O O . ILE A 1 331 ? 8.606 5.928 -13.784 1.00 83.94 331 ILE A O 1
ATOM 2445 N N . THR A 1 332 ? 8.974 7.733 -12.516 1.00 82.56 332 THR A N 1
ATOM 2446 C CA . THR A 1 332 ? 9.095 8.699 -13.614 1.00 82.56 332 THR A CA 1
ATOM 2447 C C . THR A 1 332 ? 10.562 9.016 -13.926 1.00 82.56 332 THR A C 1
ATOM 2449 O O . THR A 1 332 ? 11.424 8.851 -13.056 1.00 82.56 332 THR A O 1
ATOM 2452 N N . PRO A 1 333 ? 10.881 9.496 -15.141 1.00 81.00 333 PRO A N 1
ATOM 2453 C CA . PRO A 1 333 ? 12.210 10.011 -15.484 1.00 81.00 333 PRO A CA 1
ATOM 2454 C C . PRO A 1 333 ? 12.765 11.019 -14.466 1.00 81.00 333 PRO A C 1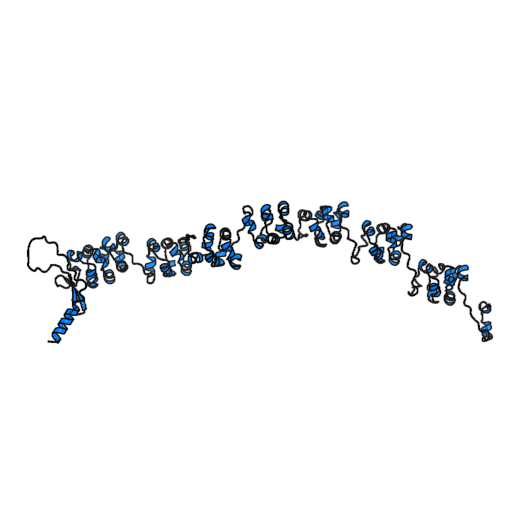
ATOM 2456 O O . PRO A 1 333 ? 13.934 10.949 -14.088 1.00 81.00 333 PRO A O 1
ATOM 2459 N N . GLU A 1 334 ? 11.917 11.918 -13.965 1.00 82.44 334 GLU A N 1
ATOM 2460 C CA . GLU A 1 334 ? 12.271 12.945 -12.982 1.00 82.44 334 GLU A CA 1
ATOM 2461 C C . GLU A 1 334 ? 12.616 12.357 -11.609 1.00 82.44 334 GLU A C 1
ATOM 2463 O O . GLU A 1 334 ? 13.424 12.921 -10.875 1.00 82.44 334 GLU A O 1
ATOM 2468 N N . GLN A 1 335 ? 12.034 11.215 -11.249 1.00 88.31 335 GLN A N 1
ATOM 2469 C CA . GLN A 1 335 ? 12.372 10.506 -10.015 1.00 88.31 335 GLN A CA 1
ATOM 2470 C C . GLN A 1 335 ? 13.700 9.753 -10.138 1.00 88.31 335 GLN A C 1
ATOM 2472 O O . GLN A 1 335 ? 14.473 9.713 -9.183 1.00 88.31 335 GLN A O 1
ATOM 2477 N N . VAL A 1 336 ? 14.009 9.205 -11.318 1.00 89.69 336 VAL A N 1
ATOM 2478 C CA . VAL A 1 336 ? 15.259 8.466 -11.575 1.00 89.69 336 VAL A CA 1
ATOM 2479 C C . VAL A 1 336 ? 16.485 9.359 -11.399 1.00 89.69 336 VAL A C 1
ATOM 2481 O O . VAL A 1 336 ? 17.473 8.937 -10.797 1.00 89.69 336 VAL A O 1
ATOM 2484 N N . ILE A 1 337 ? 16.424 10.607 -11.871 1.00 87.44 337 ILE A N 1
ATOM 2485 C CA . ILE A 1 337 ? 17.541 11.557 -11.743 1.00 87.44 337 ILE A CA 1
ATOM 2486 C C . ILE A 1 337 ? 17.813 11.977 -10.289 1.00 87.44 337 ILE A C 1
ATOM 2488 O O . ILE A 1 337 ? 18.897 12.477 -9.996 1.00 87.44 337 ILE A O 1
ATOM 2492 N N . LEU A 1 338 ? 16.857 11.771 -9.376 1.00 90.81 338 LEU A N 1
ATOM 2493 C CA . LEU A 1 338 ? 17.017 12.058 -7.946 1.00 90.81 338 LEU A CA 1
ATOM 2494 C C . LEU A 1 338 ? 17.682 10.900 -7.184 1.00 90.81 338 LEU A C 1
ATOM 2496 O O . LEU A 1 338 ? 18.160 11.100 -6.068 1.00 90.81 338 LEU A O 1
ATOM 2500 N N . ILE A 1 339 ? 17.767 9.704 -7.778 1.00 89.81 339 ILE A N 1
ATOM 2501 C CA . ILE A 1 339 ? 18.476 8.570 -7.176 1.00 89.81 339 ILE A CA 1
ATOM 2502 C C . ILE A 1 339 ? 19.978 8.876 -7.169 1.00 89.81 339 ILE A C 1
ATOM 2504 O O . ILE A 1 339 ? 20.579 9.120 -8.215 1.00 89.81 339 ILE A O 1
ATOM 2508 N N . SER A 1 340 ? 20.622 8.845 -6.001 1.00 90.56 340 SER A N 1
ATOM 2509 C CA . SER A 1 340 ? 22.057 9.134 -5.938 1.00 90.56 340 SER A CA 1
ATOM 2510 C C . SER A 1 340 ? 22.887 8.106 -6.718 1.00 90.56 340 SER A C 1
ATOM 2512 O O . SER A 1 340 ? 22.497 6.948 -6.896 1.00 90.56 340 SER A O 1
ATOM 2514 N N . ILE A 1 341 ? 24.074 8.522 -7.165 1.00 91.06 341 ILE A N 1
ATOM 2515 C CA . ILE A 1 341 ? 24.980 7.667 -7.943 1.00 91.06 341 ILE A CA 1
ATOM 2516 C C . ILE A 1 341 ? 25.439 6.430 -7.151 1.00 91.06 341 ILE A C 1
ATOM 2518 O O . ILE A 1 341 ? 25.679 5.380 -7.745 1.00 91.06 341 ILE A O 1
ATOM 2522 N N . GLU A 1 342 ? 25.545 6.532 -5.822 1.00 90.81 342 GLU A N 1
ATOM 2523 C CA . GLU A 1 342 ? 25.863 5.407 -4.937 1.00 90.81 342 GLU A CA 1
ATOM 2524 C C . GLU A 1 342 ? 24.714 4.398 -4.884 1.00 90.81 342 GLU A C 1
ATOM 2526 O O . GLU A 1 342 ? 24.950 3.196 -4.952 1.00 90.81 342 GLU A O 1
ATOM 2531 N N . VAL A 1 343 ? 23.468 4.876 -4.812 1.00 91.88 343 VAL A N 1
ATOM 2532 C CA . VAL A 1 343 ? 22.285 4.012 -4.729 1.00 91.88 343 VAL A CA 1
ATOM 2533 C C . VAL A 1 343 ? 22.035 3.288 -6.047 1.00 91.88 343 VAL A C 1
ATOM 2535 O O . VAL A 1 343 ? 21.781 2.087 -6.029 1.00 91.88 343 VAL A O 1
ATOM 2538 N N . ILE A 1 344 ? 22.177 3.980 -7.184 1.00 91.69 344 ILE A N 1
ATOM 2539 C CA . ILE A 1 344 ? 22.067 3.382 -8.526 1.00 91.69 344 ILE A CA 1
ATOM 2540 C C . ILE A 1 344 ? 23.005 2.179 -8.689 1.00 91.69 344 ILE A C 1
ATOM 2542 O O . ILE A 1 344 ? 22.605 1.158 -9.243 1.00 91.69 344 ILE A O 1
ATOM 2546 N N . ALA A 1 345 ? 24.243 2.291 -8.196 1.00 91.88 345 ALA A N 1
ATOM 2547 C CA . ALA A 1 345 ? 25.255 1.243 -8.320 1.00 91.88 345 ALA A CA 1
ATOM 2548 C C . ALA A 1 345 ? 24.904 -0.024 -7.527 1.00 91.88 345 ALA A C 1
ATOM 2550 O O . ALA A 1 345 ? 25.390 -1.111 -7.837 1.00 91.88 345 ALA A O 1
ATOM 2551 N N . GLU A 1 346 ? 24.070 0.119 -6.501 1.00 92.69 346 GLU A N 1
ATOM 2552 C CA . GLU A 1 346 ? 23.678 -0.955 -5.596 1.00 92.69 346 GLU A CA 1
ATOM 2553 C C . GLU A 1 346 ? 22.328 -1.595 -5.948 1.00 92.69 346 GLU A C 1
ATOM 2555 O O . GLU A 1 346 ? 21.955 -2.586 -5.321 1.00 92.69 346 GLU A O 1
ATOM 2560 N N . LEU A 1 347 ? 21.606 -1.077 -6.951 1.00 93.00 347 LEU A N 1
ATOM 2561 C CA . LEU A 1 347 ? 20.390 -1.724 -7.448 1.00 93.00 347 LEU A CA 1
ATOM 2562 C C . LEU A 1 347 ? 20.713 -3.083 -8.081 1.00 93.00 347 LEU A C 1
ATOM 2564 O O . LEU A 1 347 ? 21.709 -3.248 -8.789 1.00 93.00 347 LEU A O 1
ATOM 2568 N N . SER A 1 348 ? 19.853 -4.069 -7.852 1.00 94.06 348 SER A N 1
ATOM 2569 C CA . SER A 1 348 ? 20.011 -5.399 -8.430 1.00 94.06 348 SER A CA 1
ATOM 2570 C C . SER A 1 348 ? 19.815 -5.385 -9.951 1.00 94.06 348 SER A C 1
ATOM 2572 O O . SER A 1 348 ? 19.216 -4.476 -10.533 1.00 94.06 348 SER A O 1
ATOM 2574 N N . VAL A 1 349 ? 20.308 -6.435 -10.608 1.00 91.75 349 VAL A N 1
ATOM 2575 C CA . VAL A 1 349 ? 20.119 -6.660 -12.047 1.00 91.75 349 VAL A CA 1
ATOM 2576 C C . VAL A 1 349 ? 18.620 -6.721 -12.381 1.00 91.75 349 VAL A C 1
ATOM 2578 O O . VAL A 1 349 ? 18.174 -6.089 -13.332 1.00 91.75 349 VAL A O 1
ATOM 2581 N N . GLU A 1 350 ? 17.819 -7.399 -11.560 1.00 90.38 350 GLU A N 1
ATOM 2582 C CA . GLU A 1 350 ? 16.365 -7.515 -11.725 1.00 90.38 350 GLU A CA 1
ATOM 2583 C C . GLU A 1 350 ? 15.644 -6.173 -11.542 1.00 90.38 350 GLU A C 1
ATOM 2585 O O . GLU A 1 350 ? 14.695 -5.879 -12.266 1.00 90.38 350 GLU A O 1
ATOM 2590 N N . GLN A 1 351 ? 16.095 -5.347 -10.593 1.00 93.50 351 GLN A N 1
ATOM 2591 C CA . GLN A 1 351 ? 15.567 -3.999 -10.375 1.00 93.50 351 GLN A CA 1
ATOM 2592 C C . GLN A 1 351 ? 15.815 -3.102 -11.594 1.00 93.50 351 GLN A C 1
ATOM 2594 O O . GLN A 1 351 ? 14.890 -2.464 -12.094 1.00 93.50 351 GLN A O 1
ATOM 2599 N N . LEU A 1 352 ? 17.044 -3.097 -12.118 1.00 92.19 352 LEU A N 1
ATOM 2600 C CA . LEU A 1 352 ? 17.403 -2.310 -13.300 1.00 92.19 352 LEU A CA 1
ATOM 2601 C C . LEU A 1 352 ? 16.720 -2.818 -14.573 1.00 92.19 352 LEU A C 1
ATOM 2603 O O . LEU A 1 352 ? 16.311 -2.007 -15.399 1.00 92.19 352 LEU A O 1
ATOM 2607 N N . GLN A 1 353 ? 16.541 -4.135 -14.711 1.00 88.00 353 GLN A N 1
ATOM 2608 C CA . GLN A 1 353 ? 15.809 -4.742 -15.825 1.00 88.00 353 GLN A CA 1
ATOM 2609 C C . GLN A 1 353 ? 14.325 -4.354 -15.844 1.00 88.00 353 GLN A C 1
ATOM 2611 O O . GLN A 1 353 ? 13.696 -4.363 -16.902 1.00 88.00 353 GLN A O 1
ATOM 2616 N N . ALA A 1 354 ? 13.752 -4.039 -14.684 1.00 87.88 354 ALA A N 1
ATOM 2617 C CA . ALA A 1 354 ? 12.342 -3.707 -14.555 1.00 87.88 354 ALA A CA 1
ATOM 2618 C C . ALA A 1 354 ? 12.021 -2.224 -14.754 1.00 87.88 354 ALA A C 1
ATOM 2620 O O . ALA A 1 354 ? 10.845 -1.864 -14.786 1.00 87.88 354 ALA A O 1
ATOM 2621 N N . LEU A 1 355 ? 13.036 -1.372 -14.933 1.00 87.88 355 LEU A N 1
ATOM 2622 C CA . LEU A 1 355 ? 12.820 -0.012 -15.412 1.00 87.88 355 LEU A CA 1
ATOM 2623 C C . LEU A 1 355 ? 12.061 -0.031 -16.748 1.00 87.88 355 LEU A C 1
ATOM 2625 O 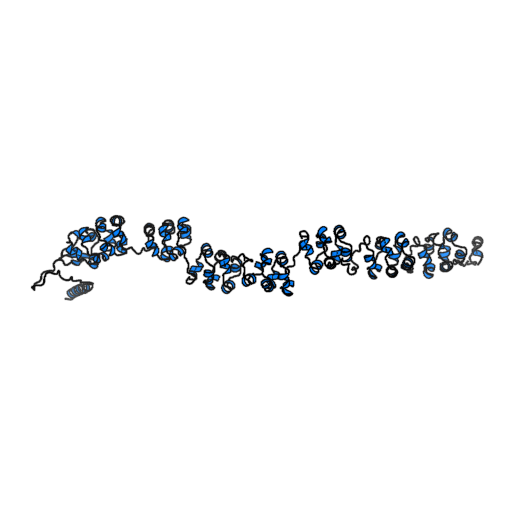O . LEU A 1 355 ? 12.049 -1.015 -17.492 1.00 87.88 355 LEU A O 1
ATOM 2629 N N . THR A 1 356 ? 11.412 1.076 -17.077 1.00 82.44 356 THR A N 1
ATOM 2630 C CA . THR A 1 356 ? 10.868 1.266 -18.417 1.00 82.44 356 THR A CA 1
ATOM 2631 C C . THR A 1 356 ? 11.976 1.797 -19.333 1.00 82.44 356 THR A C 1
ATOM 2633 O O . THR A 1 356 ? 12.943 2.400 -18.862 1.00 82.44 356 THR A O 1
ATOM 2636 N N . PRO A 1 357 ? 11.850 1.622 -20.658 1.00 77.50 357 PRO A N 1
ATOM 2637 C CA . PRO A 1 357 ? 12.643 2.340 -21.657 1.00 77.50 357 PRO A CA 1
ATOM 2638 C C . PRO A 1 357 ? 12.881 3.827 -21.348 1.00 77.50 357 PRO A C 1
ATOM 2640 O O . PRO A 1 357 ? 13.986 4.336 -21.526 1.00 77.50 357 PRO A O 1
ATOM 2643 N N . GLU A 1 358 ? 11.842 4.516 -20.874 1.00 73.94 358 GLU A N 1
ATOM 2644 C CA . GLU A 1 358 ? 11.857 5.950 -20.594 1.00 73.94 358 GLU A CA 1
ATOM 2645 C C . GLU A 1 358 ? 12.672 6.272 -19.334 1.00 73.94 358 GLU A C 1
ATOM 2647 O O . GLU A 1 358 ? 13.548 7.137 -19.363 1.00 73.94 358 GLU A O 1
ATOM 2652 N N . THR A 1 359 ? 12.463 5.521 -18.247 1.00 83.00 359 THR A N 1
ATOM 2653 C CA . THR A 1 359 ? 13.194 5.717 -16.986 1.00 83.00 359 THR A CA 1
ATOM 2654 C C . THR A 1 359 ? 14.648 5.264 -17.076 1.00 83.00 359 THR A C 1
ATOM 2656 O O . THR A 1 359 ? 15.532 5.951 -16.571 1.00 83.00 359 THR A O 1
ATOM 2659 N N . ALA A 1 360 ? 14.936 4.169 -17.785 1.00 85.56 360 ALA A N 1
ATOM 2660 C CA . ALA A 1 360 ? 16.306 3.745 -18.078 1.00 85.56 360 ALA A CA 1
ATOM 2661 C C . ALA A 1 360 ? 17.050 4.769 -18.958 1.00 85.56 360 ALA A C 1
ATOM 2663 O O . ALA A 1 360 ? 18.245 5.008 -18.767 1.00 85.56 360 ALA A O 1
ATOM 2664 N N . GLY A 1 361 ? 16.345 5.408 -19.900 1.00 77.31 361 GLY A N 1
ATOM 2665 C CA . GLY A 1 361 ? 16.879 6.495 -20.722 1.00 77.31 361 GLY A CA 1
ATOM 2666 C C . GLY A 1 361 ? 17.240 7.748 -19.918 1.00 77.31 361 GLY A C 1
ATOM 2667 O O . GLY A 1 361 ? 18.235 8.401 -20.238 1.00 77.31 361 GLY A O 1
ATOM 2668 N N . ALA A 1 362 ? 16.484 8.033 -18.855 1.00 83.94 362 ALA A N 1
ATOM 2669 C CA . ALA A 1 362 ? 16.651 9.199 -17.987 1.00 83.94 362 ALA A CA 1
ATOM 2670 C C . ALA A 1 362 ? 17.880 9.145 -17.063 1.00 83.94 362 ALA A C 1
ATOM 2672 O O . ALA A 1 362 ? 18.259 10.172 -16.502 1.00 83.94 362 ALA A O 1
ATOM 2673 N N . LEU A 1 363 ? 18.515 7.976 -16.911 1.00 86.50 363 LEU A N 1
ATOM 2674 C CA . LEU A 1 363 ? 19.743 7.832 -16.128 1.00 86.50 363 LEU A CA 1
ATOM 2675 C C . LEU A 1 363 ? 20.831 8.799 -16.625 1.00 86.50 363 LEU A C 1
ATOM 2677 O O . LEU A 1 363 ? 21.171 8.801 -17.817 1.00 86.50 363 LEU A O 1
ATOM 2681 N N . THR A 1 364 ? 21.416 9.572 -15.709 1.00 85.25 364 THR A N 1
ATOM 2682 C CA . THR A 1 364 ? 22.505 10.503 -16.033 1.00 85.25 364 THR A CA 1
ATOM 2683 C C . THR A 1 364 ? 23.782 9.752 -16.410 1.00 85.25 364 THR A C 1
ATOM 2685 O O . THR A 1 364 ? 23.952 8.565 -16.106 1.00 85.25 364 THR A O 1
ATOM 2688 N N . ASP A 1 365 ? 24.716 10.441 -17.061 1.00 82.31 365 ASP A N 1
ATOM 2689 C CA . ASP A 1 365 ? 26.000 9.847 -17.438 1.00 82.31 365 ASP A CA 1
ATOM 2690 C C . ASP A 1 365 ? 26.810 9.419 -16.203 1.00 82.31 365 ASP A C 1
ATOM 2692 O O . ASP A 1 365 ? 27.448 8.363 -16.210 1.00 82.31 365 ASP A O 1
ATOM 2696 N N . GLU A 1 366 ? 26.727 10.173 -15.104 1.00 85.38 366 GLU A N 1
ATOM 2697 C CA . GLU A 1 366 ? 27.363 9.830 -13.830 1.00 85.38 366 GLU A CA 1
ATOM 2698 C C . GLU A 1 366 ? 26.745 8.582 -13.192 1.00 85.38 366 GLU A C 1
ATOM 2700 O O . GLU A 1 366 ? 27.480 7.733 -12.682 1.00 85.38 366 GLU A O 1
ATOM 2705 N N . GLN A 1 367 ? 25.416 8.439 -13.245 1.00 93.31 367 GLN A N 1
ATOM 2706 C CA . GLN A 1 367 ? 24.713 7.241 -12.781 1.00 93.31 367 GLN A CA 1
ATOM 2707 C C . GLN A 1 367 ? 25.118 6.017 -13.623 1.00 93.31 367 GLN A C 1
ATOM 2709 O O . GLN A 1 367 ? 25.544 4.997 -13.077 1.00 93.31 367 GLN A O 1
ATOM 2714 N N . LYS A 1 368 ? 25.089 6.130 -14.960 1.00 86.25 368 LYS A N 1
ATOM 2715 C CA . LYS A 1 368 ? 25.495 5.055 -15.889 1.00 86.25 368 LYS A CA 1
ATOM 2716 C C . LYS A 1 368 ? 26.957 4.643 -15.708 1.00 86.25 368 LYS A C 1
ATOM 2718 O O . LYS A 1 368 ? 27.283 3.460 -15.826 1.00 86.25 368 LYS A O 1
ATOM 2723 N N . ALA A 1 369 ? 27.843 5.591 -15.404 1.00 87.62 369 ALA A N 1
ATOM 2724 C CA . ALA A 1 369 ? 29.261 5.321 -15.180 1.00 87.62 369 ALA A CA 1
ATOM 2725 C C . ALA A 1 369 ? 29.523 4.449 -13.939 1.00 87.62 369 ALA A C 1
ATOM 2727 O O . ALA A 1 369 ? 30.555 3.776 -13.885 1.00 87.62 369 ALA A O 1
ATOM 2728 N N . LYS A 1 370 ? 28.610 4.440 -12.958 1.00 94.06 370 LYS A N 1
ATOM 2729 C CA . LYS A 1 370 ? 28.725 3.629 -11.737 1.00 94.06 370 LYS A CA 1
ATOM 2730 C C . LYS A 1 370 ? 28.186 2.208 -11.866 1.00 94.06 370 LYS A C 1
ATOM 2732 O O . LYS A 1 370 ? 28.533 1.375 -11.034 1.00 94.06 370 LYS A O 1
ATOM 2737 N N . LEU A 1 371 ? 27.393 1.925 -12.897 1.00 91.81 371 LEU A N 1
ATOM 2738 C CA . LEU A 1 371 ? 26.859 0.588 -13.136 1.00 91.81 371 LEU A CA 1
ATOM 2739 C C . LEU A 1 371 ? 27.964 -0.400 -13.543 1.00 91.81 371 LEU A C 1
ATOM 2741 O O . LEU A 1 371 ? 28.865 -0.069 -14.326 1.00 91.81 371 LEU A O 1
ATOM 2745 N N . SER A 1 372 ? 27.855 -1.630 -13.047 1.00 90.88 372 SER A N 1
ATOM 2746 C CA . SER A 1 372 ? 28.650 -2.774 -13.493 1.00 90.88 372 SER A CA 1
ATOM 2747 C C . SER A 1 372 ? 28.290 -3.183 -14.926 1.00 90.88 372 SER A C 1
ATOM 2749 O O . SER A 1 372 ? 27.271 -2.762 -15.478 1.00 90.88 372 SER A O 1
ATOM 2751 N N . ASP A 1 373 ? 29.124 -4.019 -15.545 1.00 81.06 373 ASP A N 1
ATOM 2752 C CA . ASP A 1 373 ? 28.872 -4.501 -16.908 1.00 81.06 373 ASP A CA 1
ATOM 2753 C C . ASP A 1 373 ? 27.590 -5.352 -16.988 1.00 81.06 373 ASP A C 1
ATOM 2755 O O . ASP A 1 373 ? 26.816 -5.201 -17.934 1.00 81.06 373 ASP A O 1
ATOM 2759 N N . ASP A 1 374 ? 27.305 -6.156 -15.957 1.00 82.00 374 ASP A N 1
ATOM 2760 C CA . ASP A 1 374 ? 26.078 -6.959 -15.863 1.00 82.00 374 ASP A CA 1
ATOM 2761 C C . ASP A 1 374 ? 24.832 -6.073 -15.723 1.00 82.00 374 ASP A C 1
ATOM 2763 O O . ASP A 1 374 ? 23.831 -6.284 -16.407 1.00 82.00 374 ASP A O 1
ATOM 2767 N N . GLN A 1 375 ? 24.905 -5.033 -14.886 1.00 92.00 375 GLN A N 1
ATOM 2768 C CA . GLN A 1 375 ? 23.824 -4.060 -14.713 1.00 92.00 375 GLN A CA 1
ATOM 2769 C C . GLN A 1 375 ? 23.548 -3.288 -16.014 1.00 92.00 375 GLN A C 1
ATOM 2771 O O . GLN A 1 375 ? 22.394 -3.107 -16.399 1.00 92.00 375 GLN A O 1
ATOM 2776 N N . LYS A 1 376 ? 24.596 -2.876 -16.740 1.00 79.50 376 LYS A N 1
ATOM 2777 C CA . LYS A 1 376 ? 24.460 -2.211 -18.049 1.00 79.50 376 LYS A CA 1
ATOM 2778 C C . LYS A 1 376 ? 23.841 -3.124 -19.104 1.00 79.50 376 LYS A C 1
ATOM 2780 O O . LYS A 1 376 ? 23.099 -2.640 -19.956 1.00 79.50 376 LYS A O 1
ATOM 2785 N N . ALA A 1 377 ? 24.139 -4.423 -19.065 1.00 73.56 377 ALA A N 1
ATOM 2786 C CA . ALA A 1 377 ? 23.642 -5.387 -20.043 1.00 73.56 377 ALA A CA 1
ATOM 2787 C C . ALA A 1 377 ? 22.123 -5.611 -19.957 1.00 73.56 377 ALA A C 1
ATOM 2789 O O . ALA A 1 377 ? 21.505 -5.945 -20.972 1.00 73.56 377 ALA A O 1
ATOM 2790 N N . VAL A 1 378 ? 21.531 -5.421 -18.773 1.00 79.12 378 VAL A N 1
ATOM 2791 C CA . VAL A 1 378 ? 20.098 -5.645 -18.526 1.00 79.12 378 VAL A CA 1
ATOM 2792 C C . VAL A 1 378 ? 19.245 -4.385 -18.557 1.00 79.12 378 VAL A C 1
ATOM 2794 O O . VAL A 1 378 ? 18.022 -4.507 -18.505 1.00 79.12 378 VAL A O 1
ATOM 2797 N N . LEU A 1 379 ? 19.855 -3.196 -18.655 1.00 81.31 379 LEU A N 1
ATOM 2798 C CA . LEU A 1 379 ? 19.096 -1.957 -18.784 1.00 81.31 379 LEU A CA 1
ATOM 2799 C C . LEU A 1 379 ? 18.129 -2.069 -19.975 1.00 81.31 379 LEU A C 1
ATOM 2801 O O . LEU A 1 379 ? 18.575 -2.384 -21.089 1.00 81.31 379 LEU A O 1
ATOM 2805 N N . PRO A 1 380 ? 16.826 -1.797 -19.767 1.00 77.69 380 PRO A N 1
ATOM 2806 C CA . PRO A 1 380 ? 15.851 -1.729 -20.837 1.00 77.69 380 PRO A CA 1
ATOM 2807 C C . PRO A 1 380 ? 16.376 -0.801 -21.916 1.00 77.69 380 PRO A C 1
ATOM 2809 O O . PRO A 1 380 ? 16.605 0.392 -21.702 1.00 77.69 380 PRO A O 1
ATOM 2812 N N . LYS A 1 381 ? 16.613 -1.368 -23.094 1.00 67.94 381 LYS A N 1
ATOM 2813 C CA . LYS A 1 381 ? 17.000 -0.569 -24.244 1.00 67.94 381 LYS A CA 1
ATOM 2814 C C . LYS A 1 381 ? 15.778 0.243 -24.615 1.00 67.94 381 LYS A C 1
ATOM 2816 O O . LYS A 1 381 ? 14.711 -0.328 -24.833 1.00 67.94 381 LYS A O 1
ATOM 2821 N N . ALA A 1 382 ? 15.930 1.560 -24.677 1.00 57.03 382 ALA A N 1
ATOM 2822 C CA . ALA A 1 382 ? 14.892 2.378 -25.255 1.00 57.03 382 ALA A CA 1
ATOM 2823 C C . ALA A 1 382 ? 14.676 1.922 -26.701 1.00 57.03 382 ALA A C 1
ATOM 2825 O O . ALA A 1 382 ? 15.542 2.134 -27.551 1.00 57.03 382 ALA A O 1
ATOM 2826 N N . GLU A 1 383 ? 13.550 1.266 -26.988 1.00 59.78 383 GLU A N 1
ATOM 2827 C CA . GLU A 1 383 ? 13.030 1.243 -28.349 1.00 59.78 383 GLU A CA 1
ATOM 2828 C C . GLU A 1 383 ? 12.624 2.680 -28.647 1.00 59.78 383 GLU A C 1
ATOM 2830 O O . GLU A 1 383 ? 11.525 3.127 -28.324 1.00 59.78 383 GLU A O 1
ATOM 2835 N N . LEU A 1 384 ? 13.585 3.451 -29.152 1.00 64.19 384 LEU A N 1
ATOM 2836 C CA . LEU A 1 384 ? 13.346 4.818 -29.554 1.00 64.19 384 LEU A CA 1
ATOM 2837 C C . LEU A 1 384 ? 12.290 4.780 -30.663 1.00 64.19 384 LEU A C 1
ATOM 2839 O O . LEU A 1 384 ? 12.528 4.218 -31.733 1.00 64.19 384 LEU A O 1
ATOM 2843 N N . ASP A 1 385 ? 11.114 5.352 -30.407 1.00 72.50 385 ASP A N 1
ATOM 2844 C CA . ASP A 1 385 ? 10.112 5.572 -31.448 1.00 72.50 385 ASP A CA 1
ATOM 2845 C C . ASP A 1 385 ? 10.647 6.662 -32.384 1.00 72.50 385 ASP A C 1
ATOM 2847 O O . ASP A 1 385 ? 10.466 7.860 -32.154 1.00 72.50 385 ASP A O 1
ATOM 2851 N N . PHE A 1 386 ? 11.355 6.241 -33.434 1.00 74.81 386 PHE A N 1
ATOM 2852 C CA . PHE A 1 386 ? 11.995 7.135 -34.399 1.00 74.81 386 PHE A CA 1
ATOM 2853 C C . PHE A 1 386 ? 11.004 8.087 -35.087 1.00 74.81 386 PHE A C 1
ATOM 2855 O O . PHE A 1 386 ? 11.431 9.127 -35.577 1.00 74.81 386 PHE A O 1
ATOM 2862 N N . ALA A 1 387 ? 9.695 7.793 -35.084 1.00 69.88 387 ALA A N 1
ATOM 2863 C CA . ALA A 1 387 ? 8.678 8.700 -35.620 1.00 69.88 387 ALA A CA 1
ATOM 2864 C C . ALA A 1 387 ? 8.384 9.902 -34.702 1.00 69.88 387 ALA A C 1
ATOM 2866 O O . ALA A 1 387 ? 7.819 10.896 -35.160 1.00 69.88 387 ALA A O 1
ATOM 2867 N N . LYS A 1 388 ? 8.734 9.820 -33.411 1.00 72.62 388 LYS A N 1
ATOM 2868 C CA . LYS A 1 388 ? 8.485 10.865 -32.399 1.00 72.62 388 LYS A CA 1
ATOM 2869 C C . LYS A 1 388 ? 9.753 11.389 -31.727 1.00 72.62 388 LYS A C 1
ATOM 2871 O O . LYS A 1 388 ? 9.669 12.329 -30.940 1.00 72.62 388 LYS A O 1
ATOM 2876 N N . ALA A 1 389 ? 10.901 10.782 -32.010 1.00 74.69 389 ALA A N 1
ATOM 2877 C CA . ALA A 1 389 ? 12.172 11.137 -31.403 1.00 74.69 389 ALA A CA 1
ATOM 2878 C C . ALA A 1 389 ? 12.573 12.589 -31.710 1.00 74.69 389 ALA A C 1
ATOM 2880 O O . ALA A 1 389 ? 12.463 13.063 -32.844 1.00 74.69 389 ALA A O 1
ATOM 2881 N N . THR A 1 390 ? 13.078 13.294 -30.698 1.00 78.12 390 THR A N 1
ATOM 2882 C CA . THR A 1 390 ? 13.628 14.643 -30.868 1.00 78.12 390 THR A CA 1
ATOM 2883 C C . THR A 1 390 ? 15.036 14.597 -31.470 1.00 78.12 390 THR A C 1
ATOM 2885 O O . THR A 1 390 ? 15.734 13.581 -31.415 1.00 78.12 390 THR A O 1
ATOM 2888 N N . ALA A 1 391 ? 15.494 15.728 -32.018 1.00 79.00 391 ALA A N 1
ATOM 2889 C CA . ALA A 1 391 ? 16.850 15.859 -32.556 1.00 79.00 391 ALA A CA 1
ATOM 2890 C C . ALA A 1 391 ? 17.934 15.521 -31.516 1.00 79.00 391 ALA A C 1
ATOM 2892 O O . ALA A 1 391 ? 18.931 14.876 -31.835 1.00 79.00 391 ALA A O 1
ATOM 2893 N N . GLU A 1 392 ? 17.722 15.924 -30.264 1.00 73.62 392 GLU A N 1
ATOM 2894 C CA . GLU A 1 392 ? 18.637 15.662 -29.149 1.00 73.62 392 GLU A CA 1
ATOM 2895 C C . GLU A 1 392 ? 18.701 14.168 -28.813 1.00 73.62 392 GLU A C 1
ATOM 2897 O O . GLU A 1 392 ? 19.793 13.626 -28.655 1.00 73.62 392 GLU A O 1
ATOM 2902 N N . GLN A 1 393 ? 17.554 13.481 -28.792 1.00 70.88 393 GLN A N 1
ATOM 2903 C CA . GLN A 1 393 ? 17.483 12.040 -28.526 1.00 70.88 393 GLN A CA 1
ATOM 2904 C C . GLN A 1 393 ? 18.200 11.216 -29.603 1.00 70.88 393 GLN A C 1
ATOM 2906 O O . GLN A 1 393 ? 18.911 10.268 -29.278 1.00 70.88 393 GLN A O 1
ATOM 2911 N N . ILE A 1 394 ? 18.066 11.595 -30.877 1.00 81.12 394 ILE A N 1
ATOM 2912 C CA . ILE A 1 394 ? 18.750 10.918 -31.989 1.00 81.12 394 ILE A CA 1
ATOM 2913 C C . ILE A 1 394 ? 20.265 11.162 -31.946 1.00 81.12 394 ILE A C 1
ATOM 2915 O O . ILE A 1 394 ? 21.044 10.235 -32.164 1.00 81.12 394 ILE A O 1
ATOM 2919 N N . LYS A 1 395 ? 20.706 12.383 -31.617 1.00 80.38 395 LYS A N 1
ATOM 2920 C CA . LYS A 1 395 ? 22.136 12.706 -31.457 1.00 80.38 395 LYS A CA 1
ATOM 2921 C C . LYS A 1 395 ? 22.780 12.037 -30.249 1.00 80.38 395 LYS A C 1
ATOM 2923 O O . LYS A 1 395 ? 23.993 11.855 -30.255 1.00 80.38 395 LYS A O 1
ATOM 2928 N N . ALA A 1 396 ? 22.002 11.689 -29.229 1.00 76.50 396 ALA A N 1
ATOM 2929 C CA . ALA A 1 396 ? 22.493 10.989 -28.046 1.00 76.50 396 ALA A CA 1
ATOM 2930 C C . ALA A 1 396 ? 22.736 9.486 -28.287 1.00 76.50 396 ALA A C 1
ATOM 2932 O O . ALA A 1 396 ? 23.300 8.819 -27.419 1.00 76.50 396 ALA A O 1
ATOM 2933 N N . LEU A 1 397 ? 22.338 8.942 -29.447 1.00 77.50 397 LEU A N 1
ATOM 2934 C CA . LEU A 1 397 ? 22.541 7.530 -29.763 1.00 77.50 397 LEU A CA 1
ATOM 2935 C C . LEU A 1 397 ? 24.028 7.185 -29.881 1.00 77.50 397 LEU A C 1
ATOM 2937 O O . LEU A 1 397 ? 24.792 7.828 -30.613 1.00 77.50 397 LEU A O 1
ATOM 2941 N N . THR A 1 398 ? 24.423 6.123 -29.180 1.00 78.19 398 THR A N 1
ATOM 2942 C CA . THR A 1 398 ? 25.785 5.589 -29.225 1.00 78.19 398 THR A CA 1
ATOM 2943 C C . THR A 1 398 ? 26.035 4.805 -30.519 1.00 78.19 398 THR A C 1
ATOM 2945 O O . THR A 1 398 ? 25.087 4.316 -31.142 1.00 78.19 398 THR A O 1
ATOM 2948 N N . PRO A 1 399 ? 27.304 4.607 -30.925 1.00 76.31 399 PRO A N 1
ATOM 2949 C CA . PRO A 1 399 ? 27.650 3.745 -32.055 1.00 76.31 399 PRO A CA 1
ATOM 2950 C C . PRO A 1 399 ? 27.003 2.349 -32.000 1.00 76.31 399 PRO A C 1
ATOM 2952 O O . PRO A 1 399 ? 26.501 1.848 -33.003 1.00 76.31 399 PRO A O 1
ATOM 2955 N N . GLU A 1 400 ? 26.957 1.717 -30.828 1.00 72.12 400 GLU A N 1
ATOM 2956 C CA . GLU A 1 400 ? 26.327 0.408 -30.630 1.00 72.12 400 GLU A CA 1
ATOM 2957 C C . GLU A 1 400 ? 24.808 0.446 -30.835 1.00 72.12 400 GLU A C 1
ATOM 2959 O O . GLU A 1 400 ? 24.243 -0.496 -31.389 1.00 72.12 400 GLU A O 1
ATOM 2964 N N . GLN A 1 401 ? 24.145 1.526 -30.417 1.00 74.06 401 GLN A N 1
ATOM 2965 C CA . GLN A 1 401 ? 22.709 1.710 -30.636 1.00 74.06 401 GLN A CA 1
ATOM 2966 C C . GLN A 1 401 ? 22.403 1.976 -32.113 1.00 74.06 401 GLN A C 1
ATOM 2968 O O . GLN A 1 401 ? 21.445 1.421 -32.646 1.00 74.06 401 GLN A O 1
ATOM 2973 N N . LEU A 1 402 ? 23.255 2.742 -32.798 1.00 82.38 402 LEU A N 1
ATOM 2974 C CA . LEU A 1 402 ? 23.141 3.009 -34.235 1.00 82.38 402 LEU A CA 1
ATOM 2975 C C . LEU A 1 402 ? 23.318 1.741 -35.087 1.00 82.38 402 LEU A C 1
ATOM 2977 O O . LEU A 1 402 ? 22.637 1.598 -36.102 1.00 82.38 402 LEU A O 1
ATOM 2981 N N . LYS A 1 403 ? 24.136 0.772 -34.648 1.00 78.81 403 LYS A N 1
ATOM 2982 C CA . LYS A 1 403 ? 24.229 -0.563 -35.282 1.00 78.81 403 LYS A CA 1
ATOM 2983 C C . LYS A 1 403 ? 22.930 -1.366 -35.212 1.00 78.81 403 LYS A C 1
ATOM 2985 O O . LYS A 1 403 ? 22.721 -2.240 -36.047 1.00 78.81 403 LYS A O 1
ATOM 2990 N N . ALA A 1 404 ? 22.093 -1.123 -34.204 1.00 79.19 404 A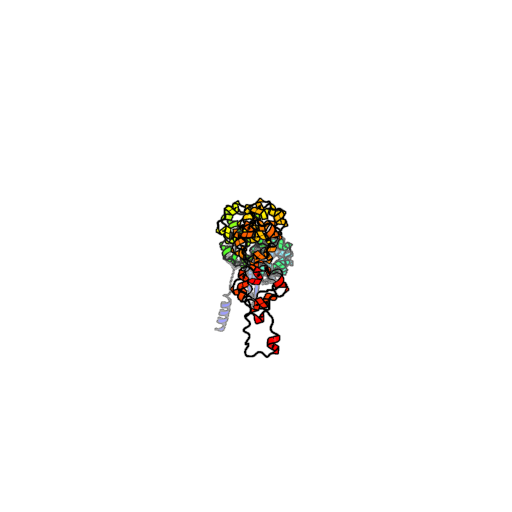LA A N 1
ATOM 2991 C CA . ALA A 1 404 ? 20.851 -1.863 -33.988 1.00 79.19 404 ALA A CA 1
ATOM 2992 C C . ALA A 1 404 ? 19.642 -1.251 -34.719 1.00 79.19 404 ALA A C 1
ATOM 2994 O O . ALA A 1 404 ? 18.576 -1.866 -34.739 1.00 79.19 404 ALA A O 1
ATOM 2995 N N . ILE A 1 405 ? 19.794 -0.065 -35.322 1.00 83.62 405 ILE A N 1
ATOM 2996 C CA . ILE A 1 405 ? 18.736 0.588 -36.099 1.00 83.62 405 ILE A CA 1
ATOM 2997 C C . ILE A 1 405 ? 18.473 -0.194 -37.380 1.00 83.62 405 ILE A C 1
ATOM 2999 O O . ILE A 1 405 ? 19.392 -0.531 -38.129 1.00 83.62 405 ILE A O 1
ATOM 3003 N N . THR A 1 406 ? 17.196 -0.419 -37.661 1.00 84.19 406 THR A N 1
ATOM 3004 C CA . THR A 1 406 ? 16.732 -1.087 -38.878 1.00 84.19 406 THR A CA 1
ATOM 3005 C C . THR A 1 406 ? 16.598 -0.123 -40.072 1.00 84.19 406 THR A C 1
ATOM 3007 O O . THR A 1 406 ? 16.392 1.081 -39.885 1.00 84.19 406 THR A O 1
ATOM 3010 N N . PRO A 1 407 ? 16.611 -0.639 -41.316 1.00 82.81 407 PRO A N 1
ATOM 3011 C CA . PRO A 1 407 ? 16.313 0.131 -42.529 1.00 82.81 407 PRO A CA 1
ATOM 3012 C C . PRO A 1 407 ? 15.003 0.932 -42.508 1.00 82.81 407 PRO A C 1
ATOM 3014 O O . PRO A 1 407 ? 14.908 1.965 -43.162 1.00 82.81 407 PRO A O 1
ATOM 3017 N N . GLU A 1 408 ? 13.983 0.485 -41.774 1.00 83.56 408 GLU A N 1
ATOM 3018 C CA . GLU A 1 408 ? 12.718 1.225 -41.665 1.00 83.56 408 GLU A CA 1
ATOM 3019 C C . GLU A 1 408 ? 12.801 2.354 -40.633 1.00 83.56 408 GLU A C 1
ATOM 3021 O O . GLU A 1 408 ? 12.258 3.433 -40.848 1.00 83.56 408 GLU A O 1
ATOM 3026 N N . GLN A 1 409 ? 13.542 2.150 -39.544 1.00 87.62 409 GLN A N 1
ATOM 3027 C CA . GLN A 1 409 ? 13.722 3.159 -38.500 1.00 87.62 409 GLN A CA 1
ATOM 3028 C C . GLN A 1 409 ? 14.575 4.344 -38.967 1.00 87.62 409 GLN A C 1
ATOM 3030 O O . GLN A 1 409 ? 14.250 5.486 -38.651 1.00 87.62 409 GLN A O 1
ATOM 3035 N N . ILE A 1 410 ? 15.627 4.110 -39.763 1.00 89.12 410 ILE A N 1
ATOM 3036 C CA . ILE A 1 410 ? 16.479 5.205 -40.260 1.00 89.12 410 ILE A CA 1
ATOM 3037 C C . ILE A 1 410 ? 15.708 6.164 -41.179 1.00 89.12 410 ILE A C 1
ATOM 3039 O O . ILE A 1 410 ? 15.969 7.363 -41.158 1.00 89.12 410 ILE A O 1
ATOM 3043 N N . LYS A 1 411 ? 14.707 5.677 -41.926 1.00 87.56 411 LYS A N 1
ATOM 3044 C CA . LYS A 1 411 ? 13.838 6.507 -42.783 1.00 87.56 411 LYS A CA 1
ATOM 3045 C C . LYS A 1 411 ? 12.950 7.463 -41.985 1.00 87.56 411 LYS A C 1
ATOM 3047 O O . LYS A 1 411 ? 12.507 8.469 -42.528 1.00 87.56 411 LYS A O 1
ATOM 3052 N N . LEU A 1 412 ? 12.682 7.149 -40.716 1.00 88.75 412 LEU A N 1
ATOM 3053 C CA . LEU A 1 412 ? 11.858 7.975 -39.831 1.00 88.75 412 LEU A CA 1
ATOM 3054 C C . LEU A 1 412 ? 12.648 9.134 -39.204 1.00 88.75 412 LEU A C 1
ATOM 3056 O O . LEU A 1 412 ? 12.041 10.080 -38.708 1.00 88.75 412 LEU A O 1
ATOM 3060 N N . ILE A 1 413 ? 13.986 9.107 -39.259 1.00 87.88 413 ILE A N 1
ATOM 3061 C CA . ILE A 1 413 ? 14.819 10.214 -38.778 1.00 87.88 413 ILE A CA 1
ATOM 3062 C C . ILE A 1 413 ? 14.627 11.432 -39.685 1.00 87.88 413 ILE A C 1
ATOM 3064 O O . ILE A 1 413 ? 14.889 11.375 -40.886 1.00 87.88 413 ILE A O 1
ATOM 3068 N N . SER A 1 414 ? 14.214 12.561 -39.108 1.00 86.44 414 SER A N 1
ATOM 3069 C CA . SER A 1 414 ? 14.031 13.806 -39.859 1.00 86.44 414 SER A CA 1
ATOM 3070 C C . SER A 1 414 ? 15.300 14.229 -40.614 1.00 86.44 414 SER A C 1
ATOM 3072 O O . SER A 1 414 ? 16.423 14.104 -40.116 1.00 86.44 414 SER A O 1
ATOM 3074 N N . ILE A 1 415 ? 15.103 14.806 -41.801 1.00 85.56 415 ILE A N 1
ATOM 3075 C CA . ILE A 1 415 ? 16.161 15.352 -42.658 1.00 85.56 415 ILE A CA 1
ATOM 3076 C C . ILE A 1 415 ? 16.995 16.439 -41.958 1.00 85.56 415 ILE A C 1
ATOM 3078 O O . ILE A 1 415 ? 18.170 16.602 -42.270 1.00 85.56 415 ILE A O 1
ATOM 3082 N N . ASP A 1 416 ? 16.421 17.155 -40.989 1.00 83.56 416 ASP A N 1
ATOM 3083 C CA . ASP A 1 416 ? 17.148 18.183 -40.233 1.00 83.56 416 ASP A CA 1
ATOM 3084 C C . ASP A 1 416 ? 18.098 17.570 -39.195 1.00 83.56 416 ASP A C 1
ATOM 3086 O O . ASP A 1 416 ? 19.094 18.181 -38.833 1.00 83.56 416 ASP A O 1
ATOM 3090 N N . VAL A 1 417 ? 17.825 16.341 -38.749 1.00 87.44 417 VAL A N 1
ATOM 3091 C CA . VAL A 1 417 ? 18.603 15.652 -37.712 1.00 87.44 417 VAL A CA 1
ATOM 3092 C C . VAL A 1 417 ? 19.713 14.804 -38.323 1.00 87.44 417 VAL A C 1
ATOM 3094 O O . VAL A 1 417 ? 20.820 14.764 -37.791 1.00 87.44 417 VAL A O 1
ATOM 3097 N N . ILE A 1 418 ? 19.447 14.149 -39.459 1.00 88.38 418 ILE A N 1
ATOM 3098 C CA . ILE A 1 418 ? 20.417 13.250 -40.101 1.00 88.38 418 ILE A CA 1
ATOM 3099 C C . ILE A 1 418 ? 21.707 13.983 -40.507 1.00 88.38 418 ILE A C 1
ATOM 3101 O O . ILE A 1 418 ? 22.798 13.438 -40.353 1.00 88.38 418 ILE A O 1
ATOM 3105 N N . GLY A 1 419 ? 21.589 15.239 -40.958 1.00 86.25 419 GLY A N 1
ATOM 3106 C CA . GLY A 1 419 ? 22.725 16.093 -41.321 1.00 86.25 419 GLY A CA 1
ATOM 3107 C C . GLY A 1 419 ? 23.551 16.561 -40.122 1.00 86.25 419 GLY A C 1
ATOM 3108 O O . GLY A 1 419 ? 24.695 16.976 -40.290 1.00 86.25 419 GLY A O 1
ATOM 3109 N N . GLU A 1 420 ? 23.010 16.465 -38.909 1.00 89.12 420 GLU A N 1
ATOM 3110 C CA . GLU A 1 420 ? 23.684 16.878 -37.678 1.00 89.12 420 GLU A CA 1
ATOM 3111 C C . GLU A 1 420 ? 24.354 15.708 -36.934 1.00 89.12 420 GLU A C 1
ATOM 3113 O O . GLU A 1 420 ? 24.993 15.933 -35.904 1.00 89.12 420 GLU A O 1
ATOM 3118 N N . LEU A 1 421 ? 24.231 14.470 -37.432 1.00 89.62 421 LEU A N 1
ATOM 3119 C CA . LEU A 1 421 ? 24.941 13.311 -36.885 1.00 89.62 421 LEU A CA 1
ATOM 3120 C C . LEU A 1 421 ? 26.447 13.414 -37.138 1.00 89.62 421 LEU A C 1
ATOM 3122 O O . LEU A 1 421 ? 26.894 13.800 -38.219 1.00 89.62 421 LEU A O 1
ATOM 3126 N N . SER A 1 422 ? 27.252 13.016 -36.155 1.00 90.88 422 SER A N 1
ATOM 3127 C CA . SER A 1 422 ? 28.708 12.993 -36.323 1.00 90.88 422 SER A CA 1
ATOM 3128 C C . SER A 1 422 ? 29.160 11.926 -37.329 1.00 90.88 422 SER A C 1
ATOM 3130 O O . SER A 1 422 ? 28.487 10.920 -37.564 1.00 90.88 422 SER A O 1
ATOM 3132 N N . VAL A 1 423 ? 30.351 12.123 -37.897 1.00 88.25 423 VAL A N 1
ATOM 3133 C CA . VAL A 1 423 ? 31.024 11.160 -38.784 1.00 88.25 423 VAL A CA 1
ATOM 3134 C C . VAL A 1 423 ? 31.145 9.776 -38.123 1.00 88.25 423 VAL A C 1
ATOM 3136 O O . VAL A 1 423 ? 30.920 8.752 -38.763 1.00 88.25 423 VAL A O 1
ATOM 3139 N N . GLU A 1 424 ? 31.439 9.732 -36.827 1.00 87.25 424 GLU A N 1
ATOM 3140 C CA . GLU A 1 424 ? 31.608 8.515 -36.030 1.00 87.25 424 GLU A CA 1
ATOM 3141 C C . GLU A 1 424 ? 30.281 7.791 -35.789 1.00 87.25 424 GLU A C 1
ATOM 3143 O O . GLU A 1 424 ? 30.242 6.562 -35.820 1.00 87.25 424 GLU A O 1
ATOM 3148 N N . GLN A 1 425 ? 29.189 8.536 -35.615 1.00 90.81 425 GLN A N 1
ATOM 3149 C CA . GLN A 1 425 ? 27.840 7.978 -35.538 1.00 90.81 425 GLN A CA 1
ATOM 3150 C C . GLN A 1 425 ? 27.409 7.379 -36.879 1.00 90.81 425 GLN A C 1
ATOM 3152 O O . GLN A 1 425 ? 26.922 6.251 -36.926 1.00 90.81 425 GLN A O 1
ATOM 3157 N N . LEU A 1 426 ? 27.657 8.081 -37.986 1.00 89.94 426 LEU A N 1
ATOM 3158 C CA . LEU A 1 426 ? 27.332 7.572 -39.319 1.00 89.94 426 LEU A CA 1
ATOM 3159 C C . LEU A 1 426 ? 28.142 6.318 -39.669 1.00 89.94 426 LEU A C 1
ATOM 3161 O O . LEU A 1 426 ? 27.555 5.355 -40.155 1.00 89.94 426 LEU A O 1
ATOM 3165 N N . LYS A 1 427 ? 29.443 6.270 -39.335 1.00 86.75 427 LYS A N 1
ATOM 3166 C CA . LYS A 1 427 ? 30.296 5.066 -39.470 1.00 86.75 427 LYS A CA 1
ATOM 3167 C C . LYS A 1 427 ? 29.775 3.858 -38.697 1.00 86.75 427 LYS A C 1
ATOM 3169 O O . LYS A 1 427 ? 30.134 2.729 -39.025 1.00 86.75 427 LYS A O 1
ATOM 3174 N N . ALA A 1 428 ? 29.003 4.088 -37.639 1.00 87.56 428 ALA A N 1
ATOM 3175 C CA . ALA A 1 428 ? 28.487 3.028 -36.795 1.00 87.56 428 ALA A CA 1
ATOM 3176 C C . ALA A 1 428 ? 27.231 2.359 -37.361 1.00 87.56 428 ALA A C 1
ATOM 3178 O O . ALA A 1 428 ? 26.862 1.299 -36.870 1.00 87.56 428 ALA A O 1
ATOM 3179 N N . LEU A 1 429 ? 26.578 2.926 -38.380 1.00 87.25 429 LEU A N 1
ATOM 3180 C CA . LEU A 1 429 ? 25.446 2.267 -39.031 1.00 87.25 429 LEU A CA 1
ATOM 3181 C C . LEU A 1 429 ? 25.859 0.906 -39.617 1.00 87.25 429 LEU A C 1
ATOM 3183 O O . LEU A 1 429 ? 27.029 0.639 -39.895 1.00 87.25 429 LEU A O 1
ATOM 3187 N N . THR A 1 430 ? 24.890 0.023 -39.836 1.00 82.75 430 THR A N 1
ATOM 3188 C CA . THR A 1 430 ? 25.131 -1.134 -40.704 1.00 82.75 430 THR A CA 1
ATOM 3189 C C . THR A 1 430 ? 25.063 -0.688 -42.164 1.00 82.75 430 THR A C 1
ATOM 3191 O O . THR A 1 430 ? 24.396 0.306 -42.476 1.00 82.75 430 THR A O 1
ATOM 3194 N N . PRO A 1 431 ? 25.694 -1.416 -43.097 1.00 76.94 431 PRO A N 1
ATOM 3195 C CA . PRO A 1 431 ? 25.582 -1.065 -44.504 1.00 76.94 431 PRO A CA 1
ATOM 3196 C C . PRO A 1 431 ? 24.155 -1.145 -45.060 1.00 76.94 431 PRO A C 1
ATOM 3198 O O . PRO A 1 431 ? 23.785 -0.355 -45.924 1.00 76.94 431 PRO A O 1
ATOM 3201 N N . GLU A 1 432 ? 23.339 -2.067 -44.542 1.00 74.88 432 GLU A N 1
ATOM 3202 C CA . GLU A 1 432 ? 21.919 -2.201 -44.891 1.00 74.88 432 GLU A CA 1
ATOM 3203 C C . GLU A 1 432 ? 21.128 -0.954 -44.468 1.00 74.88 432 GLU A C 1
ATOM 3205 O O . GLU A 1 432 ? 20.360 -0.399 -45.254 1.00 74.88 432 GLU A O 1
ATOM 3210 N N . THR A 1 433 ? 21.369 -0.458 -43.252 1.00 82.62 433 THR A N 1
ATOM 3211 C CA . THR A 1 433 ? 20.718 0.749 -42.729 1.00 82.62 433 THR A CA 1
ATOM 3212 C C . THR A 1 433 ? 21.236 2.016 -43.419 1.00 82.62 433 THR A C 1
ATOM 3214 O O . THR A 1 433 ? 20.446 2.894 -43.755 1.00 82.62 433 THR A O 1
ATOM 3217 N N . ALA A 1 434 ? 22.534 2.108 -43.723 1.00 84.44 434 ALA A N 1
ATOM 3218 C CA . ALA A 1 434 ? 23.096 3.225 -44.488 1.00 84.44 434 ALA A CA 1
ATOM 3219 C C . ALA A 1 434 ? 22.538 3.293 -45.925 1.00 84.44 434 ALA A C 1
ATOM 3221 O O . ALA A 1 434 ? 22.254 4.381 -46.432 1.00 84.44 434 ALA A O 1
ATOM 3222 N N . ALA A 1 435 ? 22.330 2.143 -46.577 1.00 79.06 435 ALA A N 1
ATOM 3223 C CA . ALA A 1 435 ? 21.730 2.075 -47.911 1.00 79.06 435 ALA A CA 1
ATOM 3224 C C . ALA A 1 435 ? 20.263 2.540 -47.928 1.00 79.06 435 ALA A C 1
ATOM 3226 O O . ALA A 1 435 ? 19.821 3.133 -48.915 1.00 79.06 435 ALA A O 1
ATOM 3227 N N . ALA A 1 436 ? 19.538 2.317 -46.829 1.00 83.38 436 ALA A N 1
ATOM 3228 C CA . ALA A 1 436 ? 18.122 2.642 -46.679 1.00 83.38 436 ALA A CA 1
ATOM 3229 C C . ALA A 1 436 ? 17.817 4.134 -46.451 1.00 83.38 436 ALA A C 1
ATOM 3231 O O . ALA A 1 436 ? 16.642 4.510 -46.446 1.00 83.38 436 ALA A O 1
ATOM 3232 N N . LEU A 1 437 ? 18.844 4.980 -46.289 1.00 84.56 437 LEU A N 1
ATOM 3233 C CA . LEU A 1 437 ? 18.685 6.435 -46.254 1.00 84.56 437 LEU A CA 1
ATOM 3234 C C . LEU A 1 437 ? 17.970 6.930 -47.519 1.00 84.56 437 LEU A C 1
ATOM 3236 O O . LEU A 1 437 ? 18.360 6.597 -48.643 1.00 84.56 437 LEU A O 1
ATOM 3240 N N . THR A 1 438 ? 16.951 7.760 -47.320 1.00 84.75 438 THR A N 1
ATOM 3241 C CA . THR A 1 438 ? 16.211 8.409 -48.409 1.00 84.75 438 THR A CA 1
ATOM 3242 C C . THR A 1 438 ? 17.086 9.424 -49.144 1.00 84.75 438 THR A C 1
ATOM 3244 O O . THR A 1 438 ? 18.079 9.921 -48.604 1.00 84.75 438 THR A O 1
ATOM 3247 N N . ASP A 1 439 ? 16.710 9.767 -50.375 1.00 82.12 439 ASP A N 1
ATOM 3248 C CA . ASP A 1 439 ? 17.448 10.749 -51.176 1.00 82.12 439 ASP A CA 1
ATOM 3249 C C . ASP A 1 439 ? 17.483 12.128 -50.499 1.00 82.12 439 ASP A C 1
ATOM 3251 O O . ASP A 1 439 ? 18.531 12.775 -50.464 1.00 82.12 439 ASP A O 1
ATOM 3255 N N . ASP A 1 440 ? 16.380 12.527 -49.859 1.00 84.19 440 ASP A N 1
ATOM 3256 C CA . ASP A 1 440 ? 16.293 13.779 -49.104 1.00 84.19 440 ASP A CA 1
ATOM 3257 C C . ASP A 1 440 ? 17.216 13.781 -47.876 1.00 84.19 440 ASP A C 1
ATOM 3259 O O . ASP A 1 440 ? 17.843 14.796 -47.572 1.00 84.19 440 ASP A O 1
ATOM 3263 N N . GLN A 1 441 ? 17.349 12.645 -47.182 1.00 90.75 441 GLN A N 1
ATOM 3264 C CA . GLN A 1 441 ? 18.287 12.505 -46.064 1.00 90.75 441 GLN A CA 1
ATOM 3265 C C . GLN A 1 441 ? 19.743 12.553 -46.543 1.00 90.75 441 GLN A C 1
ATOM 3267 O O . GLN A 1 441 ? 20.560 13.253 -45.944 1.00 90.75 441 GLN A O 1
ATOM 3272 N N . LYS A 1 442 ? 20.075 11.863 -47.644 1.00 81.62 442 LYS A N 1
ATOM 3273 C CA . LYS A 1 442 ? 21.423 11.891 -48.241 1.00 81.62 442 LYS A CA 1
ATOM 3274 C C . LYS A 1 442 ? 21.809 13.298 -48.698 1.00 81.62 442 LYS A C 1
ATOM 3276 O O . LYS A 1 442 ? 22.951 13.699 -48.499 1.00 81.62 442 LYS A O 1
ATOM 3281 N N . ALA A 1 443 ? 20.862 14.070 -49.234 1.00 81.94 443 ALA A N 1
ATOM 3282 C CA . ALA A 1 443 ? 21.083 15.451 -49.665 1.00 81.94 443 ALA A CA 1
ATOM 3283 C C . ALA A 1 443 ? 21.422 16.423 -48.515 1.00 81.94 443 ALA A C 1
ATOM 3285 O O . ALA A 1 443 ? 21.905 17.527 -48.769 1.00 81.94 443 ALA A O 1
ATOM 3286 N N . LYS A 1 444 ? 21.169 16.037 -47.257 1.00 91.19 444 LYS A N 1
ATOM 3287 C CA . LYS A 1 444 ? 21.512 16.825 -46.062 1.00 91.19 444 LYS A CA 1
ATOM 3288 C C . LYS A 1 444 ? 22.874 16.482 -45.469 1.00 91.19 444 LYS A C 1
ATOM 3290 O O . LYS A 1 444 ? 23.334 17.206 -44.589 1.00 91.19 444 LYS A O 1
ATOM 3295 N N . LEU A 1 445 ? 23.514 15.413 -45.934 1.00 86.88 445 LEU A N 1
ATOM 3296 C CA . LEU A 1 445 ? 24.843 15.023 -45.481 1.00 86.88 445 LEU A CA 1
ATOM 3297 C C . LEU A 1 445 ? 25.919 15.851 -46.196 1.00 86.88 445 LEU A C 1
ATOM 3299 O O . LEU A 1 445 ? 25.849 16.098 -47.399 1.00 86.88 445 LEU A O 1
ATOM 3303 N N . SER A 1 446 ? 26.944 16.253 -45.452 1.00 84.62 446 SER A N 1
ATOM 3304 C CA . SER A 1 446 ? 28.177 16.821 -46.006 1.00 84.62 446 SER A CA 1
ATOM 3305 C C . SER A 1 446 ? 29.010 15.766 -46.743 1.00 84.62 446 SER A C 1
ATOM 3307 O O . SER A 1 446 ? 28.849 14.565 -46.527 1.00 84.62 446 SER A O 1
ATOM 3309 N N . GLU A 1 447 ? 29.962 16.204 -47.572 1.00 73.06 447 GLU A N 1
ATOM 3310 C CA . GLU A 1 447 ? 30.875 15.302 -48.296 1.00 73.06 447 GLU A CA 1
ATOM 3311 C C . GLU A 1 447 ? 31.638 14.351 -47.354 1.00 73.06 447 GLU A C 1
ATOM 3313 O O . GLU A 1 447 ? 31.807 13.170 -47.660 1.00 73.06 447 GLU A O 1
ATOM 3318 N N . GLU A 1 448 ? 32.046 14.838 -46.178 1.00 73.25 448 GLU A N 1
ATOM 3319 C CA . GLU A 1 448 ? 32.749 14.041 -45.168 1.00 73.25 448 GLU A CA 1
ATOM 3320 C C . GLU A 1 448 ? 31.834 12.985 -44.527 1.00 73.25 448 GLU A C 1
ATOM 3322 O O . GLU A 1 448 ? 32.235 11.834 -44.351 1.00 73.25 448 GLU A O 1
ATOM 3327 N N . GLN A 1 449 ? 30.580 13.343 -44.241 1.00 86.00 449 GLN A N 1
ATOM 3328 C CA . GLN A 1 449 ? 29.570 12.424 -43.709 1.00 86.00 449 GLN A CA 1
ATOM 3329 C C . GLN A 1 449 ? 29.177 11.347 -44.729 1.00 86.00 449 GLN A C 1
ATOM 3331 O O . GLN A 1 449 ? 29.054 10.179 -44.366 1.00 86.00 449 GLN A O 1
ATOM 3336 N N . VAL A 1 450 ? 29.041 11.704 -46.010 1.00 75.94 450 VAL A N 1
ATOM 3337 C CA . VAL A 1 450 ? 28.779 10.735 -47.089 1.00 75.94 450 VAL A CA 1
ATOM 3338 C C . VAL A 1 450 ? 29.946 9.755 -47.233 1.00 75.94 450 VAL A C 1
ATOM 3340 O O . VAL A 1 450 ? 29.726 8.550 -47.352 1.00 75.94 450 VAL A O 1
ATOM 3343 N N . ALA A 1 451 ? 31.190 10.238 -47.170 1.00 70.44 451 ALA A N 1
ATOM 3344 C CA . ALA A 1 451 ? 32.378 9.384 -47.235 1.00 70.44 451 ALA A CA 1
ATOM 3345 C C . ALA A 1 451 ? 32.503 8.424 -46.034 1.00 70.44 451 ALA A C 1
ATOM 3347 O O . ALA A 1 451 ? 33.134 7.368 -46.152 1.00 70.44 451 ALA A O 1
ATOM 3348 N N . ALA A 1 452 ? 31.911 8.798 -44.899 1.00 78.88 452 ALA A N 1
ATOM 3349 C CA . ALA A 1 452 ? 31.915 8.057 -43.645 1.00 78.88 452 ALA A CA 1
ATOM 3350 C C . ALA A 1 452 ? 30.845 6.961 -43.556 1.00 78.88 452 ALA A C 1
ATOM 3352 O O . ALA A 1 452 ? 30.947 6.100 -42.679 1.00 78.88 452 ALA A O 1
ATOM 3353 N N . LEU A 1 453 ? 29.840 6.973 -44.440 1.00 82.31 453 LEU A N 1
ATOM 3354 C CA . LEU A 1 453 ? 28.792 5.959 -44.429 1.00 82.31 453 LEU A CA 1
ATOM 3355 C C . LEU A 1 453 ? 29.388 4.555 -44.648 1.00 82.31 453 LEU A C 1
ATOM 3357 O O . LEU A 1 453 ? 30.201 4.363 -45.564 1.00 82.31 453 LEU A O 1
ATOM 3361 N N . PRO A 1 454 ? 28.980 3.563 -43.836 1.00 74.62 454 PRO A N 1
ATOM 3362 C CA . PRO A 1 454 ? 29.406 2.189 -43.990 1.00 74.62 454 PRO A CA 1
ATOM 3363 C C . PRO A 1 454 ? 28.993 1.704 -45.368 1.00 74.62 454 PRO A C 1
ATOM 3365 O O . PRO A 1 454 ? 27.820 1.694 -45.744 1.00 74.62 454 PRO A O 1
ATOM 3368 N N . LYS A 1 455 ? 30.001 1.323 -46.140 1.00 65.19 455 LYS A N 1
ATOM 3369 C CA . LYS A 1 455 ? 29.803 0.711 -47.444 1.00 65.19 455 LYS A CA 1
ATOM 3370 C C . LYS A 1 455 ? 29.348 -0.726 -47.210 1.00 65.19 455 LYS A C 1
ATOM 3372 O O . LYS A 1 455 ? 29.764 -1.310 -46.208 1.00 65.19 455 LYS A O 1
ATOM 3377 N N . PRO A 1 456 ? 28.517 -1.302 -48.093 1.00 55.56 456 PRO A N 1
ATOM 3378 C CA . PRO A 1 456 ? 28.219 -2.728 -48.045 1.00 55.56 456 PRO A CA 1
ATOM 3379 C C . PRO A 1 456 ? 29.518 -3.505 -47.874 1.00 55.56 456 PRO A C 1
ATOM 3381 O O . PRO A 1 456 ? 30.412 -3.406 -48.716 1.00 55.56 456 PRO A O 1
ATOM 3384 N N . ASP A 1 457 ? 29.623 -4.255 -46.773 1.00 46.88 457 ASP A N 1
ATOM 3385 C CA . ASP A 1 457 ? 30.512 -5.405 -46.739 1.00 46.88 457 ASP A CA 1
ATOM 3386 C C . ASP A 1 457 ? 30.095 -6.241 -47.940 1.00 46.88 457 ASP A C 1
ATOM 3388 O O . ASP A 1 457 ? 28.948 -6.679 -48.004 1.00 46.88 457 ASP A O 1
ATOM 3392 N N . VAL A 1 458 ? 30.989 -6.301 -48.930 1.00 40.91 458 VAL A N 1
ATOM 3393 C CA . VAL A 1 458 ? 30.928 -7.087 -50.167 1.00 40.91 458 VAL A CA 1
ATOM 3394 C C . VAL A 1 458 ? 29.557 -7.748 -50.406 1.00 40.91 458 VAL A C 1
ATOM 3396 O O . VAL A 1 458 ? 29.254 -8.752 -49.758 1.00 40.91 458 VAL A O 1
ATOM 3399 N N . PRO A 1 459 ? 28.731 -7.236 -51.341 1.00 47.38 459 PRO A N 1
ATOM 3400 C CA . PRO A 1 459 ? 27.371 -7.729 -51.535 1.00 47.38 459 PRO A CA 1
ATOM 3401 C C . PRO A 1 459 ? 27.302 -9.256 -51.668 1.00 47.38 459 PRO A C 1
ATOM 3403 O O . PRO A 1 459 ? 27.950 -9.852 -52.537 1.00 47.38 459 PRO A O 1
ATOM 3406 N N . LYS A 1 460 ? 26.466 -9.890 -50.835 1.00 47.97 460 LYS A N 1
ATOM 3407 C CA . LYS A 1 460 ? 25.957 -11.235 -51.124 1.00 47.97 460 LYS A CA 1
ATOM 3408 C C . LYS A 1 460 ? 25.363 -11.219 -52.543 1.00 47.97 460 LYS A C 1
ATOM 3410 O O . LYS A 1 460 ? 24.695 -10.245 -52.888 1.00 47.97 460 LYS A O 1
ATOM 3415 N N . PRO A 1 461 ? 25.559 -12.279 -53.343 1.00 47.91 461 PRO A N 1
ATOM 3416 C CA . PRO A 1 461 ? 25.092 -12.352 -54.733 1.00 47.91 461 PRO A CA 1
ATOM 3417 C C . PRO A 1 461 ? 23.567 -12.207 -54.917 1.00 47.91 461 PRO A C 1
ATOM 3419 O O . PRO A 1 461 ? 23.112 -12.088 -56.049 1.00 47.91 461 PRO A O 1
ATOM 3422 N N . ASP A 1 462 ? 22.797 -12.168 -53.825 1.00 49.75 462 ASP A N 1
ATOM 3423 C CA . ASP A 1 462 ? 21.334 -12.085 -53.820 1.00 49.75 462 ASP A CA 1
ATOM 3424 C C . ASP A 1 462 ? 20.779 -10.675 -53.514 1.00 49.75 462 ASP A C 1
ATOM 3426 O O . ASP A 1 462 ? 19.564 -10.508 -53.427 1.00 49.75 462 ASP A O 1
ATOM 3430 N N . VAL A 1 463 ? 21.631 -9.654 -53.337 1.00 52.28 463 VAL A N 1
ATOM 3431 C CA . VAL A 1 463 ? 21.183 -8.257 -53.167 1.00 52.28 463 VAL A CA 1
ATOM 3432 C C . VAL A 1 463 ? 21.172 -7.555 -54.524 1.00 52.28 463 VAL A C 1
ATOM 3434 O O . VAL A 1 463 ? 22.180 -7.531 -55.230 1.00 52.28 463 VAL A O 1
ATOM 3437 N N . GLU A 1 464 ? 20.031 -6.977 -54.895 1.00 57.97 464 GLU A N 1
ATOM 3438 C CA . GLU A 1 464 ? 19.856 -6.261 -56.158 1.00 57.97 464 GLU A CA 1
ATOM 3439 C C . GLU A 1 464 ? 20.697 -4.970 -56.163 1.00 57.97 464 GLU A C 1
ATOM 3441 O O . GLU A 1 464 ? 20.443 -4.037 -55.404 1.00 57.97 464 GLU A O 1
ATOM 3446 N N . ILE A 1 465 ? 21.747 -4.933 -56.991 1.00 62.81 465 ILE A N 1
ATOM 3447 C CA . ILE A 1 465 ? 22.571 -3.735 -57.193 1.00 62.81 465 ILE A CA 1
ATOM 3448 C C . ILE A 1 465 ? 21.801 -2.778 -58.108 1.00 62.81 465 ILE A C 1
ATOM 3450 O O . ILE A 1 465 ? 21.485 -3.129 -59.246 1.00 62.81 465 ILE A O 1
ATOM 3454 N N . ASP A 1 466 ? 21.552 -1.553 -57.645 1.00 69.44 466 ASP A N 1
ATOM 3455 C CA . ASP A 1 466 ? 21.021 -0.480 -58.490 1.00 69.44 466 ASP A CA 1
ATOM 3456 C C . ASP A 1 466 ? 22.125 0.071 -59.409 1.00 69.44 466 ASP A C 1
ATOM 3458 O O . ASP A 1 466 ? 22.839 1.025 -59.085 1.00 69.44 466 ASP A O 1
ATOM 3462 N N . PHE A 1 467 ? 22.285 -0.560 -60.574 1.00 73.62 467 PHE A N 1
ATOM 3463 C CA . PHE A 1 467 ? 23.296 -0.185 -61.564 1.00 73.62 467 PHE A CA 1
ATOM 3464 C C . PHE A 1 467 ? 23.093 1.223 -62.153 1.00 73.62 467 PHE A C 1
ATOM 3466 O O . PHE A 1 467 ? 24.058 1.793 -62.666 1.00 73.62 467 PHE A O 1
ATOM 3473 N N . ALA A 1 468 ? 21.894 1.811 -62.047 1.00 67.75 468 ALA A N 1
ATOM 3474 C CA . ALA A 1 468 ? 21.606 3.145 -62.577 1.00 67.75 468 ALA A CA 1
ATOM 3475 C C . ALA A 1 468 ? 22.185 4.273 -61.700 1.00 67.75 468 ALA A C 1
ATOM 3477 O O . ALA A 1 468 ? 22.495 5.358 -62.208 1.00 67.75 468 ALA A O 1
ATOM 3478 N N . ASN A 1 469 ? 22.376 4.011 -60.402 1.00 64.12 469 ASN A N 1
ATOM 3479 C CA . ASN A 1 469 ? 22.844 4.986 -59.411 1.00 64.12 469 ASN A CA 1
ATOM 3480 C C . ASN A 1 469 ? 24.219 4.646 -58.803 1.00 64.12 469 ASN A C 1
ATOM 3482 O O . ASN A 1 469 ? 24.591 5.178 -57.756 1.00 64.12 469 ASN A O 1
ATOM 3486 N N . LEU A 1 470 ? 25.006 3.791 -59.465 1.00 71.75 470 LEU A N 1
ATOM 3487 C CA . LEU A 1 470 ? 26.371 3.464 -59.039 1.00 71.75 470 LEU A CA 1
ATOM 3488 C C . LEU A 1 470 ? 27.295 4.693 -59.028 1.00 71.75 470 LEU A C 1
ATOM 3490 O O . LEU A 1 470 ? 27.319 5.483 -59.971 1.00 71.75 470 LEU A O 1
ATOM 3494 N N . THR A 1 471 ? 28.121 4.803 -57.984 1.00 75.31 471 THR A N 1
ATOM 3495 C CA . THR A 1 471 ? 29.200 5.799 -57.888 1.00 75.31 471 THR A CA 1
ATOM 3496 C C . THR A 1 471 ? 30.538 5.244 -58.391 1.00 75.31 471 THR A C 1
ATOM 3498 O O . THR A 1 471 ? 30.726 4.029 -58.523 1.00 75.31 471 THR A O 1
ATOM 3501 N N . ALA A 1 472 ? 31.500 6.135 -58.651 1.00 71.12 472 ALA A N 1
ATOM 3502 C CA . ALA A 1 472 ? 32.833 5.785 -59.149 1.00 71.12 472 ALA A CA 1
ATOM 3503 C C . ALA A 1 472 ? 33.626 4.920 -58.149 1.00 71.12 472 ALA A C 1
ATOM 3505 O O . ALA A 1 472 ? 34.403 4.043 -58.532 1.00 71.12 472 ALA A O 1
ATOM 3506 N N . GLU A 1 473 ? 33.418 5.143 -56.855 1.00 65.69 473 GLU A N 1
ATOM 3507 C CA . GLU A 1 473 ? 34.008 4.367 -55.769 1.00 65.69 473 GLU A CA 1
ATOM 3508 C C . GLU A 1 473 ? 33.321 3.007 -55.620 1.00 65.69 473 GLU A C 1
ATOM 3510 O O . GLU A 1 473 ? 34.002 2.007 -55.394 1.00 65.69 473 GLU A O 1
ATOM 3515 N N . ALA A 1 474 ? 31.993 2.955 -55.778 1.00 60.19 474 ALA A N 1
ATOM 3516 C CA . ALA A 1 474 ? 31.222 1.721 -55.657 1.00 60.19 474 ALA A CA 1
ATOM 3517 C C . ALA A 1 474 ? 31.583 0.717 -56.758 1.00 60.19 474 ALA A C 1
ATOM 3519 O O . ALA A 1 474 ? 31.830 -0.451 -56.461 1.00 60.19 474 ALA A O 1
ATOM 3520 N N . ILE A 1 475 ? 31.710 1.169 -58.013 1.00 76.25 475 ILE A N 1
ATOM 3521 C CA . ILE A 1 475 ? 32.085 0.275 -59.119 1.00 76.25 475 ILE A CA 1
ATOM 3522 C C . ILE A 1 475 ? 33.512 -0.280 -58.965 1.00 76.25 475 ILE A C 1
ATOM 3524 O O . ILE A 1 475 ? 33.780 -1.424 -59.326 1.00 76.25 475 ILE A O 1
ATOM 3528 N N . LYS A 1 476 ? 34.429 0.495 -58.365 1.00 73.25 476 LYS A N 1
ATOM 3529 C CA . LYS A 1 476 ? 35.800 0.051 -58.064 1.00 73.25 476 LYS A CA 1
ATOM 3530 C C . LYS A 1 476 ? 35.867 -0.978 -56.939 1.00 73.25 476 LYS A C 1
ATOM 3532 O O . LYS A 1 476 ? 36.819 -1.751 -56.910 1.00 73.25 476 LYS A O 1
ATOM 3537 N N . ALA A 1 477 ? 34.903 -0.963 -56.024 1.00 69.56 477 ALA A N 1
ATOM 3538 C CA . ALA A 1 477 ? 34.857 -1.856 -54.872 1.00 69.56 477 ALA A CA 1
ATOM 3539 C C . ALA A 1 477 ? 34.230 -3.228 -55.183 1.00 69.56 477 ALA A C 1
ATOM 3541 O O . ALA A 1 477 ? 34.252 -4.102 -54.316 1.00 69.56 477 ALA A O 1
ATOM 3542 N N . LEU A 1 478 ? 33.695 -3.434 -56.396 1.00 73.56 478 LEU A N 1
ATOM 3543 C CA . LEU A 1 478 ? 33.136 -4.722 -56.810 1.00 73.56 478 LEU A CA 1
ATOM 3544 C C . LEU A 1 478 ? 34.205 -5.819 -56.805 1.00 73.56 478 LEU A C 1
ATOM 3546 O O . LEU A 1 478 ? 35.316 -5.640 -57.317 1.00 73.56 478 LEU A O 1
ATOM 3550 N N . THR A 1 479 ? 33.851 -6.977 -56.252 1.00 71.75 479 THR A N 1
ATOM 3551 C CA . THR A 1 479 ? 34.747 -8.135 -56.211 1.00 71.75 479 THR A CA 1
ATOM 3552 C C . THR A 1 479 ? 34.850 -8.826 -57.571 1.00 71.75 479 THR A C 1
ATOM 3554 O O . THR A 1 479 ? 33.985 -8.648 -58.435 1.00 71.75 479 THR A O 1
ATOM 3557 N N . PRO A 1 480 ? 35.880 -9.665 -57.784 1.00 75.44 480 PRO A N 1
ATOM 3558 C CA . PRO A 1 480 ? 35.997 -10.461 -59.000 1.00 75.44 480 PRO A CA 1
ATOM 3559 C C . PRO A 1 480 ? 34.767 -11.313 -59.324 1.00 75.44 480 PRO A C 1
ATOM 3561 O O . PRO A 1 480 ? 34.389 -11.429 -60.488 1.00 75.44 480 PRO A O 1
ATOM 3564 N N . GLU A 1 481 ? 34.130 -11.897 -58.312 1.00 70.12 481 GLU A N 1
ATOM 3565 C CA . GLU A 1 481 ? 32.912 -12.695 -58.462 1.00 70.12 481 GLU A CA 1
ATOM 3566 C C . GLU A 1 481 ? 31.722 -11.831 -58.890 1.00 70.12 481 GLU A C 1
ATOM 3568 O O . GLU A 1 481 ? 30.932 -12.251 -59.732 1.00 70.12 481 GLU A O 1
ATOM 3573 N N . GLN A 1 482 ? 31.614 -10.612 -58.362 1.00 69.00 482 GLN A N 1
ATOM 3574 C CA . GLN A 1 482 ? 30.542 -9.680 -58.710 1.00 69.00 482 GLN A CA 1
ATOM 3575 C C . GLN A 1 482 ? 30.697 -9.140 -60.121 1.00 69.00 482 GLN A C 1
ATOM 3577 O O . GLN A 1 482 ? 29.720 -9.113 -60.859 1.00 69.00 482 GLN A O 1
ATOM 3582 N N . LEU A 1 483 ? 31.920 -8.788 -60.522 1.00 80.88 483 LEU A N 1
ATOM 3583 C CA . LEU A 1 483 ? 32.223 -8.370 -61.891 1.00 80.88 483 LEU A CA 1
ATOM 3584 C C . LEU A 1 483 ? 31.896 -9.481 -62.902 1.00 80.88 483 LEU A C 1
ATOM 3586 O O . LEU A 1 483 ? 31.316 -9.200 -63.948 1.00 80.88 483 LEU A O 1
ATOM 3590 N N . LYS A 1 484 ? 32.169 -10.747 -62.558 1.00 78.50 484 LYS A N 1
ATOM 3591 C CA . LYS A 1 484 ? 31.740 -11.914 -63.352 1.00 78.50 484 LYS A CA 1
ATOM 3592 C C . LYS A 1 484 ? 30.223 -12.107 -63.371 1.00 78.50 484 LYS A C 1
ATOM 3594 O O . LYS A 1 484 ? 29.698 -12.654 -64.333 1.00 78.50 484 LYS A O 1
ATOM 3599 N N . GLY A 1 485 ? 29.532 -11.713 -62.303 1.00 73.88 485 GLY A N 1
ATOM 3600 C CA . GLY A 1 485 ? 28.088 -11.874 -62.137 1.00 73.88 485 GLY A CA 1
ATOM 3601 C C . GLY A 1 485 ? 27.232 -10.788 -62.794 1.00 73.88 485 GLY A C 1
ATOM 3602 O O . GLY A 1 485 ? 26.015 -10.962 -62.860 1.00 73.88 485 GLY A O 1
ATOM 3603 N N . ILE A 1 486 ? 27.828 -9.690 -63.283 1.00 80.75 486 ILE A N 1
ATOM 3604 C CA . ILE A 1 486 ? 27.093 -8.627 -63.986 1.00 80.75 486 ILE A CA 1
ATOM 3605 C C . ILE A 1 486 ? 26.460 -9.214 -65.249 1.00 80.75 486 ILE A C 1
ATOM 3607 O O . ILE A 1 486 ? 27.159 -9.746 -66.113 1.00 80.75 486 ILE A O 1
ATOM 3611 N N . LYS A 1 487 ? 25.138 -9.087 -65.376 1.00 80.69 487 LYS A N 1
ATOM 3612 C CA . LYS A 1 487 ? 24.387 -9.550 -66.549 1.00 80.69 487 LYS A CA 1
ATOM 3613 C C . LYS A 1 487 ? 24.489 -8.552 -67.715 1.00 80.69 487 LYS A C 1
ATOM 3615 O O . LYS A 1 487 ? 24.641 -7.354 -67.465 1.00 80.69 487 LYS A O 1
ATOM 3620 N N . PRO A 1 488 ? 24.327 -9.005 -68.973 1.00 78.12 488 PRO A N 1
ATOM 3621 C CA . PRO A 1 488 ? 24.254 -8.138 -70.154 1.00 78.12 488 PRO A CA 1
ATOM 3622 C C . PRO A 1 488 ? 23.321 -6.931 -69.985 1.00 78.12 488 PRO A C 1
ATOM 3624 O O . PRO A 1 488 ? 23.705 -5.800 -70.260 1.00 78.12 488 PRO A O 1
ATOM 3627 N N . ASP A 1 489 ? 22.129 -7.144 -69.437 1.00 76.56 489 ASP A N 1
ATOM 3628 C CA . ASP A 1 489 ? 21.138 -6.078 -69.264 1.00 76.56 489 ASP A CA 1
ATOM 3629 C C . ASP A 1 489 ? 21.601 -5.044 -68.220 1.00 76.56 489 ASP A C 1
ATOM 3631 O O . ASP A 1 489 ? 21.375 -3.846 -68.369 1.00 76.56 489 ASP A O 1
ATOM 3635 N N . GLN A 1 490 ? 22.315 -5.493 -67.183 1.00 83.88 490 GLN A N 1
ATOM 3636 C CA . GLN A 1 490 ? 22.795 -4.653 -66.084 1.00 83.88 490 GLN A CA 1
ATOM 3637 C C . GLN A 1 490 ? 23.970 -3.767 -66.497 1.00 83.88 490 GLN A C 1
ATOM 3639 O O . GLN A 1 490 ? 24.026 -2.605 -66.098 1.00 83.88 490 GLN A O 1
ATOM 3644 N N . ILE A 1 491 ? 24.896 -4.277 -67.318 1.00 86.56 491 ILE A N 1
ATOM 3645 C CA . ILE A 1 491 ? 26.053 -3.476 -67.740 1.00 86.56 491 ILE A CA 1
ATOM 3646 C C . ILE A 1 491 ? 25.638 -2.282 -68.609 1.00 86.56 491 ILE A C 1
ATOM 3648 O O . ILE A 1 491 ? 26.301 -1.247 -68.575 1.00 86.56 491 ILE A O 1
ATOM 3652 N N . THR A 1 492 ? 24.503 -2.371 -69.313 1.00 83.06 492 THR A N 1
ATOM 3653 C CA . THR A 1 492 ? 23.954 -1.246 -70.091 1.00 83.06 492 THR A CA 1
ATOM 3654 C C . THR A 1 492 ? 23.411 -0.110 -69.221 1.00 83.06 492 THR A C 1
ATOM 3656 O O . THR A 1 492 ? 23.345 1.027 -69.683 1.00 83.06 492 THR A O 1
ATOM 3659 N N . LEU A 1 493 ? 23.066 -0.388 -67.957 1.00 83.12 493 LEU A N 1
ATOM 3660 C CA . LEU A 1 493 ? 22.555 0.607 -67.007 1.00 83.12 493 LEU A CA 1
ATOM 3661 C C . LEU A 1 493 ? 23.673 1.429 -66.349 1.00 83.12 493 LEU A C 1
ATOM 3663 O O . LEU A 1 493 ? 23.407 2.498 -65.800 1.00 83.12 493 LEU A O 1
ATOM 3667 N N . ILE A 1 494 ? 24.924 0.961 -66.417 1.00 85.62 494 ILE A N 1
ATOM 3668 C CA . ILE A 1 494 ? 26.075 1.674 -65.858 1.00 85.62 494 ILE A CA 1
ATOM 3669 C C . ILE A 1 494 ? 26.354 2.921 -66.701 1.00 85.62 494 ILE A C 1
ATOM 3671 O O . ILE A 1 494 ? 26.679 2.833 -67.887 1.00 85.62 494 ILE A O 1
ATOM 3675 N N . LYS A 1 495 ? 26.284 4.102 -66.081 1.00 86.69 495 LYS A N 1
ATOM 3676 C CA . LYS A 1 495 ? 26.574 5.370 -66.763 1.00 86.69 495 LYS A CA 1
ATOM 3677 C C . LYS A 1 495 ? 27.977 5.370 -67.371 1.00 86.69 495 LYS A C 1
ATOM 3679 O O . LYS A 1 495 ? 28.934 4.849 -66.797 1.00 86.69 495 LYS A O 1
ATOM 3684 N N . VAL A 1 496 ? 28.111 6.034 -68.515 1.00 85.62 496 VAL A N 1
ATOM 3685 C CA . VAL A 1 496 ? 29.367 6.120 -69.276 1.00 85.62 496 VAL A CA 1
ATOM 3686 C C . VAL A 1 496 ? 30.512 6.706 -68.436 1.00 85.62 496 VAL A C 1
ATOM 3688 O O . VAL A 1 496 ? 31.642 6.241 -68.515 1.00 85.62 496 VAL A O 1
ATOM 3691 N N . GLU A 1 497 ? 30.227 7.677 -67.570 1.00 84.81 497 GLU A N 1
ATOM 3692 C CA . GLU A 1 497 ? 31.212 8.273 -66.653 1.00 84.81 497 GLU A CA 1
ATOM 3693 C C . GLU A 1 497 ? 31.705 7.319 -65.553 1.00 84.81 497 GLU A C 1
ATOM 3695 O O . GLU A 1 497 ? 32.782 7.523 -65.003 1.00 84.81 497 GLU A O 1
ATOM 3700 N N . ILE A 1 498 ? 30.947 6.260 -65.261 1.00 83.69 498 ILE A N 1
ATOM 3701 C CA . ILE A 1 498 ? 31.270 5.256 -64.245 1.00 83.69 498 ILE A CA 1
ATOM 3702 C C . ILE A 1 498 ? 31.991 4.066 -64.883 1.00 83.69 498 ILE A C 1
ATOM 3704 O O . ILE A 1 498 ? 32.941 3.539 -64.308 1.00 83.69 498 ILE A O 1
ATOM 3708 N N . ILE A 1 499 ? 31.619 3.671 -66.105 1.00 86.88 499 ILE A N 1
ATOM 3709 C CA . ILE A 1 499 ? 32.231 2.511 -66.771 1.00 86.88 499 ILE A CA 1
ATOM 3710 C C . ILE A 1 499 ? 33.712 2.723 -67.099 1.00 86.88 499 ILE A C 1
ATOM 3712 O O . ILE A 1 499 ? 34.513 1.797 -66.990 1.00 86.88 499 ILE A O 1
ATOM 3716 N N . VAL A 1 500 ? 34.098 3.963 -67.414 1.00 88.44 500 VAL A N 1
ATOM 3717 C CA . VAL A 1 500 ? 35.494 4.345 -67.690 1.00 88.44 500 VAL A CA 1
ATOM 3718 C C . VAL A 1 500 ? 36.393 4.286 -66.455 1.00 88.44 500 VAL A C 1
ATOM 3720 O O . VAL A 1 500 ? 37.616 4.310 -66.583 1.00 88.44 500 VAL A O 1
ATOM 3723 N N . VAL A 1 501 ? 35.806 4.199 -65.260 1.00 88.75 501 VAL A N 1
ATOM 3724 C CA . VAL A 1 501 ? 36.523 4.152 -63.981 1.00 88.75 501 VAL A CA 1
ATOM 3725 C C . VAL A 1 501 ? 37.034 2.737 -63.662 1.00 88.75 501 VAL A C 1
ATOM 3727 O O . VAL A 1 501 ? 37.937 2.592 -62.831 1.00 88.75 501 VAL A O 1
ATOM 3730 N N . LEU A 1 502 ? 36.507 1.702 -64.331 1.00 87.12 502 LEU A N 1
ATOM 3731 C CA . LEU A 1 502 ? 36.963 0.319 -64.185 1.00 87.12 502 LEU A CA 1
ATOM 3732 C C . LEU A 1 502 ? 38.413 0.154 -64.649 1.00 87.12 502 LEU A C 1
ATOM 3734 O O . LEU A 1 502 ? 38.802 0.578 -65.739 1.00 87.12 502 LEU A O 1
ATOM 3738 N N . SER A 1 503 ? 39.222 -0.517 -63.832 1.00 90.00 503 SER A N 1
ATOM 3739 C CA . SER A 1 503 ? 40.593 -0.855 -64.217 1.00 90.00 503 SER A CA 1
ATOM 3740 C C . SER A 1 503 ? 40.633 -1.939 -65.301 1.00 90.00 503 SER A C 1
ATOM 3742 O O . SER A 1 503 ? 39.711 -2.743 -65.443 1.00 90.00 503 SER A O 1
ATOM 3744 N N . VAL A 1 504 ? 41.755 -2.009 -66.024 1.00 88.25 504 VAL A N 1
ATOM 3745 C CA . VAL A 1 504 ? 42.058 -3.074 -66.999 1.00 88.25 504 VAL A CA 1
ATOM 3746 C C . VAL A 1 504 ? 41.863 -4.472 -66.395 1.00 88.25 504 VAL A C 1
ATOM 3748 O O . VAL A 1 504 ? 41.294 -5.345 -67.041 1.00 88.25 504 VAL A O 1
ATOM 3751 N N . GLU A 1 505 ? 42.277 -4.688 -65.143 1.00 87.38 505 GLU A N 1
ATOM 3752 C CA . GLU A 1 505 ? 42.104 -5.982 -64.468 1.00 87.38 505 GLU A CA 1
ATOM 3753 C C . GLU A 1 505 ? 40.643 -6.284 -64.129 1.00 87.38 505 GLU A C 1
ATOM 3755 O O . GLU A 1 505 ? 40.223 -7.433 -64.219 1.00 87.38 505 GLU A O 1
ATOM 3760 N N . GLN A 1 506 ? 39.843 -5.271 -63.798 1.00 88.81 506 GLN A N 1
ATOM 3761 C CA . GLN A 1 506 ? 38.416 -5.457 -63.532 1.00 88.81 506 GLN A CA 1
ATOM 3762 C C . GLN A 1 506 ? 37.624 -5.742 -64.811 1.00 88.81 506 GLN A C 1
ATOM 3764 O O . GLN A 1 506 ? 36.740 -6.594 -64.801 1.00 88.81 506 GLN A O 1
ATOM 3769 N N . LEU A 1 507 ? 37.974 -5.096 -65.928 1.00 88.62 507 LEU A N 1
ATOM 3770 C CA . LEU A 1 507 ? 37.336 -5.347 -67.225 1.00 88.62 507 LEU A CA 1
ATOM 3771 C C . LEU A 1 507 ? 37.573 -6.778 -67.726 1.00 88.62 507 LEU A C 1
ATOM 3773 O O . LEU A 1 507 ? 36.655 -7.376 -68.281 1.00 88.62 507 LEU A O 1
ATOM 3777 N N . LYS A 1 508 ? 38.747 -7.368 -67.456 1.00 86.31 508 LYS A N 1
ATOM 3778 C CA . LYS A 1 508 ? 39.051 -8.780 -67.776 1.00 86.31 508 LYS A CA 1
ATOM 3779 C C . LYS A 1 508 ? 38.161 -9.785 -67.045 1.00 86.31 508 LYS A C 1
ATOM 3781 O O . LYS A 1 508 ? 38.096 -10.943 -67.453 1.00 86.31 508 LYS A O 1
ATOM 3786 N N . LEU A 1 509 ? 37.542 -9.377 -65.937 1.00 86.19 509 LEU A N 1
ATOM 3787 C CA . LEU A 1 509 ? 36.709 -10.244 -65.107 1.00 86.19 509 LEU A CA 1
ATOM 3788 C C . LEU A 1 509 ? 35.256 -10.285 -65.580 1.00 86.19 509 LEU A C 1
ATOM 3790 O O . LEU A 1 509 ? 34.508 -11.121 -65.090 1.00 86.19 509 LEU A O 1
ATOM 3794 N N . LEU A 1 510 ? 34.852 -9.438 -66.530 1.00 84.75 510 LEU A N 1
ATOM 3795 C CA . LEU A 1 510 ? 33.537 -9.558 -67.155 1.00 84.75 510 LEU A CA 1
ATOM 3796 C C . LEU A 1 510 ? 33.407 -10.902 -67.888 1.00 84.75 510 LEU A C 1
ATOM 3798 O O . LEU A 1 510 ? 34.398 -11.531 -68.269 1.00 84.75 510 LEU A O 1
ATOM 3802 N N . THR A 1 511 ? 32.176 -11.350 -68.117 1.00 80.50 511 THR A N 1
ATOM 3803 C CA . THR A 1 511 ? 31.947 -12.453 -69.057 1.00 80.50 511 THR A CA 1
ATOM 3804 C C . THR A 1 511 ? 32.017 -11.926 -70.494 1.00 80.50 511 THR A C 1
ATOM 3806 O O . THR A 1 511 ? 31.765 -10.738 -70.726 1.00 80.50 511 THR A O 1
ATOM 3809 N N . PRO A 1 512 ? 32.316 -12.780 -71.486 1.00 75.56 512 PRO A N 1
ATOM 3810 C CA . PRO A 1 512 ? 32.278 -12.365 -72.885 1.00 75.56 512 PRO A CA 1
ATOM 3811 C C . PRO A 1 512 ? 30.901 -11.858 -73.339 1.00 75.56 512 PRO A C 1
ATOM 3813 O O . PRO A 1 512 ? 30.826 -10.923 -74.132 1.00 75.56 512 PRO A O 1
ATOM 3816 N N . GLU A 1 513 ? 29.817 -12.429 -72.805 1.00 73.00 513 GLU A N 1
ATOM 3817 C CA . GLU A 1 513 ? 28.441 -11.988 -73.075 1.00 73.00 513 GLU A CA 1
ATOM 3818 C C . GLU A 1 513 ? 28.196 -10.570 -72.543 1.00 73.00 513 GLU A C 1
ATOM 3820 O O . GLU A 1 513 ? 27.705 -9.701 -73.264 1.00 73.00 513 GLU A O 1
ATOM 3825 N N . THR A 1 514 ? 28.607 -10.305 -71.303 1.00 79.88 514 THR A N 1
ATOM 3826 C CA . THR A 1 514 ? 28.464 -8.989 -70.676 1.00 79.88 514 THR A CA 1
ATOM 3827 C C . THR A 1 514 ? 29.368 -7.949 -71.348 1.00 79.88 514 THR A C 1
ATOM 3829 O O . THR A 1 514 ? 28.937 -6.830 -71.604 1.00 79.88 514 THR A O 1
ATOM 3832 N N . ALA A 1 515 ? 30.599 -8.306 -71.724 1.00 82.88 515 ALA A N 1
ATOM 3833 C CA . ALA A 1 515 ? 31.491 -7.413 -72.467 1.00 82.88 515 ALA A CA 1
ATOM 3834 C C . ALA A 1 515 ? 30.946 -7.063 -73.867 1.00 82.88 515 ALA A C 1
ATOM 3836 O O . ALA A 1 515 ? 31.091 -5.927 -74.327 1.00 82.88 515 ALA A O 1
ATOM 3837 N N . ALA A 1 516 ? 30.282 -8.008 -74.540 1.00 77.88 516 ALA A N 1
ATOM 3838 C CA . ALA A 1 516 ? 29.639 -7.762 -75.828 1.00 77.88 516 ALA A CA 1
ATOM 3839 C C . ALA A 1 516 ? 28.460 -6.779 -75.713 1.00 77.88 516 ALA A C 1
ATOM 3841 O O . ALA A 1 516 ? 28.289 -5.941 -76.606 1.00 77.88 516 ALA A O 1
ATOM 3842 N N . ALA A 1 517 ? 27.716 -6.845 -74.603 1.00 82.50 517 ALA A N 1
ATOM 3843 C CA . ALA A 1 517 ? 26.529 -6.036 -74.320 1.00 82.50 517 ALA A CA 1
ATOM 3844 C C . ALA A 1 517 ? 26.809 -4.558 -73.998 1.00 82.50 517 ALA A C 1
ATOM 3846 O O . ALA A 1 517 ? 25.874 -3.761 -73.958 1.00 82.50 517 ALA A O 1
ATOM 3847 N N . LEU A 1 518 ? 28.075 -4.171 -73.806 1.00 82.94 518 LEU A N 1
ATOM 3848 C CA . LEU A 1 518 ? 28.470 -2.767 -73.688 1.00 82.94 518 LEU A CA 1
ATOM 3849 C C . LEU A 1 518 ? 27.931 -1.947 -74.872 1.00 82.94 518 LEU A C 1
ATOM 3851 O O . LEU A 1 518 ? 28.128 -2.317 -76.037 1.00 82.94 518 LEU A O 1
ATOM 3855 N N . THR A 1 519 ? 27.291 -0.816 -74.575 1.00 83.44 519 THR A N 1
ATOM 3856 C CA . THR A 1 519 ? 26.743 0.078 -75.602 1.00 83.44 519 THR A CA 1
ATOM 3857 C C . THR A 1 519 ? 27.864 0.742 -76.401 1.00 83.44 519 THR A C 1
ATOM 3859 O O . THR A 1 519 ? 28.998 0.874 -75.928 1.00 83.44 519 THR A O 1
ATOM 3862 N N . ASP A 1 520 ? 27.558 1.206 -77.614 1.00 80.88 520 ASP A N 1
ATOM 3863 C CA . ASP A 1 520 ? 28.536 1.918 -78.447 1.00 80.88 520 ASP A CA 1
ATOM 3864 C C . ASP A 1 520 ? 29.075 3.174 -77.746 1.00 80.88 520 ASP A C 1
ATOM 3866 O O . ASP A 1 520 ? 30.256 3.499 -77.861 1.00 80.88 520 ASP A O 1
ATOM 3870 N N . GLU A 1 521 ? 28.232 3.843 -76.955 1.00 80.81 521 GLU A N 1
ATOM 3871 C CA . GLU A 1 521 ? 28.614 5.023 -76.181 1.00 80.81 521 GLU A CA 1
ATOM 3872 C C . GLU A 1 521 ? 29.582 4.679 -75.040 1.00 80.81 521 GLU A C 1
ATOM 3874 O O . GLU A 1 521 ? 30.574 5.382 -74.838 1.00 80.81 521 GLU A O 1
ATOM 3879 N N . GLN A 1 522 ? 29.346 3.568 -74.335 1.00 89.75 522 GLN A N 1
ATOM 3880 C CA . GLN A 1 522 ? 30.254 3.064 -73.304 1.00 89.75 522 GLN A CA 1
ATOM 3881 C C . GLN A 1 522 ? 31.602 2.652 -73.915 1.00 89.75 522 GLN A C 1
ATOM 3883 O O . GLN A 1 522 ? 32.649 3.093 -73.439 1.00 89.75 522 GLN A O 1
ATOM 3888 N N . LYS A 1 523 ? 31.591 1.868 -75.006 1.00 81.56 523 LYS A N 1
ATOM 3889 C CA . LYS A 1 523 ? 32.810 1.415 -75.706 1.00 81.56 523 LYS A CA 1
ATOM 3890 C C . LYS A 1 523 ? 33.638 2.587 -76.229 1.00 81.56 523 LYS A C 1
ATOM 3892 O O . LYS A 1 523 ? 34.857 2.573 -76.089 1.00 81.56 523 LYS A O 1
ATOM 3897 N N . ALA A 1 524 ? 32.993 3.616 -76.780 1.00 82.06 524 ALA A N 1
ATOM 3898 C CA . ALA A 1 524 ? 33.668 4.784 -77.347 1.00 82.06 524 ALA A CA 1
ATOM 3899 C C . ALA A 1 524 ? 34.425 5.637 -76.314 1.00 82.06 524 ALA A C 1
ATOM 3901 O O . ALA A 1 524 ? 35.251 6.467 -76.701 1.00 82.06 524 ALA A O 1
ATOM 3902 N N . LYS A 1 525 ? 34.135 5.481 -75.016 1.00 88.75 525 LYS A N 1
ATOM 3903 C CA . LYS A 1 525 ? 34.804 6.223 -73.937 1.00 88.75 525 LYS A CA 1
ATOM 3904 C C . LYS A 1 525 ? 35.874 5.424 -73.199 1.00 88.75 525 LYS A C 1
ATOM 3906 O O . LYS A 1 525 ? 36.611 6.019 -72.417 1.00 88.75 525 LYS A O 1
ATOM 3911 N N . LEU A 1 526 ? 35.987 4.122 -73.456 1.00 86.88 526 LEU A N 1
ATOM 3912 C CA . LEU A 1 526 ? 37.075 3.308 -72.922 1.00 86.88 526 LEU A CA 1
ATOM 3913 C C . LEU A 1 526 ? 38.401 3.664 -73.608 1.00 86.88 526 LEU A C 1
ATOM 3915 O O . LEU A 1 526 ? 38.446 3.959 -74.803 1.00 86.88 526 LEU A O 1
ATOM 3919 N N . SER A 1 527 ? 39.496 3.620 -72.850 1.00 86.00 527 SER A N 1
ATOM 3920 C CA . SER A 1 527 ? 40.845 3.751 -73.406 1.00 86.00 527 SER A CA 1
ATOM 3921 C C . SER A 1 527 ? 41.211 2.542 -74.278 1.00 86.00 527 SER A C 1
ATOM 3923 O O . SER A 1 527 ? 40.628 1.467 -74.141 1.00 86.00 527 SER A O 1
ATOM 3925 N N . GLU A 1 528 ? 42.224 2.677 -75.140 1.00 76.88 528 GLU A N 1
ATOM 3926 C CA . GLU A 1 528 ? 42.713 1.557 -75.964 1.00 76.88 528 GLU A CA 1
ATOM 3927 C C . GLU A 1 528 ? 43.111 0.336 -75.115 1.00 76.88 528 GLU A C 1
ATOM 3929 O O . GLU A 1 528 ? 42.811 -0.801 -75.480 1.00 76.88 528 GLU A O 1
ATOM 3934 N N . GLU A 1 529 ? 43.722 0.562 -73.947 1.00 78.25 529 GLU A N 1
ATOM 3935 C CA . GLU A 1 529 ? 44.089 -0.502 -73.006 1.00 78.25 529 GLU A CA 1
ATOM 3936 C C . GLU A 1 529 ? 42.862 -1.171 -72.375 1.00 78.25 529 GLU A C 1
ATOM 3938 O O . GLU A 1 529 ? 42.835 -2.392 -72.229 1.00 78.25 529 GLU A O 1
ATOM 3943 N N . GLN A 1 530 ? 41.833 -0.394 -72.029 1.00 86.88 530 GLN A N 1
ATOM 3944 C CA . GLN A 1 530 ? 40.577 -0.909 -71.481 1.00 86.88 530 GLN A CA 1
ATOM 3945 C C . GLN A 1 530 ? 39.802 -1.726 -72.522 1.00 86.88 530 GLN A C 1
ATOM 3947 O O . GLN A 1 530 ? 39.317 -2.809 -72.205 1.00 86.88 530 GLN A O 1
ATOM 3952 N N . VAL A 1 531 ? 39.736 -1.260 -73.774 1.00 78.31 531 VAL A N 1
ATOM 3953 C CA . VAL A 1 531 ? 39.109 -2.005 -74.880 1.00 78.31 531 VAL A CA 1
ATOM 3954 C C . VAL A 1 531 ? 39.854 -3.315 -75.141 1.00 78.31 531 VAL A C 1
ATOM 3956 O O . VAL A 1 531 ? 39.225 -4.359 -75.303 1.00 78.31 531 VAL A O 1
ATOM 3959 N N . ALA A 1 532 ? 41.190 -3.296 -75.128 1.00 70.94 532 ALA A N 1
ATOM 3960 C CA . ALA A 1 532 ? 42.005 -4.498 -75.304 1.00 70.94 532 ALA A CA 1
ATOM 3961 C C . ALA A 1 532 ? 41.857 -5.514 -74.153 1.00 70.94 532 ALA A C 1
ATOM 3963 O O . ALA A 1 532 ? 42.124 -6.702 -74.347 1.00 70.94 532 ALA A O 1
ATOM 3964 N N . ALA A 1 533 ? 41.446 -5.052 -72.969 1.00 79.75 533 ALA A N 1
ATOM 3965 C CA . ALA A 1 533 ? 41.236 -5.865 -71.777 1.00 79.75 533 ALA A CA 1
ATOM 3966 C C . ALA A 1 533 ? 39.892 -6.603 -71.759 1.00 79.75 533 ALA A C 1
ATOM 3968 O O . ALA A 1 533 ? 39.728 -7.527 -70.960 1.00 79.75 533 ALA A O 1
ATOM 3969 N N . LEU A 1 534 ? 38.939 -6.200 -72.607 1.00 81.56 534 LEU A N 1
ATOM 3970 C CA . LEU A 1 534 ? 37.621 -6.818 -72.644 1.00 81.56 534 LEU A CA 1
ATOM 3971 C C . LEU A 1 534 ? 37.726 -8.298 -73.057 1.00 81.56 534 LEU A C 1
ATOM 3973 O O . LEU A 1 534 ? 38.408 -8.620 -74.039 1.00 81.56 534 LEU A O 1
ATOM 3977 N N . PRO A 1 535 ? 37.042 -9.206 -72.336 1.00 75.44 535 PRO A N 1
ATOM 3978 C CA . PRO A 1 535 ? 36.961 -10.606 -72.707 1.00 75.44 535 PRO A CA 1
ATOM 3979 C C . PRO A 1 535 ? 36.435 -10.732 -74.134 1.00 75.44 535 PRO A C 1
ATOM 3981 O O . PRO A 1 535 ? 35.397 -10.176 -74.493 1.00 75.44 535 PRO A O 1
ATOM 3984 N N . LYS A 1 536 ? 37.172 -11.469 -74.961 1.00 65.75 536 LYS A N 1
ATOM 3985 C CA . LYS A 1 536 ? 36.730 -11.786 -76.318 1.00 65.75 536 LYS A CA 1
ATOM 3986 C C . LYS A 1 536 ? 35.608 -12.823 -76.235 1.00 65.75 536 LYS A C 1
ATOM 3988 O O . LYS A 1 536 ? 35.688 -13.679 -75.354 1.00 65.75 536 LYS A O 1
ATOM 3993 N N . PRO A 1 537 ? 34.606 -12.779 -77.134 1.00 57.34 537 PRO A N 1
ATOM 3994 C CA . PRO A 1 537 ? 33.609 -13.841 -77.238 1.00 57.34 537 PRO A CA 1
ATOM 3995 C C . PRO A 1 537 ? 34.314 -15.198 -77.291 1.00 57.34 537 PRO A C 1
ATOM 3997 O O . PRO A 1 537 ? 35.273 -15.366 -78.051 1.00 57.34 537 PRO A O 1
ATOM 4000 N N . ASP A 1 538 ? 33.862 -16.143 -76.465 1.00 50.31 538 ASP A N 1
ATOM 4001 C CA . ASP A 1 538 ? 34.312 -17.527 -76.570 1.00 50.31 538 ASP A CA 1
ATOM 4002 C C . ASP A 1 538 ? 34.053 -18.001 -78.004 1.00 50.31 538 ASP A C 1
ATOM 4004 O O . ASP A 1 538 ? 32.965 -17.806 -78.552 1.00 50.31 538 ASP A O 1
ATOM 4008 N N . ALA A 1 539 ? 35.064 -18.605 -78.635 1.00 47.03 539 ALA A N 1
ATOM 4009 C CA . ALA A 1 539 ? 34.876 -19.226 -79.939 1.00 47.03 539 ALA A CA 1
ATOM 4010 C C . ALA A 1 539 ? 33.724 -20.246 -79.832 1.00 47.03 539 ALA A C 1
ATOM 4012 O O . ALA A 1 539 ? 33.696 -21.015 -78.862 1.00 47.03 539 ALA A O 1
ATOM 4013 N N . PRO A 1 540 ? 32.767 -20.269 -80.780 1.00 47.81 540 PRO A N 1
ATOM 4014 C CA . PRO A 1 540 ? 31.584 -21.110 -80.650 1.00 47.81 540 PRO A CA 1
ATOM 4015 C C . PRO A 1 540 ? 31.990 -22.577 -80.455 1.00 47.81 540 PRO A C 1
ATOM 4017 O O . PRO A 1 540 ? 32.900 -23.073 -81.119 1.00 47.81 540 PRO A O 1
ATOM 4020 N N . LYS A 1 541 ? 31.342 -23.282 -79.522 1.00 48.50 541 LYS A N 1
ATOM 4021 C CA . LYS A 1 541 ? 31.539 -24.728 -79.331 1.00 48.50 541 LYS A CA 1
ATOM 4022 C C . LYS A 1 541 ? 30.947 -25.485 -80.534 1.00 48.50 541 LYS A C 1
ATOM 4024 O O . LYS A 1 541 ? 29.920 -25.054 -81.052 1.00 48.50 541 LYS A O 1
ATOM 4029 N N . PRO A 1 542 ? 31.552 -26.603 -80.977 1.00 47.44 542 PRO A N 1
ATOM 4030 C CA . PRO A 1 542 ? 31.148 -27.314 -82.197 1.00 47.44 542 PRO A CA 1
ATOM 4031 C C . PRO A 1 542 ? 29.714 -27.879 -82.184 1.00 47.44 542 PRO A C 1
ATOM 4033 O O . PRO A 1 542 ? 29.188 -28.154 -83.255 1.00 47.44 542 PRO A O 1
ATOM 4036 N N . ASP A 1 543 ? 29.075 -27.995 -81.014 1.00 49.78 543 ASP A N 1
ATOM 4037 C CA . ASP A 1 543 ? 27.751 -28.622 -80.851 1.00 49.78 543 ASP A CA 1
ATOM 4038 C C . ASP A 1 543 ? 26.611 -27.629 -80.544 1.00 49.78 543 ASP A C 1
ATOM 4040 O O . ASP A 1 543 ? 25.503 -28.042 -80.205 1.00 49.78 543 ASP A O 1
ATOM 4044 N N . VAL A 1 544 ? 26.862 -26.318 -80.630 1.00 51.69 544 VAL A N 1
ATOM 4045 C CA . VAL A 1 544 ? 25.818 -25.292 -80.471 1.00 51.69 544 VAL A CA 1
ATOM 4046 C C . VAL A 1 544 ? 25.280 -24.920 -81.849 1.00 51.69 544 VAL A C 1
ATOM 4048 O O . VAL A 1 544 ? 26.052 -24.688 -82.777 1.00 51.69 544 VAL A O 1
ATOM 4051 N N . GLU A 1 545 ? 23.957 -24.873 -81.987 1.00 56.22 545 GLU A N 1
ATOM 4052 C CA . GLU A 1 545 ? 23.278 -24.463 -83.216 1.00 56.22 545 GLU A CA 1
ATOM 4053 C C . GLU A 1 545 ? 23.669 -23.016 -83.561 1.00 56.22 545 GLU A C 1
ATOM 4055 O O . GLU A 1 545 ? 23.288 -22.068 -82.878 1.00 56.22 545 GLU A O 1
ATOM 4060 N N . ILE A 1 546 ? 24.518 -22.850 -84.579 1.00 60.94 546 ILE A N 1
ATOM 4061 C CA . ILE A 1 546 ? 24.970 -21.533 -85.032 1.00 60.94 546 ILE A CA 1
ATOM 4062 C C . ILE A 1 546 ? 23.818 -20.880 -85.804 1.00 60.94 546 ILE A C 1
ATOM 4064 O O . ILE A 1 546 ? 23.396 -21.395 -86.840 1.00 60.94 546 ILE A O 1
ATOM 4068 N N . ASP A 1 547 ? 23.342 -19.723 -85.339 1.00 68.50 547 ASP A N 1
ATOM 4069 C CA . ASP A 1 547 ? 22.414 -18.880 -86.099 1.00 68.50 547 ASP A CA 1
ATOM 4070 C C . ASP A 1 547 ? 23.170 -18.145 -87.218 1.00 68.50 547 ASP A C 1
ATOM 4072 O O . ASP A 1 547 ? 23.617 -17.003 -87.075 1.00 68.50 547 ASP A O 1
ATOM 4076 N N . PHE A 1 548 ? 23.342 -18.829 -88.351 1.00 69.88 548 PHE A N 1
ATOM 4077 C CA . PHE A 1 548 ? 24.073 -18.310 -89.509 1.00 69.88 548 PHE A CA 1
ATOM 4078 C C . PHE A 1 548 ? 23.459 -17.032 -90.109 1.00 69.88 548 PHE A C 1
ATOM 4080 O O . PHE A 1 548 ? 24.171 -16.306 -90.804 1.00 69.88 548 PHE A O 1
ATOM 4087 N N . ALA A 1 549 ? 22.190 -16.715 -89.818 1.00 63.88 549 ALA A N 1
ATOM 4088 C CA . ALA A 1 549 ? 21.524 -15.515 -90.327 1.00 63.88 549 ALA A CA 1
ATOM 4089 C C . ALA A 1 549 ? 21.954 -14.226 -89.594 1.00 63.88 549 ALA A C 1
ATOM 4091 O O . ALA A 1 549 ? 21.891 -13.134 -90.172 1.00 63.88 549 ALA A O 1
ATOM 4092 N N . ASN A 1 550 ? 22.424 -14.343 -88.346 1.00 66.50 550 ASN A N 1
ATOM 4093 C CA . ASN A 1 550 ? 22.765 -13.212 -87.473 1.00 66.50 550 ASN A CA 1
ATOM 4094 C C . ASN A 1 550 ? 24.245 -13.163 -87.056 1.00 66.50 550 ASN A C 1
ATOM 4096 O O . ASN A 1 550 ? 24.603 -12.457 -86.113 1.00 66.50 550 ASN A O 1
ATOM 4100 N N . LEU A 1 551 ? 25.128 -13.866 -87.771 1.00 71.38 551 LEU A N 1
ATOM 4101 C CA . LEU A 1 551 ? 26.568 -13.827 -87.506 1.00 71.38 551 LEU A CA 1
ATOM 4102 C C . LEU A 1 551 ? 27.161 -12.422 -87.691 1.00 71.38 551 LEU A C 1
ATOM 4104 O O . LEU A 1 551 ? 26.854 -11.727 -88.660 1.00 71.38 551 LEU A O 1
ATOM 4108 N N . THR A 1 552 ? 28.065 -12.032 -86.788 1.00 76.19 552 THR A N 1
ATOM 4109 C CA . THR A 1 552 ? 28.889 -10.820 -86.920 1.00 76.19 552 THR A CA 1
ATOM 4110 C C . THR A 1 552 ? 30.171 -11.100 -87.710 1.00 76.19 552 THR A C 1
ATOM 4112 O O . THR A 1 552 ? 30.603 -12.248 -87.844 1.00 76.19 552 THR A O 1
ATOM 4115 N N . ALA A 1 553 ? 30.825 -10.046 -88.210 1.00 70.88 553 ALA A N 1
ATOM 4116 C CA . ALA A 1 553 ? 32.100 -10.167 -88.918 1.00 70.88 553 ALA A CA 1
ATOM 4117 C C . ALA A 1 553 ? 33.204 -10.788 -88.045 1.00 70.88 553 ALA A C 1
ATOM 4119 O O . ALA A 1 553 ? 33.963 -11.634 -88.528 1.00 70.88 553 ALA A O 1
ATOM 4120 N N . GLU A 1 554 ? 33.277 -10.437 -86.755 1.00 69.69 554 GLU A N 1
ATOM 4121 C CA . GLU A 1 554 ? 34.231 -11.068 -85.839 1.00 69.69 554 GLU A CA 1
ATOM 4122 C C . GLU A 1 554 ? 33.924 -12.552 -85.610 1.00 69.69 554 GLU A C 1
ATOM 4124 O O . GLU A 1 554 ? 34.855 -13.360 -85.578 1.00 69.69 554 GLU A O 1
ATOM 4129 N N . ALA A 1 555 ? 32.643 -12.928 -85.505 1.00 63.81 555 ALA A N 1
ATOM 4130 C CA . ALA A 1 555 ? 32.237 -14.316 -85.292 1.00 63.81 555 ALA A CA 1
ATOM 4131 C C . ALA A 1 555 ? 32.614 -15.214 -86.482 1.00 63.81 555 ALA A C 1
ATOM 4133 O O . ALA A 1 555 ? 33.145 -16.306 -86.280 1.00 63.81 555 ALA A O 1
ATOM 4134 N N . ILE A 1 556 ? 32.431 -14.736 -87.721 1.00 75.62 556 ILE A N 1
ATOM 4135 C CA . ILE A 1 556 ? 32.843 -15.471 -88.931 1.00 75.62 556 ILE A CA 1
ATOM 4136 C C . ILE A 1 556 ? 34.363 -15.641 -88.991 1.00 75.62 556 ILE A C 1
ATOM 4138 O O . ILE A 1 556 ? 34.858 -16.725 -89.305 1.00 75.62 556 ILE A O 1
ATOM 4142 N N . LYS A 1 557 ? 35.124 -14.599 -88.636 1.00 75.19 557 LYS A N 1
ATOM 4143 C CA . LYS A 1 557 ? 36.592 -14.665 -88.610 1.00 75.19 557 LYS A CA 1
ATOM 4144 C C . LYS A 1 557 ? 37.117 -15.661 -87.571 1.00 75.19 557 LYS A C 1
ATOM 4146 O O . LYS A 1 557 ? 38.187 -16.231 -87.777 1.00 75.19 557 LYS A O 1
ATOM 4151 N N . ALA A 1 558 ? 36.379 -15.872 -86.483 1.00 71.62 558 ALA A N 1
ATOM 4152 C CA . ALA A 1 558 ? 36.743 -16.773 -85.393 1.00 71.62 558 ALA A CA 1
ATOM 4153 C C . ALA A 1 558 ? 36.422 -18.259 -85.659 1.00 71.62 558 ALA A C 1
ATOM 4155 O O . ALA A 1 558 ? 36.778 -19.104 -84.835 1.00 71.62 558 ALA A O 1
ATOM 4156 N N . LEU A 1 559 ? 35.786 -18.603 -86.789 1.00 76.50 559 LEU A N 1
ATOM 4157 C CA . LEU A 1 559 ? 35.455 -19.992 -87.118 1.00 76.50 559 LEU A CA 1
ATOM 4158 C C . LEU A 1 559 ? 36.713 -20.852 -87.301 1.00 76.50 559 LEU A C 1
ATOM 4160 O O . LEU A 1 559 ? 37.634 -20.514 -88.055 1.00 76.50 559 LEU A O 1
ATOM 4164 N N . THR A 1 560 ? 36.725 -21.999 -86.623 1.00 75.56 560 THR A N 1
ATOM 4165 C CA . THR A 1 560 ? 37.818 -22.977 -86.692 1.00 75.56 560 THR A CA 1
ATOM 4166 C C . THR A 1 560 ? 37.738 -23.838 -87.961 1.00 75.56 560 THR A C 1
ATOM 4168 O O . THR A 1 560 ? 36.653 -24.020 -88.518 1.00 75.56 560 THR A O 1
ATOM 4171 N N . PRO A 1 561 ? 38.851 -24.463 -88.396 1.00 76.69 561 PRO A N 1
ATOM 4172 C CA . PRO A 1 561 ? 38.852 -25.428 -89.501 1.00 76.69 561 PRO A CA 1
ATOM 4173 C C . PRO A 1 561 ? 37.793 -26.535 -89.384 1.00 76.69 561 PRO A C 1
ATOM 4175 O O . PRO A 1 561 ? 37.160 -26.901 -90.370 1.00 76.69 561 PRO A O 1
ATOM 4178 N N . ALA A 1 562 ? 37.573 -27.058 -88.173 1.00 69.50 562 ALA A N 1
ATOM 4179 C CA . ALA A 1 562 ? 36.578 -28.101 -87.929 1.00 69.50 562 ALA A CA 1
ATOM 4180 C C . ALA A 1 562 ? 35.144 -27.588 -88.130 1.00 69.50 562 ALA A C 1
ATOM 4182 O O . ALA A 1 562 ? 34.320 -28.288 -88.713 1.00 69.50 562 ALA A O 1
ATOM 4183 N N . GLN A 1 563 ? 34.861 -26.359 -87.695 1.00 73.62 563 GLN A N 1
ATOM 4184 C CA . GLN A 1 563 ? 33.548 -25.735 -87.861 1.00 73.62 563 GLN A CA 1
ATOM 4185 C C . GLN A 1 563 ? 33.268 -25.384 -89.311 1.00 73.62 563 GLN A C 1
ATOM 4187 O O . GLN A 1 563 ? 32.185 -25.685 -89.791 1.00 73.62 563 GLN A O 1
ATOM 4192 N N . LEU A 1 564 ? 34.254 -24.830 -90.021 1.00 83.56 564 LEU A N 1
ATOM 4193 C CA . LEU A 1 564 ? 34.148 -24.534 -91.452 1.00 83.56 564 LEU A CA 1
ATOM 4194 C C . LEU A 1 564 ? 33.841 -25.801 -92.258 1.00 83.56 564 LEU A C 1
ATOM 4196 O O . LEU A 1 564 ? 32.984 -25.779 -93.138 1.00 83.56 564 LEU A O 1
ATOM 4200 N N . LYS A 1 565 ? 34.455 -26.930 -91.889 1.00 80.50 565 LYS A N 1
ATOM 4201 C CA . LYS A 1 565 ? 34.148 -28.239 -92.479 1.00 80.50 565 LYS A CA 1
ATOM 4202 C C . LYS A 1 565 ? 32.756 -28.764 -92.108 1.00 80.50 565 LYS A C 1
ATOM 4204 O O . LYS A 1 565 ? 32.188 -29.551 -92.856 1.00 80.50 565 LYS A O 1
ATOM 4209 N N . GLY A 1 566 ? 32.224 -28.357 -90.958 1.00 77.38 566 GLY A N 1
ATOM 4210 C CA . GLY A 1 566 ? 30.903 -28.743 -90.463 1.00 77.38 566 GLY A CA 1
ATOM 4211 C C . GLY A 1 566 ? 29.740 -27.900 -90.997 1.00 77.38 566 GLY A C 1
ATOM 4212 O O . GLY A 1 566 ? 28.593 -28.296 -90.795 1.00 77.38 566 GLY A O 1
ATOM 4213 N N . ILE A 1 567 ? 30.004 -26.772 -91.672 1.00 83.69 567 ILE A N 1
ATOM 4214 C CA . ILE A 1 567 ? 28.954 -25.928 -92.262 1.00 83.69 567 ILE A CA 1
ATOM 4215 C C . ILE A 1 567 ? 28.238 -26.715 -93.358 1.00 83.69 567 ILE A C 1
ATOM 4217 O O . ILE A 1 567 ? 28.861 -27.170 -94.321 1.00 83.69 567 ILE A O 1
ATOM 4221 N N . LYS A 1 568 ? 26.918 -26.837 -93.236 1.00 84.06 568 LYS A N 1
ATOM 4222 C CA . LYS A 1 568 ? 26.084 -27.506 -94.234 1.00 84.06 568 LYS A CA 1
ATOM 4223 C C . LYS A 1 568 ? 25.761 -26.585 -95.427 1.00 84.06 568 LYS A C 1
ATOM 4225 O O . LYS A 1 568 ? 25.764 -25.361 -95.273 1.00 84.06 568 LYS A O 1
ATOM 4230 N N . PRO A 1 569 ? 25.459 -27.144 -96.614 1.00 83.81 569 PRO A N 1
ATOM 4231 C CA . PRO A 1 569 ? 25.091 -26.374 -97.807 1.00 83.81 569 PRO A CA 1
ATOM 4232 C C . PRO A 1 569 ? 23.957 -25.357 -97.611 1.00 83.81 569 PRO A C 1
ATOM 4234 O O . PRO A 1 569 ? 24.002 -24.276 -98.179 1.00 83.81 569 PRO A O 1
ATOM 4237 N N . ASP A 1 570 ? 22.952 -25.664 -96.794 1.00 81.19 570 ASP A N 1
ATOM 4238 C CA . ASP A 1 570 ? 21.861 -24.746 -96.449 1.00 81.19 570 ASP A CA 1
ATOM 4239 C C . ASP A 1 570 ? 22.333 -23.606 -95.533 1.00 81.19 570 ASP A C 1
ATOM 4241 O O . ASP A 1 570 ? 21.971 -22.448 -95.734 1.00 81.19 570 ASP A O 1
ATOM 4245 N N . GLN A 1 571 ? 23.214 -23.902 -94.580 1.00 85.31 571 GLN A N 1
ATOM 4246 C CA . GLN A 1 571 ? 23.737 -22.932 -93.617 1.00 85.31 571 GLN A CA 1
ATOM 4247 C C . GLN A 1 571 ? 24.639 -21.869 -94.251 1.00 85.31 571 GLN A C 1
ATOM 4249 O O . GLN A 1 571 ? 24.548 -20.696 -93.891 1.00 85.31 571 GLN A O 1
ATOM 4254 N N . ILE A 1 572 ? 25.488 -22.239 -95.218 1.00 87.06 572 ILE A N 1
ATOM 4255 C CA . ILE A 1 572 ? 26.392 -21.264 -95.849 1.00 87.06 572 ILE A CA 1
ATOM 4256 C C . ILE A 1 572 ? 25.629 -20.200 -96.650 1.00 87.06 572 ILE A C 1
ATOM 4258 O O . ILE A 1 572 ? 26.091 -19.064 -96.751 1.00 87.06 572 ILE A O 1
ATOM 4262 N N . THR A 1 573 ? 24.430 -20.521 -97.150 1.00 85.44 573 THR A N 1
ATOM 4263 C CA . THR A 1 573 ? 23.571 -19.551 -97.853 1.00 85.44 573 THR A CA 1
ATOM 4264 C C . THR A 1 573 ? 22.973 -18.491 -96.929 1.00 85.44 573 THR A C 1
ATOM 4266 O O . THR A 1 573 ? 22.623 -17.409 -97.394 1.00 85.44 573 THR A O 1
ATOM 4269 N N . LEU A 1 574 ? 22.895 -18.767 -95.621 1.00 84.00 574 LEU A N 1
ATOM 4270 C CA . LEU A 1 574 ? 22.365 -17.833 -94.623 1.00 84.00 574 LEU A CA 1
ATOM 4271 C C . LEU A 1 574 ? 23.383 -16.757 -94.223 1.00 84.00 574 LEU A C 1
ATOM 4273 O O . LEU A 1 574 ? 22.999 -15.717 -93.689 1.00 84.00 574 LEU A O 1
ATOM 4277 N N . ILE A 1 575 ? 24.670 -16.972 -94.512 1.00 84.44 575 ILE A N 1
ATOM 4278 C CA . ILE A 1 575 ? 25.712 -15.977 -94.259 1.00 84.44 575 ILE A CA 1
ATOM 4279 C C . ILE A 1 575 ? 25.493 -14.775 -95.182 1.00 84.44 575 ILE A C 1
ATOM 4281 O O . ILE A 1 575 ? 25.559 -14.886 -96.408 1.00 84.44 575 ILE A O 1
ATOM 4285 N N . LYS A 1 576 ? 25.287 -13.592 -94.594 1.00 83.75 576 LYS A N 1
ATOM 4286 C CA . LYS A 1 576 ? 25.084 -12.352 -95.354 1.00 83.75 576 LYS A CA 1
ATOM 4287 C C . LYS A 1 576 ? 26.237 -12.102 -96.331 1.00 83.75 576 LYS A C 1
ATOM 4289 O O . LYS A 1 576 ? 27.413 -12.234 -95.987 1.00 83.75 576 LYS A O 1
ATOM 4294 N N . VAL A 1 577 ? 25.878 -11.655 -97.533 1.00 82.94 577 VAL A N 1
ATOM 4295 C CA . VAL A 1 577 ? 26.790 -11.354 -98.651 1.00 82.94 577 VAL A CA 1
ATOM 4296 C C . VAL A 1 577 ? 27.908 -10.374 -98.255 1.00 82.94 577 VAL A C 1
ATOM 4298 O O . VAL A 1 577 ? 29.022 -10.464 -98.757 1.00 82.94 577 VAL A O 1
ATOM 4301 N N . GLU A 1 578 ? 27.645 -9.464 -97.317 1.00 81.50 578 GLU A N 1
ATOM 4302 C CA . GLU A 1 578 ? 28.628 -8.491 -96.815 1.00 81.50 578 GLU A CA 1
ATOM 4303 C C . GLU A 1 578 ? 29.655 -9.097 -95.847 1.00 81.50 578 GLU A C 1
ATOM 4305 O O . GLU A 1 578 ? 30.739 -8.546 -95.676 1.00 81.50 578 GLU A O 1
ATOM 4310 N N . ILE A 1 579 ? 29.335 -10.231 -95.222 1.00 81.19 579 ILE A N 1
ATOM 4311 C CA . ILE A 1 579 ? 30.145 -10.836 -94.157 1.00 81.19 579 ILE A CA 1
ATOM 4312 C C . ILE A 1 579 ? 30.949 -12.027 -94.689 1.00 81.19 579 ILE A C 1
ATOM 4314 O O . ILE A 1 579 ? 32.045 -12.296 -94.199 1.00 81.19 579 ILE A O 1
ATOM 4318 N N . ILE A 1 580 ? 30.481 -12.702 -95.747 1.00 83.31 580 ILE A N 1
ATOM 4319 C CA . ILE A 1 580 ? 31.187 -13.858 -96.327 1.00 83.31 580 ILE A CA 1
ATOM 4320 C C . ILE A 1 580 ? 32.611 -13.527 -96.797 1.00 83.31 580 ILE A C 1
ATOM 4322 O O . ILE A 1 580 ? 33.504 -14.370 -96.734 1.00 83.31 580 ILE A O 1
ATOM 4326 N N . VAL A 1 581 ? 32.844 -12.271 -97.188 1.00 84.75 581 VAL A N 1
ATOM 4327 C CA . VAL A 1 581 ? 34.146 -11.764 -97.652 1.00 84.75 581 VAL A CA 1
ATOM 4328 C C . VAL A 1 581 ? 35.213 -11.760 -96.556 1.00 84.75 581 VAL A C 1
ATOM 4330 O O . VAL A 1 581 ? 36.401 -11.670 -96.859 1.00 84.75 581 VAL A O 1
ATOM 4333 N N . VAL A 1 582 ? 34.803 -11.843 -95.286 1.00 86.25 582 VAL A N 1
ATOM 4334 C CA . VAL A 1 582 ? 35.693 -11.807 -94.118 1.00 86.25 582 VAL A CA 1
ATOM 4335 C C . VAL A 1 582 ? 36.445 -13.134 -93.936 1.00 86.25 582 VAL A C 1
ATOM 4337 O O . VAL A 1 582 ? 37.489 -13.155 -93.280 1.00 86.25 582 VAL A O 1
ATOM 4340 N N . LEU A 1 583 ? 35.973 -14.233 -94.541 1.00 85.25 583 LEU A N 1
ATOM 4341 C CA . LEU A 1 583 ? 36.684 -15.514 -94.527 1.00 85.25 583 LEU A CA 1
ATOM 4342 C C . LEU A 1 583 ? 38.017 -15.403 -95.268 1.00 85.25 583 LEU A C 1
ATOM 4344 O O . LEU A 1 583 ? 38.080 -15.041 -96.442 1.00 85.25 583 LEU A O 1
ATOM 4348 N N . SER A 1 584 ? 39.106 -15.758 -94.594 1.00 88.06 584 SER A N 1
ATOM 4349 C CA . SER A 1 584 ? 40.422 -15.775 -95.234 1.00 88.06 584 SER A CA 1
ATOM 4350 C C . SER A 1 584 ? 40.534 -16.878 -96.295 1.00 88.06 584 SER A C 1
ATOM 4352 O O . SER A 1 584 ? 39.851 -17.900 -96.232 1.00 88.06 584 SER A O 1
ATOM 4354 N N . VAL A 1 585 ? 41.468 -16.704 -97.237 1.00 87.44 585 VAL A N 1
ATOM 4355 C CA . VAL A 1 585 ? 41.833 -17.712 -98.255 1.00 87.44 585 VAL A CA 1
ATOM 4356 C C . VAL A 1 585 ? 42.129 -19.077 -97.614 1.00 87.44 585 VAL A C 1
ATOM 4358 O O . VAL A 1 585 ? 41.770 -20.110 -98.167 1.00 87.44 585 VAL A O 1
ATOM 4361 N N . GLU A 1 586 ? 42.738 -19.101 -96.425 1.00 86.81 586 GLU A N 1
ATOM 4362 C CA . GLU A 1 586 ? 43.035 -20.347 -95.711 1.00 86.81 586 GLU A CA 1
ATOM 4363 C C . GLU A 1 586 ? 41.787 -20.976 -95.079 1.00 86.81 586 GLU A C 1
ATOM 4365 O O . GLU A 1 586 ? 41.631 -22.192 -95.100 1.00 86.81 586 GLU A O 1
ATOM 4370 N N . GLN A 1 587 ? 40.865 -20.158 -94.566 1.00 89.69 587 GLN A N 1
ATOM 4371 C CA . GLN A 1 587 ? 39.599 -20.636 -94.008 1.00 89.69 587 GLN A CA 1
ATOM 4372 C C . GLN A 1 587 ? 38.695 -21.254 -95.083 1.00 89.69 587 GLN A C 1
ATOM 4374 O O . GLN A 1 587 ? 38.085 -22.295 -94.843 1.00 89.69 587 GLN A O 1
ATOM 4379 N N . LEU A 1 588 ? 38.656 -20.674 -96.286 1.00 89.50 588 LEU A N 1
ATOM 4380 C CA . LEU A 1 588 ? 37.827 -21.175 -97.390 1.00 89.50 588 LEU A CA 1
ATOM 4381 C C . LEU A 1 588 ? 38.205 -22.594 -97.841 1.00 89.50 588 LEU A C 1
ATOM 4383 O O . LEU A 1 588 ? 37.327 -23.350 -98.253 1.00 89.50 588 LEU A O 1
ATOM 4387 N N . LYS A 1 589 ? 39.471 -22.999 -97.677 1.00 88.00 589 LYS A N 1
ATOM 4388 C CA . LYS A 1 589 ? 39.940 -24.362 -97.990 1.00 88.00 589 LYS A CA 1
ATOM 4389 C C . LYS A 1 589 ? 39.334 -25.440 -97.090 1.00 88.00 589 LYS A C 1
ATOM 4391 O O . LYS A 1 589 ? 39.354 -26.612 -97.456 1.00 88.00 589 LYS A O 1
ATOM 4396 N N . PHE A 1 590 ? 38.843 -25.067 -95.906 1.00 89.19 590 PHE A N 1
ATOM 4397 C CA . PHE A 1 590 ? 38.263 -26.015 -94.953 1.00 89.19 590 PHE A CA 1
ATOM 4398 C C . PHE A 1 590 ? 36.778 -26.288 -95.188 1.00 89.19 590 PHE A C 1
ATOM 4400 O O . PHE A 1 590 ? 36.246 -27.204 -94.563 1.00 89.19 590 PHE A O 1
ATOM 4407 N N . LEU A 1 591 ? 36.114 -25.548 -96.085 1.00 88.25 591 LEU A N 1
ATOM 4408 C CA . LEU A 1 591 ? 34.763 -25.894 -96.523 1.00 88.25 591 LEU A CA 1
ATOM 4409 C C . LEU A 1 591 ? 34.762 -27.273 -97.197 1.00 88.25 591 LEU A C 1
ATOM 4411 O O . LEU A 1 591 ? 35.767 -27.721 -97.748 1.00 88.25 591 LEU A O 1
ATOM 4415 N N . THR A 1 592 ? 33.624 -27.962 -97.177 1.00 86.50 592 THR A N 1
ATOM 4416 C CA . THR A 1 592 ? 33.461 -29.151 -98.023 1.00 86.50 592 THR A CA 1
ATOM 4417 C C . THR A 1 592 ? 33.174 -28.725 -99.470 1.00 86.50 592 THR A C 1
ATOM 4419 O O . THR A 1 592 ? 32.638 -27.632 -99.676 1.00 86.50 592 THR A O 1
ATOM 4422 N N . PRO A 1 593 ? 33.481 -29.555 -100.486 1.00 84.75 593 PRO A N 1
ATOM 4423 C CA . PRO A 1 593 ? 33.105 -29.269 -101.873 1.00 84.75 593 PRO A CA 1
ATOM 4424 C C . PRO A 1 593 ? 31.604 -29.004 -102.056 1.00 84.75 593 PRO A C 1
ATOM 4426 O O . PRO A 1 593 ? 31.225 -28.122 -102.822 1.00 84.75 593 PRO A O 1
ATOM 4429 N N . GLU A 1 594 ? 30.752 -29.715 -101.312 1.00 82.94 594 GLU A N 1
ATOM 4430 C CA . GLU A 1 594 ? 29.295 -29.526 -101.327 1.00 82.94 594 GLU A CA 1
ATOM 4431 C C . GLU A 1 594 ? 28.901 -28.149 -100.779 1.00 82.94 594 GLU A C 1
ATOM 4433 O O . GLU A 1 594 ? 28.131 -27.419 -101.404 1.00 82.94 594 GLU A O 1
ATOM 4438 N N . THR A 1 595 ? 29.478 -27.755 -99.641 1.00 87.44 595 THR A N 1
ATOM 4439 C CA . THR A 1 595 ? 29.228 -26.446 -99.028 1.00 87.44 595 THR A CA 1
ATOM 4440 C C . THR A 1 595 ? 29.768 -25.310 -99.904 1.00 87.44 595 THR A C 1
ATOM 4442 O O . THR A 1 595 ? 29.098 -24.302 -100.096 1.00 87.44 595 THR A O 1
ATOM 4445 N N . ALA A 1 596 ? 30.955 -25.471 -100.494 1.00 88.12 596 ALA A N 1
ATOM 4446 C CA . ALA A 1 596 ? 31.540 -24.484 -101.401 1.00 88.12 596 ALA A CA 1
ATOM 4447 C C . ALA A 1 596 ? 30.706 -24.297 -102.681 1.00 88.12 596 ALA A C 1
ATOM 4449 O O . ALA A 1 596 ? 30.539 -23.172 -103.160 1.00 88.12 596 ALA A O 1
ATOM 4450 N N . ALA A 1 597 ? 30.139 -25.379 -103.222 1.00 85.38 597 ALA A N 1
ATOM 4451 C CA . ALA A 1 597 ? 29.256 -25.313 -104.382 1.00 85.38 597 ALA A CA 1
ATOM 4452 C C . ALA A 1 597 ? 27.949 -24.562 -104.083 1.00 85.38 597 ALA A C 1
ATOM 4454 O O . ALA A 1 597 ? 27.462 -23.836 -104.955 1.00 85.38 597 ALA A O 1
ATOM 4455 N N . ALA A 1 598 ? 27.438 -24.690 -102.854 1.00 90.06 598 ALA A N 1
ATOM 4456 C CA . ALA A 1 598 ? 26.182 -24.096 -102.399 1.00 90.06 598 ALA A CA 1
ATOM 4457 C C . ALA A 1 598 ? 26.228 -22.579 -102.154 1.00 90.06 598 ALA A C 1
ATOM 4459 O O . ALA A 1 598 ? 25.177 -21.972 -101.964 1.00 90.06 598 ALA A O 1
ATOM 4460 N N . LEU A 1 599 ? 27.409 -21.952 -102.200 1.00 88.56 599 LEU A N 1
ATOM 4461 C CA . LEU A 1 599 ? 27.527 -20.492 -102.197 1.00 88.56 599 LEU A CA 1
ATOM 4462 C C . LEU A 1 599 ? 26.664 -19.877 -103.311 1.00 88.56 599 LEU A C 1
ATOM 4464 O O . LEU A 1 599 ? 26.761 -20.282 -104.477 1.00 88.56 599 LEU A O 1
ATOM 4468 N N . THR A 1 600 ? 25.855 -18.877 -102.959 1.00 89.75 600 THR A N 1
ATOM 4469 C CA . THR A 1 600 ? 24.996 -18.178 -103.923 1.00 89.75 600 THR A CA 1
ATOM 4470 C C . THR A 1 600 ? 25.837 -17.361 -104.906 1.00 89.75 600 THR A C 1
ATOM 4472 O O . THR A 1 600 ? 26.973 -16.981 -104.609 1.00 89.75 600 THR A O 1
ATOM 4475 N N . ASP A 1 601 ? 25.286 -17.049 -106.082 1.00 88.06 601 ASP A N 1
ATOM 4476 C CA . ASP A 1 601 ? 25.989 -16.228 -107.079 1.00 88.06 601 ASP A CA 1
ATOM 4477 C C . ASP A 1 601 ? 26.351 -14.840 -106.523 1.00 88.06 601 ASP A C 1
ATOM 4479 O O . ASP A 1 601 ? 27.430 -14.317 -106.803 1.00 88.06 601 ASP A O 1
ATOM 4483 N N . GLU A 1 602 ? 25.497 -14.277 -105.661 1.00 88.62 602 GLU A N 1
ATOM 4484 C CA . GLU A 1 602 ? 25.758 -13.011 -104.969 1.00 88.62 602 GLU A CA 1
ATOM 4485 C C . GLU A 1 602 ? 26.921 -13.114 -103.976 1.00 88.62 602 GLU A C 1
ATOM 4487 O O . GLU A 1 602 ? 27.757 -12.212 -103.915 1.00 88.62 602 GLU A O 1
ATOM 4492 N N . GLN A 1 603 ? 27.013 -14.216 -103.225 1.00 91.69 603 GLN A N 1
ATOM 4493 C CA . GLN A 1 603 ? 28.133 -14.466 -102.316 1.00 91.69 603 GLN A CA 1
ATOM 4494 C C . GLN A 1 603 ? 29.440 -14.666 -103.097 1.00 91.69 603 GLN A C 1
ATOM 4496 O O . GLN A 1 603 ? 30.447 -14.036 -102.771 1.00 91.69 603 GLN A O 1
ATOM 4501 N N . LYS A 1 604 ? 29.427 -15.482 -104.162 1.00 87.06 604 LYS A N 1
ATOM 4502 C CA . LYS A 1 604 ? 30.602 -15.728 -105.021 1.00 87.06 604 LYS A CA 1
ATOM 4503 C C . LYS A 1 604 ? 31.107 -14.444 -105.676 1.00 87.06 604 LYS A C 1
ATOM 4505 O O . LYS A 1 604 ? 32.312 -14.225 -105.716 1.00 87.06 604 LYS A O 1
ATOM 4510 N N . ALA A 1 605 ? 30.204 -13.572 -106.127 1.00 88.75 605 ALA A N 1
ATOM 4511 C CA . ALA A 1 605 ? 30.556 -12.302 -106.762 1.00 88.75 605 ALA A CA 1
ATOM 4512 C C . ALA A 1 605 ? 31.266 -11.305 -105.825 1.00 88.75 605 ALA A C 1
ATOM 4514 O O . ALA A 1 605 ? 31.879 -10.350 -106.305 1.00 88.75 605 ALA A O 1
ATOM 4515 N N . LYS A 1 606 ? 31.175 -11.491 -104.501 1.00 90.75 606 LYS A N 1
ATOM 4516 C CA . LYS A 1 606 ? 31.865 -10.651 -103.509 1.00 90.75 606 LYS A CA 1
ATOM 4517 C C . LYS A 1 606 ? 33.215 -11.197 -103.059 1.00 90.75 606 LYS A C 1
ATOM 4519 O O . LYS A 1 606 ? 33.965 -10.457 -102.424 1.00 90.75 606 LYS A O 1
ATOM 4524 N N . LEU A 1 607 ? 33.523 -12.453 -103.367 1.00 89.56 607 LEU A N 1
ATOM 4525 C CA . LEU A 1 607 ? 34.821 -13.039 -103.062 1.00 89.56 607 LEU A CA 1
ATOM 4526 C C . LEU A 1 607 ? 35.883 -12.501 -104.029 1.00 89.56 607 LEU A C 1
ATOM 4528 O O . LEU A 1 607 ? 35.621 -12.288 -105.213 1.00 89.56 607 LEU A O 1
ATOM 4532 N N . SER A 1 608 ? 37.095 -12.284 -103.522 1.00 90.00 608 SER A N 1
ATOM 4533 C CA . SER A 1 608 ? 38.248 -11.964 -104.365 1.00 90.00 608 SER A CA 1
ATOM 4534 C C . SER A 1 608 ? 38.637 -13.154 -105.249 1.00 90.00 608 SER A C 1
ATOM 4536 O O . SER A 1 608 ? 38.289 -14.299 -104.963 1.00 90.00 608 SER A O 1
ATOM 4538 N N . GLU A 1 609 ? 39.412 -12.901 -106.305 1.00 86.31 609 GLU A N 1
ATOM 4539 C CA . GLU A 1 609 ? 39.910 -13.956 -107.201 1.00 86.31 609 GLU A CA 1
ATOM 4540 C C . GLU A 1 609 ? 40.682 -15.050 -106.434 1.00 86.31 609 GLU A C 1
ATOM 4542 O O . GLU A 1 609 ? 40.454 -16.240 -106.655 1.00 86.31 609 GLU A O 1
ATOM 4547 N N . ASP A 1 610 ? 41.494 -14.660 -105.444 1.00 88.44 610 ASP A N 1
ATOM 4548 C CA . ASP A 1 610 ? 42.227 -15.583 -104.565 1.00 88.44 610 ASP A CA 1
ATOM 4549 C C . ASP A 1 610 ? 41.301 -16.397 -103.647 1.00 88.44 610 ASP A C 1
ATOM 4551 O O . ASP A 1 610 ? 41.545 -17.577 -103.388 1.00 88.44 610 ASP A O 1
ATOM 4555 N N . GLN A 1 611 ? 40.227 -15.780 -103.144 1.00 92.06 611 GLN A N 1
ATOM 4556 C CA . GLN A 1 611 ? 39.228 -16.459 -102.317 1.00 92.06 611 GLN A CA 1
ATOM 4557 C C . GLN A 1 611 ? 38.436 -17.482 -103.139 1.00 92.06 611 GLN A C 1
ATOM 4559 O O . GLN A 1 611 ? 38.244 -18.609 -102.685 1.00 92.06 611 GLN A O 1
ATOM 4564 N N . VAL A 1 612 ? 38.032 -17.128 -104.364 1.00 86.69 612 VAL A N 1
ATOM 4565 C CA . VAL A 1 612 ? 37.350 -18.050 -105.288 1.00 86.69 612 VAL A CA 1
ATOM 4566 C C . VAL A 1 612 ? 38.265 -19.217 -105.662 1.00 86.69 612 VAL A C 1
ATOM 4568 O O . VAL A 1 612 ? 37.823 -20.365 -105.669 1.00 86.69 612 VAL A O 1
ATOM 4571 N N . ALA A 1 613 ? 39.551 -18.958 -105.919 1.00 84.12 613 ALA A N 1
ATOM 4572 C CA . ALA A 1 613 ? 40.526 -19.996 -106.252 1.00 84.12 613 ALA A CA 1
ATOM 4573 C C . ALA A 1 613 ? 40.789 -20.989 -105.102 1.00 84.12 613 ALA A C 1
ATOM 4575 O O . ALA A 1 613 ? 41.187 -22.126 -105.361 1.00 84.12 613 ALA A O 1
ATOM 4576 N N . ALA A 1 614 ? 40.568 -20.578 -103.850 1.00 88.38 614 ALA A N 1
ATOM 4577 C CA . ALA A 1 614 ? 40.757 -21.412 -102.664 1.00 88.38 614 ALA A CA 1
ATOM 4578 C C . ALA A 1 614 ? 39.558 -22.306 -102.315 1.00 88.38 614 ALA A C 1
ATOM 4580 O O . ALA A 1 614 ? 39.679 -23.148 -101.421 1.00 88.38 614 ALA A O 1
ATOM 4581 N N . LEU A 1 615 ? 38.421 -22.150 -103.002 1.00 89.56 615 LEU A N 1
ATOM 4582 C CA . LEU A 1 615 ? 37.251 -22.992 -102.778 1.00 89.56 615 LEU A CA 1
ATOM 4583 C C . LEU A 1 615 ? 37.514 -24.443 -103.233 1.00 89.56 615 LEU A C 1
ATOM 4585 O O . LEU A 1 615 ? 38.016 -24.663 -104.342 1.00 89.56 615 LEU A O 1
ATOM 4589 N N . PRO A 1 616 ? 37.149 -25.449 -102.416 1.00 85.25 616 PRO A N 1
ATOM 4590 C CA . PRO A 1 616 ? 37.221 -26.849 -102.814 1.00 85.25 616 PRO A CA 1
ATOM 4591 C C . PRO A 1 616 ? 36.355 -27.120 -104.052 1.00 85.25 616 PRO A C 1
ATOM 4593 O O . PRO A 1 616 ? 35.207 -26.685 -104.130 1.00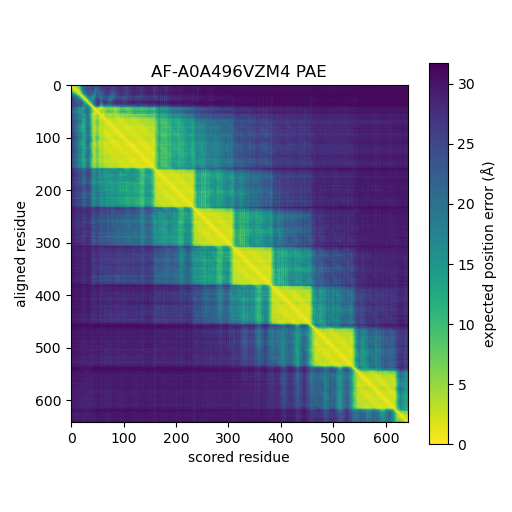 85.25 616 PRO A O 1
ATOM 4596 N N . LYS A 1 617 ? 36.901 -27.863 -105.019 1.00 79.12 617 LYS A N 1
ATOM 4597 C CA . LYS A 1 617 ? 36.204 -28.239 -106.259 1.00 79.12 617 LYS A CA 1
ATOM 4598 C C . LYS A 1 617 ? 35.492 -29.580 -106.082 1.00 79.12 617 LYS A C 1
ATOM 4600 O O . LYS A 1 617 ? 36.033 -30.480 -105.447 1.00 79.12 617 LYS A O 1
ATOM 4605 N N . ILE A 1 618 ? 34.302 -29.719 -106.664 1.00 68.19 618 ILE A N 1
ATOM 4606 C CA . ILE A 1 618 ? 33.628 -31.016 -106.792 1.00 68.19 618 ILE A CA 1
ATOM 4607 C C . ILE A 1 618 ? 34.315 -31.793 -107.920 1.00 68.19 618 ILE A C 1
ATOM 4609 O O . ILE A 1 618 ? 34.296 -31.354 -109.070 1.00 68.19 618 ILE A O 1
ATOM 4613 N N . GLU A 1 619 ? 34.903 -32.945 -107.603 1.00 58.72 619 GLU A N 1
ATOM 4614 C CA . GLU A 1 619 ? 35.242 -33.954 -108.608 1.00 58.72 619 GLU A CA 1
ATOM 4615 C C . GLU A 1 619 ? 33.961 -34.728 -108.940 1.00 58.72 619 GLU A C 1
ATOM 4617 O O . GLU A 1 619 ? 33.448 -35.486 -108.119 1.00 58.72 619 GLU A O 1
ATOM 4622 N N . VAL A 1 620 ? 33.396 -34.496 -110.126 1.00 55.91 620 VAL A N 1
ATOM 4623 C CA . VAL A 1 620 ? 32.330 -35.353 -110.656 1.00 55.91 620 VAL A CA 1
ATOM 4624 C C . VAL A 1 620 ? 33.017 -36.522 -111.350 1.00 55.91 620 VAL A C 1
ATOM 4626 O O . VAL A 1 620 ? 33.563 -36.357 -112.438 1.00 55.91 620 VAL A O 1
ATOM 4629 N N . GLU A 1 621 ? 33.013 -37.699 -110.728 1.00 51.56 621 GLU A N 1
ATOM 4630 C CA . GLU A 1 621 ? 33.420 -38.931 -111.404 1.00 51.56 621 GLU A CA 1
ATOM 4631 C C . GLU A 1 621 ? 32.312 -39.305 -112.400 1.00 51.56 621 GLU A C 1
ATOM 4633 O O . GLU A 1 621 ? 31.256 -39.824 -112.037 1.00 51.56 621 GLU A O 1
ATOM 4638 N N . ILE A 1 622 ? 32.500 -38.939 -113.668 1.00 59.22 622 ILE A N 1
ATOM 4639 C CA . ILE A 1 622 ? 31.573 -39.300 -114.739 1.00 59.22 622 ILE A CA 1
ATOM 4640 C C . ILE A 1 622 ? 31.887 -40.739 -115.153 1.00 59.22 622 ILE A C 1
ATOM 4642 O O . ILE A 1 622 ? 32.943 -41.007 -115.725 1.00 59.22 622 ILE A O 1
ATOM 4646 N N . ASP A 1 623 ? 30.965 -41.671 -114.903 1.00 60.50 623 ASP A N 1
ATOM 4647 C CA . ASP A 1 623 ? 31.041 -43.016 -115.480 1.00 60.50 623 ASP A CA 1
ATOM 4648 C C . ASP A 1 623 ? 30.729 -42.952 -116.983 1.00 60.50 623 ASP A C 1
ATOM 4650 O O . ASP A 1 623 ? 29.594 -43.129 -117.435 1.00 60.50 623 ASP A O 1
ATOM 4654 N N . PHE A 1 624 ? 31.765 -42.681 -117.776 1.00 66.19 624 PHE A N 1
ATOM 4655 C CA . PHE A 1 624 ? 31.662 -42.596 -119.231 1.00 66.19 624 PHE A CA 1
ATOM 4656 C C . PHE A 1 624 ? 31.200 -43.906 -119.890 1.00 66.19 624 PHE A C 1
ATOM 4658 O O . PHE A 1 624 ? 30.816 -43.877 -121.059 1.00 66.19 624 PHE A O 1
ATOM 4665 N N . ALA A 1 625 ? 31.218 -45.047 -119.187 1.00 62.72 625 ALA A N 1
ATOM 4666 C CA . ALA A 1 625 ? 30.791 -46.322 -119.758 1.00 62.72 625 ALA A CA 1
ATOM 4667 C C . ALA A 1 625 ? 29.264 -46.432 -119.916 1.00 62.72 625 ALA A C 1
ATOM 4669 O O . ALA A 1 625 ? 28.802 -47.255 -120.708 1.00 62.72 625 ALA A O 1
ATOM 4670 N N . ASN A 1 626 ? 28.491 -45.602 -119.206 1.00 59.91 626 ASN A N 1
ATOM 4671 C CA . ASN A 1 626 ? 27.030 -45.697 -119.137 1.00 59.91 626 ASN A CA 1
ATOM 4672 C C . ASN A 1 626 ? 26.277 -44.485 -119.705 1.00 59.91 626 ASN A C 1
ATOM 4674 O O . ASN A 1 626 ? 25.055 -44.422 -119.587 1.00 59.91 626 ASN A O 1
ATOM 4678 N N . LEU A 1 627 ? 26.968 -43.544 -120.353 1.00 72.75 627 LEU A N 1
ATOM 4679 C CA . LEU A 1 627 ? 26.313 -42.390 -120.966 1.00 72.75 627 LEU A CA 1
ATOM 4680 C C . LEU A 1 627 ? 25.721 -42.731 -122.338 1.00 72.75 627 LEU A C 1
ATOM 4682 O O . LEU A 1 627 ? 26.379 -43.294 -123.217 1.00 72.75 627 LEU A O 1
ATOM 4686 N N . THR A 1 628 ? 24.481 -42.312 -122.559 1.00 76.62 628 THR A N 1
ATOM 4687 C CA . THR A 1 628 ? 23.872 -42.277 -123.890 1.00 76.62 628 THR A CA 1
ATOM 4688 C C . THR A 1 628 ? 24.496 -41.170 -124.748 1.00 76.62 628 THR A C 1
ATOM 4690 O O . THR A 1 628 ? 25.069 -40.198 -124.255 1.00 76.62 628 THR A O 1
ATOM 4693 N N . ALA A 1 629 ? 24.361 -41.277 -126.073 1.00 73.62 629 ALA A N 1
ATOM 4694 C CA . ALA A 1 629 ? 24.887 -40.273 -127.003 1.00 73.62 629 ALA A CA 1
ATOM 4695 C C . ALA A 1 629 ? 24.303 -38.861 -126.782 1.00 73.62 629 ALA A C 1
ATOM 4697 O O . ALA A 1 629 ? 24.952 -37.870 -127.124 1.00 73.62 629 ALA A O 1
ATOM 4698 N N . ASP A 1 630 ? 23.098 -38.770 -126.217 1.00 69.50 630 ASP A N 1
ATOM 4699 C CA . ASP A 1 630 ? 22.457 -37.497 -125.893 1.00 69.50 630 ASP A CA 1
ATOM 4700 C C . ASP A 1 630 ? 22.961 -36.931 -124.557 1.00 69.50 630 ASP A C 1
ATOM 4702 O O . ASP A 1 630 ? 23.166 -35.723 -124.452 1.00 69.50 630 ASP A O 1
ATOM 4706 N N . GLU A 1 631 ? 23.277 -37.785 -123.580 1.00 70.06 631 GLU A N 1
ATOM 4707 C CA . GLU A 1 631 ? 23.893 -37.367 -122.313 1.00 70.06 631 GLU A CA 1
ATOM 4708 C C . GLU A 1 631 ? 25.334 -36.880 -122.509 1.00 70.06 631 GLU A C 1
ATOM 4710 O O . GLU A 1 631 ? 25.722 -35.879 -121.914 1.00 70.06 631 GLU A O 1
ATOM 4715 N N . ILE A 1 632 ? 26.101 -37.488 -123.423 1.00 72.75 632 ILE A N 1
ATOM 4716 C CA . ILE A 1 632 ? 27.442 -36.996 -123.795 1.00 72.75 632 ILE A CA 1
ATOM 4717 C C . ILE A 1 632 ? 27.364 -35.598 -124.424 1.00 72.75 632 ILE A C 1
ATOM 4719 O O . ILE A 1 632 ? 28.203 -34.742 -124.149 1.00 72.75 632 ILE A O 1
ATOM 4723 N N . LYS A 1 633 ? 26.353 -35.338 -125.263 1.00 71.56 633 LYS A N 1
ATOM 4724 C CA . LYS A 1 633 ? 26.145 -34.015 -125.880 1.00 71.56 633 LYS A CA 1
ATOM 4725 C C . LYS A 1 633 ? 25.699 -32.947 -124.883 1.00 71.56 633 LYS A C 1
ATOM 4727 O O . LYS A 1 633 ? 25.831 -31.765 -125.191 1.00 71.56 633 LYS A O 1
ATOM 4732 N N . ALA A 1 634 ? 25.155 -33.352 -123.739 1.00 63.00 634 ALA A N 1
ATOM 4733 C CA . ALA A 1 634 ? 24.687 -32.454 -122.693 1.00 63.00 634 ALA A CA 1
ATOM 4734 C C . ALA A 1 634 ? 25.781 -32.073 -121.676 1.00 63.00 634 ALA A C 1
ATOM 4736 O O . ALA A 1 634 ? 25.535 -31.209 -120.836 1.00 63.00 634 ALA A O 1
ATOM 4737 N N . LEU A 1 635 ? 26.976 -32.676 -121.750 1.00 67.56 635 LEU A N 1
ATOM 4738 C CA . LEU A 1 635 ? 28.088 -32.357 -120.851 1.00 67.56 635 LEU A CA 1
ATOM 4739 C C . LEU A 1 635 ? 28.618 -30.938 -121.087 1.00 67.56 635 LEU A C 1
ATOM 4741 O O . LEU A 1 635 ? 28.858 -30.519 -122.224 1.00 67.56 635 LEU A O 1
ATOM 4745 N N . THR A 1 636 ? 28.839 -30.198 -119.999 1.00 66.06 636 THR A N 1
ATOM 4746 C CA . THR A 1 636 ? 29.419 -28.852 -120.068 1.00 66.06 636 THR A CA 1
ATOM 4747 C C . THR A 1 636 ? 30.937 -28.901 -120.302 1.00 66.06 636 THR A C 1
ATOM 4749 O O . THR A 1 636 ? 31.594 -29.899 -119.992 1.00 66.06 636 THR A O 1
ATOM 4752 N N . PRO A 1 637 ? 31.554 -27.817 -120.813 1.00 57.31 637 PRO A N 1
ATOM 4753 C CA . PRO A 1 637 ? 33.008 -27.736 -120.964 1.00 57.31 637 PRO A CA 1
ATOM 4754 C C . PRO A 1 637 ? 33.794 -27.931 -119.656 1.00 57.31 637 PRO A C 1
ATOM 4756 O O . PRO A 1 637 ? 34.926 -28.412 -119.705 1.00 57.31 637 PRO A O 1
ATOM 4759 N N . GLU A 1 638 ? 33.225 -27.582 -118.495 1.00 52.94 638 GLU A N 1
ATOM 4760 C CA . GLU A 1 638 ? 33.828 -27.894 -117.191 1.00 52.94 638 GLU A CA 1
ATOM 4761 C C . GLU A 1 638 ? 33.785 -29.392 -116.852 1.00 52.94 638 GLU A C 1
ATOM 4763 O O . GLU A 1 638 ? 34.723 -29.893 -116.239 1.00 52.94 638 GLU A O 1
ATOM 4768 N N . GLN A 1 639 ? 32.746 -30.115 -117.278 1.00 54.88 639 GLN A N 1
ATOM 4769 C CA . GLN A 1 639 ? 32.580 -31.553 -117.031 1.00 54.88 639 GLN A CA 1
ATOM 4770 C C . GLN A 1 639 ? 33.469 -32.436 -117.925 1.00 54.88 639 GLN A C 1
ATOM 4772 O O . GLN A 1 639 ? 33.715 -33.590 -117.597 1.00 54.88 639 GLN A O 1
ATOM 4777 N N . LEU A 1 640 ? 33.988 -31.899 -119.034 1.00 57.88 640 LEU A N 1
ATOM 4778 C CA . LEU A 1 640 ? 34.859 -32.607 -119.988 1.00 57.88 640 LEU A CA 1
ATOM 4779 C C . LEU A 1 640 ? 36.367 -32.459 -119.700 1.00 57.88 640 LEU A C 1
ATOM 4781 O O . LEU A 1 640 ? 37.187 -32.947 -120.475 1.00 57.88 640 LEU A O 1
ATOM 4785 N N . LYS A 1 641 ? 36.753 -31.741 -118.638 1.00 56.09 641 LYS A N 1
ATOM 4786 C CA . LYS A 1 641 ? 38.155 -31.388 -118.335 1.00 56.09 641 LYS A CA 1
ATOM 4787 C C . LYS A 1 641 ? 38.877 -32.339 -117.363 1.00 56.09 641 LYS A C 1
ATOM 4789 O O . LYS A 1 641 ? 40.010 -32.027 -116.995 1.00 56.09 641 LYS A O 1
ATOM 4794 N N . GLY A 1 642 ? 38.235 -33.436 -116.956 1.00 50.03 642 GLY A N 1
ATOM 4795 C CA . GLY A 1 642 ? 38.791 -34.484 -116.086 1.00 50.03 642 GLY A CA 1
ATOM 4796 C C . GLY A 1 642 ? 39.401 -35.630 -116.872 1.00 50.03 642 GLY A C 1
ATOM 4797 O O . GLY A 1 642 ? 38.684 -36.159 -117.750 1.00 50.03 642 GLY A O 1
#

Secondary structure (DSSP, 8-state):
-HHHHHHHHHHHHGGG------PPPP---------S----TT-EEEEE-TTSPEEEEETTEE-S-GGGS-HHHHHT--HHHHHHS-HHHHTT--HHHHHHS-GGGGGG--HHHHHTS-HHHHHT--HHHHHTS-HHHHHT--HHHHTTS-HHHHHTPPPP---TTT--HHHHHT--HHHHTT--HHHHHTS-HHHHHTS-HHHHHTS-HHHHHT--HHHHHTS-HHHHHHSPP----TTT--HHHHHT--HHHHTT--HHHHTTS-HHHHTTS-HHHHHTS-HHHHHTS-HHHHHHS-HHHHHHSPPP---TTT--HHHHHT--HHHHTS--HHHHTTS-HHHHHHS-HHHHHTS-HHHHHT--HHHHHHS-HHHHHHSPP----TTT--HHHHHT--HHHHHT--HHHHHHS-HHHHTTS-HHHHHTS-HHHHHT--HHHHTTS-HHHHHHSPPPSS--TTS---GGG--HHHHHT--HHHHHH--HHHHTTS-HHHHTTS-HHHHTTS-HHHHHT--HHHHHHS-HHHHHHSPPPPPPPTTS---TTS--HHHHHT--HHHHHH--HHHHHHS-TTTGGGS-HHHHTTS-HHHHHTS-HHHHTTS-HHHHHTSPPP-----TTS--HHHHHT--TTTT--

pLDDT: mean 77.64, std 15.64, range [25.42, 96.31]

Radius of gyration: 66.46 Å; Cα contacts (8 Å, |Δi|>4): 776; chains: 1; bounding box: 97×64×220 Å

Nearest PDB structures (foldseek):
  8cx3-assembly6_F  TM=3.199E-01  e=1.149E-03  Homo sapiens
  8fsl-assembly2_F  TM=3.586E-01  e=5.612E-03  Insect expression vector pBlueBacmsGCA1His
  8cyh-assembly1_M  TM=2.507E-01  e=8.438E-04  Homo sapiens
  8cxc-assembly1_M  TM=2.485E-01  e=7.074E-04  Homo sapiens
  8cz8-assembly2_M  TM=3.422E-01  e=3.418E-02  Homo sapiens

Solvent-accessible surface area (backbone atoms only — not comparable to full-atom values): 36231 Å² total; per-residue (Å²): 119,76,68,66,53,53,54,51,49,52,60,54,61,63,61,74,73,70,79,76,88,77,77,77,79,75,81,89,69,81,94,72,90,84,96,72,96,66,82,70,86,74,48,78,44,82,44,73,45,98,87,71,48,76,43,44,20,49,73,81,46,72,63,74,53,50,60,79,56,53,50,74,61,42,33,70,45,43,19,74,58,48,54,65,54,53,47,76,27,54,37,43,54,44,42,69,43,54,56,40,34,38,37,79,18,44,57,16,53,44,42,67,35,47,51,48,43,48,35,70,36,58,35,44,49,47,54,69,34,40,49,34,33,38,29,65,33,48,57,34,52,45,70,68,30,57,69,42,44,50,74,70,41,60,72,41,47,35,68,43,83,76,54,48,90,75,58,51,65,67,61,62,67,66,52,48,33,78,56,42,51,73,56,49,39,73,48,48,58,50,53,51,45,74,50,57,44,66,47,49,57,65,38,46,42,29,30,39,34,64,34,50,63,39,52,46,72,70,37,57,68,52,42,52,72,71,44,60,72,42,43,36,70,62,83,71,54,46,88,73,59,51,63,70,61,62,65,67,52,49,38,76,55,38,47,71,52,46,42,72,45,56,56,50,52,53,55,79,47,60,58,69,48,50,56,67,40,46,41,29,29,38,26,65,29,49,63,40,48,44,72,72,46,59,68,66,40,52,74,68,46,60,70,43,41,31,70,53,83,76,53,45,91,76,57,51,65,68,62,61,64,65,52,48,35,75,56,41,49,72,57,48,41,77,45,46,59,47,54,49,48,72,48,57,44,66,49,50,55,64,36,45,39,30,28,35,34,64,32,48,62,41,51,45,71,69,37,58,69,49,41,52,73,68,44,59,72,41,41,34,68,58,80,72,56,39,85,75,58,50,62,67,62,62,64,67,52,48,44,74,54,39,45,69,49,45,44,72,48,54,56,41,50,51,50,80,41,61,41,69,50,51,50,67,44,43,43,27,29,37,30,69,28,51,66,41,49,45,70,68,39,56,72,41,42,50,74,69,42,59,71,32,41,33,65,64,75,74,76,61,96,84,61,87,76,62,41,75,75,61,48,62,66,58,66,64,66,55,48,70,69,52,40,42,62,50,45,39,76,50,54,56,40,41,48,55,86,40,60,58,61,54,49,48,72,55,40,45,36,33,36,30,67,28,50,65,41,49,42,72,71,46,57,72,62,40,50,76,67,42,58,70,28,41,36,65,68,74,68,83,62,93,86,59,88,75,61,40,75,72,64,49,62,68,58,60,57,57,59,46,64,68,52,38,44,64,47,45,41,74,50,55,55,38,42,51,58,87,46,60,56,59,52,48,50,74,53,39,50,32,30,36,33,66,28,49,64,42,50,43,73,70,43,57,71,56,42,51,74,65,42,59,69,30,41,40,72,75,82,78,85,74,66,74,90,75,59,50,79,66,57,60,70,66,57,49,80,79,74,68,73,121